Protein AF-A0A2A2GAX0-F1 (afdb_monomer)

Solvent-accessible surface area (backbone atoms only — not comparable to full-atom values): 21316 Å² total; per-residue (Å²): 132,45,62,38,50,60,52,54,37,19,30,56,39,39,39,75,77,40,44,88,44,84,48,34,56,51,39,44,40,57,75,79,45,86,45,50,27,38,32,38,46,33,58,65,63,41,54,70,42,29,73,91,78,44,35,41,59,47,33,69,36,72,77,59,66,80,90,43,100,79,43,46,45,14,55,59,46,53,42,50,49,23,46,78,67,71,14,28,32,32,39,46,43,64,48,61,82,35,48,40,82,91,77,73,43,74,40,58,72,64,47,52,53,49,51,56,49,50,49,52,50,46,69,76,41,52,80,42,44,52,58,25,37,36,51,42,61,70,56,77,78,82,44,55,43,45,59,45,13,43,51,46,31,53,49,50,48,55,52,50,52,48,39,51,53,44,35,72,75,50,40,94,57,41,70,77,48,37,34,25,42,64,36,23,54,46,87,46,96,54,9,52,60,31,20,45,36,20,58,70,40,28,42,76,82,34,31,57,62,39,35,32,34,31,41,74,46,61,53,40,72,86,73,50,61,69,68,50,53,52,33,45,47,54,11,49,50,46,51,70,74,39,92,48,46,51,81,63,44,33,29,29,69,31,30,41,61,27,77,89,35,66,65,50,63,54,31,26,38,45,42,56,46,47,50,44,53,39,35,61,71,58,44,60,30,29,17,38,43,46,52,53,46,89,90,46,87,64,21,25,27,47,63,43,76,44,88,49,100,83,48,88,46,41,38,60,43,72,30,54,34,26,51,46,49,52,54,42,63,78,67,37,56,68,19,25,71,47,57,42,79,66,46,44,66,91,68,81,65,64,98,85,62,74,27,56,15,36,38,41,100,88,52,56,46,37,48,73,53,72,91,63,87,75,82,67,87,85,78,83,95,71,94,70,81,58,70,56,72,75,84,77,133

pLDDT: mean 85.73, std 18.91, range [22.56, 98.94]

Radius of gyration: 21.93 Å; Cα contacts (8 Å, |Δi|>4): 754; chains: 1; bounding box: 66×55×57 Å

Organism: NCBI:txid2032623

Secondary structure (DSSP, 8-state):
-PBP-GGG-EEE--TTT---STTSHHHHHTTT---SEEEES-STHHHH--TTTTHHHHHTSSPPPTT-TT----HHHHHHHHHHHT-EEEEEEP-GGGEETTTTEE-HHHHHHHHHHHHHHHHH-TT-EEEEEEE-S-GGGTS-HHHHHHHHHHHHHHHHHHHHHHHHHHGGG-PPPEEEEEPP-TTSTTHHHHHHHHHHHS-TTTGGG--EEEEEE---GGG-HHHHHHHHHHHHHHHHTSTT--S-EEEEEEE---TTS--THHHHHHHHHHHHHHHHTT--EEEES-SS-TT-SS-SEEEEE--STT--SEEEEE-HHHHHHHHHHHHHTT-EEE-HHHHTTTT---TT----EEE-SS-EEE----------SSS--------------

Sequence (393 aa):
MTAITQSHFGGNIVLTRDSATPGEAYQEMLKEMDFSSFRYPGGSVTESQTWENGGLSKVFGSPMDPGSDSYVMTMREALQLSIDHGSSLTIVVPTFQFWDEASKTFNTAGFDQYLDELEKALVEYPEAKIEGFEIGNEYWSTIDAADYGTIASHEIMGLHDLNTSLADQLGSHWEPAGIGIQAGASWRPGGVDESKQIAEAISDEARPLVTAIYQHAYPNALDGVDGKVNRNLKTMEVFKGMEGFGDLKLSLSEFNMSKDGPMGTDQAGHWIETFGQFVESGIDEIYTWGTQYGWQSNKLYDSRPSKHEKAEGTQVIATPMGQIYDLAESHLIGKHVIDDSDAVVGLGVPDQVNIPGLTGTASASSFCTTATTLALPSTFPIWTVAATSRFIT

Structure (mmCIF, N/CA/C/O backbone):
data_AF-A0A2A2GAX0-F1
#
_entry.id   AF-A0A2A2GAX0-F1
#
loop_
_atom_site.group_PDB
_atom_site.id
_atom_site.type_symbol
_atom_site.label_atom_id
_atom_site.label_alt_id
_atom_site.label_comp_id
_atom_site.label_asym_id
_atom_site.label_entity_id
_atom_site.label_seq_id
_atom_site.pdbx_PDB_ins_code
_atom_site.Cartn_x
_atom_site.Cartn_y
_atom_site.Cartn_z
_atom_site.occupancy
_atom_site.B_iso_or_equiv
_atom_site.auth_seq_id
_atom_site.auth_comp_id
_atom_site.auth_asym_id
_atom_site.auth_atom_id
_atom_site.pdbx_PDB_model_num
ATOM 1 N N . MET A 1 1 ? 7.835 -24.620 3.297 1.00 62.66 1 MET A N 1
ATOM 2 C CA . MET A 1 1 ? 8.431 -23.816 2.217 1.00 62.66 1 MET A CA 1
ATOM 3 C C . MET A 1 1 ? 7.317 -23.022 1.570 1.00 62.66 1 MET A C 1
ATOM 5 O O . MET A 1 1 ? 6.424 -23.628 0.984 1.00 62.66 1 MET A O 1
ATOM 9 N N . THR A 1 2 ? 7.331 -21.703 1.742 1.00 83.19 2 THR A N 1
ATOM 10 C CA . THR A 1 2 ? 6.389 -20.781 1.091 1.00 83.19 2 THR A CA 1
ATOM 11 C C . THR A 1 2 ? 6.665 -20.774 -0.410 1.00 83.19 2 THR A C 1
ATOM 13 O O . THR A 1 2 ? 7.824 -20.838 -0.825 1.00 83.19 2 THR A O 1
ATOM 16 N N . ALA A 1 3 ? 5.620 -20.824 -1.234 1.00 91.94 3 ALA A N 1
ATOM 17 C CA . ALA A 1 3 ? 5.765 -20.655 -2.678 1.00 91.94 3 ALA A CA 1
ATOM 18 C C . ALA A 1 3 ? 5.779 -19.163 -2.999 1.00 91.94 3 ALA A C 1
ATOM 20 O O . ALA A 1 3 ? 4.995 -18.407 -2.433 1.00 91.94 3 ALA A O 1
ATOM 21 N N . ILE A 1 4 ? 6.607 -18.753 -3.948 1.00 95.25 4 ILE A N 1
ATOM 22 C CA . ILE A 1 4 ? 6.520 -17.422 -4.532 1.00 95.25 4 ILE A CA 1
ATOM 23 C C . ILE A 1 4 ? 5.211 -17.353 -5.330 1.00 95.25 4 ILE A C 1
ATOM 25 O O . ILE A 1 4 ? 4.994 -18.141 -6.249 1.00 95.25 4 ILE A O 1
ATOM 29 N N . THR A 1 5 ? 4.323 -16.431 -4.978 1.00 95.44 5 THR A N 1
ATOM 30 C CA . THR A 1 5 ? 3.066 -16.151 -5.681 1.00 95.44 5 THR A CA 1
ATOM 31 C C . THR A 1 5 ? 3.153 -14.840 -6.464 1.00 95.44 5 THR A C 1
ATOM 33 O O . THR A 1 5 ? 4.139 -14.108 -6.364 1.00 95.44 5 THR A O 1
ATOM 36 N N . GLN A 1 6 ? 2.101 -14.536 -7.230 1.00 94.94 6 GLN A N 1
ATOM 37 C CA . GLN A 1 6 ? 1.940 -13.235 -7.882 1.00 94.94 6 GLN A CA 1
ATOM 38 C C . GLN A 1 6 ? 1.970 -12.079 -6.875 1.00 94.94 6 GLN A C 1
ATOM 40 O O . GLN A 1 6 ? 2.551 -11.046 -7.179 1.00 94.94 6 GLN A O 1
ATOM 45 N N . SER A 1 7 ? 1.430 -12.256 -5.665 1.00 95.50 7 SER A N 1
ATOM 46 C CA . SER A 1 7 ? 1.327 -11.204 -4.644 1.00 95.50 7 SER A CA 1
ATOM 47 C C . SER A 1 7 ? 2.675 -10.675 -4.130 1.00 95.50 7 SER A C 1
ATOM 49 O O . SER A 1 7 ? 2.733 -9.601 -3.537 1.00 95.50 7 SER A O 1
ATOM 51 N N . HIS A 1 8 ? 3.785 -11.372 -4.398 1.00 97.06 8 HIS A N 1
ATOM 52 C CA . HIS A 1 8 ? 5.130 -10.860 -4.110 1.00 97.06 8 HIS A CA 1
ATOM 53 C C . HIS A 1 8 ? 5.662 -9.877 -5.170 1.00 97.06 8 HIS A C 1
ATOM 55 O O . HIS A 1 8 ? 6.762 -9.351 -5.018 1.00 97.06 8 HIS A O 1
ATOM 61 N N . PHE A 1 9 ? 4.918 -9.638 -6.248 1.00 97.12 9 PHE A N 1
ATOM 62 C CA . PHE A 1 9 ? 5.317 -8.760 -7.347 1.00 97.12 9 PHE A CA 1
ATOM 63 C C . PHE A 1 9 ? 4.349 -7.582 -7.499 1.00 97.12 9 PHE A C 1
ATOM 65 O O . PHE A 1 9 ? 3.708 -7.398 -8.532 1.00 97.12 9 PHE A O 1
ATOM 72 N N . GLY A 1 10 ? 4.224 -6.786 -6.436 1.00 97.19 10 GLY A N 1
ATOM 73 C CA . GLY A 1 10 ? 3.469 -5.537 -6.437 1.00 97.19 10 GLY A CA 1
ATOM 74 C C . GLY A 1 10 ? 4.334 -4.308 -6.730 1.00 97.19 10 GLY A C 1
ATOM 75 O O . GLY A 1 10 ? 5.560 -4.324 -6.549 1.00 97.19 10 GLY A O 1
ATOM 76 N N . GLY A 1 11 ? 3.685 -3.215 -7.129 1.00 96.12 11 GLY A N 1
ATOM 77 C CA . GLY A 1 11 ? 4.300 -1.913 -7.401 1.00 96.12 11 GLY A CA 1
ATOM 78 C C . GLY A 1 11 ? 3.615 -0.777 -6.641 1.00 96.12 11 GLY A C 1
ATOM 79 O O . GLY A 1 11 ? 2.420 -0.828 -6.364 1.00 96.12 11 GLY A O 1
ATOM 80 N N . ASN A 1 12 ? 4.362 0.267 -6.284 1.00 96.44 12 ASN A N 1
ATOM 81 C CA . ASN A 1 12 ? 3.780 1.483 -5.708 1.00 96.44 12 ASN A CA 1
ATOM 82 C C . ASN A 1 12 ? 3.369 2.480 -6.804 1.00 96.44 12 ASN A C 1
ATOM 84 O O . ASN A 1 12 ? 4.035 2.577 -7.834 1.00 96.44 12 ASN A O 1
ATOM 88 N N . ILE A 1 13 ? 2.314 3.250 -6.528 1.00 95.50 13 ILE A N 1
ATOM 89 C CA . ILE A 1 13 ? 1.906 4.436 -7.288 1.00 95.50 13 ILE A CA 1
ATOM 90 C C . ILE A 1 13 ? 2.002 5.657 -6.366 1.00 95.50 13 ILE A C 1
ATOM 92 O O . ILE A 1 13 ? 1.237 5.788 -5.409 1.00 95.50 13 ILE A O 1
ATOM 96 N N . VAL A 1 14 ? 2.898 6.597 -6.651 1.00 91.44 14 VAL A N 1
ATOM 97 C CA . VAL A 1 14 ? 3.040 7.858 -5.912 1.00 91.44 14 VAL A CA 1
ATOM 98 C C . VAL A 1 14 ? 2.158 8.942 -6.522 1.00 91.44 14 VAL A C 1
ATOM 100 O O . VAL A 1 14 ? 2.417 9.450 -7.614 1.00 91.44 14 VAL A O 1
ATOM 103 N N . LEU A 1 15 ? 1.180 9.383 -5.728 1.00 89.94 15 LEU A N 1
ATOM 104 C CA . LEU A 1 15 ? 0.115 10.330 -6.075 1.00 89.94 15 LEU A CA 1
ATOM 105 C C . LEU A 1 15 ? 0.519 11.505 -6.981 1.00 89.94 15 LEU A C 1
ATOM 107 O O . LEU A 1 15 ? -0.182 11.846 -7.925 1.00 89.94 15 LEU A O 1
ATOM 111 N N . THR A 1 16 ? 1.621 12.176 -6.647 1.00 86.38 16 THR A N 1
ATOM 112 C CA . THR A 1 16 ? 2.045 13.448 -7.268 1.00 86.38 16 THR A CA 1
ATOM 113 C C . THR A 1 16 ? 3.135 13.271 -8.321 1.00 86.38 16 THR A C 1
ATOM 115 O O . THR A 1 16 ? 3.709 14.253 -8.795 1.00 86.38 16 THR A O 1
ATOM 118 N N . ARG A 1 17 ? 3.515 12.027 -8.619 1.00 84.81 17 ARG A N 1
ATOM 119 C CA . ARG A 1 17 ? 4.704 11.706 -9.420 1.00 84.81 17 ARG A CA 1
ATOM 120 C C . ARG A 1 17 ? 4.391 10.761 -10.561 1.00 84.81 17 ARG A C 1
ATOM 122 O O . ARG A 1 17 ? 4.962 10.930 -11.635 1.00 84.81 17 ARG A O 1
ATOM 129 N N . ASP A 1 18 ? 3.496 9.815 -10.322 1.00 88.88 18 ASP A N 1
ATOM 130 C CA . ASP A 1 18 ? 3.084 8.845 -11.319 1.00 88.88 18 ASP A CA 1
ATOM 131 C C . ASP A 1 18 ? 1.851 9.333 -12.053 1.00 88.88 18 ASP A C 1
ATOM 133 O O . ASP A 1 18 ? 0.956 9.936 -11.466 1.00 88.88 18 ASP A O 1
ATOM 137 N N . SER A 1 19 ? 1.815 9.064 -13.353 1.00 88.12 19 SER A N 1
ATOM 138 C CA . SER A 1 19 ? 0.722 9.461 -14.226 1.00 88.12 19 SER A CA 1
ATOM 139 C C . SER A 1 19 ? 0.181 8.251 -14.967 1.00 88.12 19 SER A C 1
ATOM 141 O O . SER A 1 19 ? 0.956 7.461 -15.504 1.00 88.12 19 SER A O 1
ATOM 143 N N . ALA A 1 20 ? -1.146 8.134 -15.028 1.00 86.69 20 ALA A N 1
ATOM 144 C CA . ALA A 1 20 ? -1.834 7.128 -15.834 1.00 86.69 20 ALA A CA 1
ATOM 145 C C . ALA A 1 20 ? -1.876 7.526 -17.324 1.00 86.69 20 ALA A C 1
ATOM 147 O O . ALA A 1 20 ? -2.448 6.827 -18.153 1.00 86.69 20 ALA A O 1
ATOM 148 N N . THR A 1 21 ? -1.259 8.655 -17.687 1.00 85.25 21 THR A N 1
ATOM 149 C CA . THR A 1 21 ? -1.295 9.190 -19.050 1.00 85.25 21 THR A CA 1
ATOM 150 C C . THR A 1 21 ? -0.348 8.438 -19.983 1.00 85.25 21 THR A C 1
ATOM 152 O O . THR A 1 21 ? 0.851 8.362 -19.698 1.00 85.25 21 THR A O 1
ATOM 155 N N . PRO A 1 22 ? -0.824 7.952 -21.144 1.00 85.50 22 PRO A N 1
ATOM 156 C CA . PRO A 1 22 ? 0.041 7.350 -22.154 1.00 85.50 22 PRO A CA 1
ATOM 157 C C . PRO A 1 22 ? 1.179 8.291 -22.580 1.00 85.50 22 PRO A C 1
ATOM 159 O O . PRO A 1 22 ? 0.946 9.470 -22.841 1.00 85.50 22 PRO A O 1
ATOM 162 N N . GLY A 1 23 ? 2.405 7.780 -22.700 1.00 83.88 23 GLY A N 1
ATOM 163 C CA . GLY A 1 23 ? 3.586 8.581 -23.052 1.00 83.88 23 GLY A CA 1
ATOM 164 C C . GLY A 1 23 ? 4.375 9.120 -21.855 1.00 83.88 23 GLY A C 1
ATOM 165 O O . GLY A 1 23 ? 5.535 9.517 -22.028 1.00 83.88 23 GLY A O 1
ATOM 166 N N . GLU A 1 24 ? 3.789 9.111 -20.654 1.00 87.44 24 GLU A N 1
ATOM 167 C CA . GLU A 1 24 ? 4.469 9.466 -19.406 1.00 87.44 24 GLU A CA 1
ATOM 168 C C . GLU A 1 24 ? 5.291 8.301 -18.846 1.00 87.44 24 GLU A C 1
ATOM 170 O O . GLU A 1 24 ? 5.013 7.131 -19.104 1.00 87.44 24 GLU A O 1
ATOM 175 N N . ALA A 1 25 ? 6.307 8.623 -18.040 1.00 88.88 25 ALA A N 1
ATOM 176 C CA . ALA A 1 25 ? 7.295 7.656 -17.555 1.00 88.88 25 ALA A CA 1
ATOM 177 C C . ALA A 1 25 ? 6.685 6.400 -16.904 1.00 88.88 25 ALA A C 1
ATOM 179 O O . ALA A 1 25 ? 7.188 5.303 -17.130 1.00 88.88 25 ALA A O 1
ATOM 180 N N . TYR A 1 26 ? 5.627 6.553 -16.100 1.00 91.44 26 TYR A N 1
ATOM 181 C CA . TYR A 1 26 ? 4.994 5.424 -15.410 1.00 91.44 26 TYR A CA 1
ATOM 182 C C . TYR A 1 26 ? 4.294 4.481 -16.395 1.00 91.44 26 TYR A C 1
ATOM 184 O O . TYR A 1 26 ? 4.564 3.287 -16.399 1.00 91.44 26 TYR A O 1
ATOM 192 N N . GLN A 1 27 ? 3.477 5.025 -17.300 1.00 90.62 27 GLN A N 1
ATOM 193 C CA . GLN A 1 27 ? 2.804 4.249 -18.343 1.00 90.62 27 GLN A CA 1
ATOM 194 C C . GLN A 1 27 ? 3.772 3.582 -19.318 1.00 90.62 27 GLN A C 1
ATOM 196 O O . GLN A 1 27 ? 3.546 2.449 -19.724 1.00 90.62 27 GLN A O 1
ATOM 201 N N . GLU A 1 28 ? 4.855 4.258 -19.705 1.00 90.94 28 GLU A N 1
ATOM 202 C CA . GLU A 1 28 ? 5.858 3.639 -20.577 1.00 90.94 28 GLU A CA 1
ATOM 203 C C . GLU A 1 28 ? 6.593 2.493 -19.872 1.00 90.94 28 GLU A C 1
ATOM 205 O O . GLU A 1 28 ? 6.883 1.486 -20.509 1.00 90.94 28 GLU A O 1
ATOM 210 N N . MET A 1 29 ? 6.840 2.603 -18.562 1.00 92.62 29 MET A N 1
ATOM 211 C CA . MET A 1 29 ? 7.393 1.506 -17.765 1.00 92.62 29 MET A CA 1
ATOM 212 C C . MET A 1 29 ? 6.432 0.315 -17.697 1.00 92.62 29 MET A C 1
ATOM 214 O O . MET A 1 29 ? 6.867 -0.813 -17.903 1.00 92.62 29 MET A O 1
ATOM 218 N N . LEU A 1 30 ? 5.137 0.552 -17.476 1.00 93.31 30 LEU A N 1
ATOM 219 C CA . LEU A 1 30 ? 4.123 -0.508 -17.396 1.00 93.31 30 LEU A CA 1
ATOM 220 C C . LEU A 1 30 ? 3.864 -1.239 -18.730 1.00 93.31 30 LEU A C 1
ATOM 222 O O . LEU A 1 30 ? 3.087 -2.184 -18.776 1.00 93.31 30 LEU A O 1
ATOM 226 N N . LYS A 1 31 ? 4.497 -0.821 -19.835 1.00 91.25 31 LYS A N 1
ATOM 227 C CA . LYS A 1 31 ? 4.531 -1.599 -21.089 1.00 91.25 31 LYS A CA 1
ATOM 228 C C . LYS A 1 31 ? 5.656 -2.632 -21.121 1.00 91.25 31 LYS A C 1
ATOM 230 O O . LYS A 1 31 ? 5.655 -3.494 -21.997 1.00 91.25 31 LYS A O 1
ATOM 235 N N . GLU A 1 32 ? 6.649 -2.476 -20.251 1.00 89.62 32 GLU A N 1
ATOM 236 C CA . GLU A 1 32 ? 7.839 -3.325 -20.176 1.00 89.62 32 GLU A CA 1
ATOM 237 C C . GLU A 1 32 ? 7.868 -4.194 -18.913 1.00 89.62 32 GLU A C 1
ATOM 239 O O . GLU A 1 32 ? 8.646 -5.140 -18.874 1.00 89.62 32 GLU A O 1
ATOM 244 N N . MET A 1 33 ? 7.059 -3.873 -17.900 1.00 89.50 33 MET A N 1
ATOM 245 C CA . MET A 1 33 ? 7.015 -4.556 -16.609 1.00 89.50 33 MET A CA 1
ATOM 246 C C . MET A 1 33 ? 5.578 -4.640 -16.112 1.00 89.50 33 MET A C 1
ATOM 248 O O . MET A 1 33 ? 4.866 -3.633 -16.133 1.00 89.50 33 MET A O 1
ATOM 252 N N . ASP A 1 34 ? 5.199 -5.810 -15.612 1.00 89.62 34 ASP A N 1
ATOM 253 C CA . ASP A 1 34 ? 3.886 -6.049 -15.037 1.00 89.62 34 ASP A CA 1
ATOM 254 C C . ASP A 1 34 ? 3.962 -6.033 -13.500 1.00 89.62 34 ASP A C 1
ATOM 256 O O . ASP A 1 34 ? 4.984 -6.322 -12.874 1.00 89.62 34 ASP A O 1
ATOM 260 N N . PHE A 1 35 ? 2.857 -5.632 -12.873 1.00 94.88 35 PHE A N 1
ATOM 261 C CA . PHE A 1 35 ? 2.660 -5.751 -11.431 1.00 94.88 35 PHE A CA 1
ATOM 262 C C . PHE A 1 35 ? 1.338 -6.459 -11.185 1.00 94.88 35 PHE A C 1
ATOM 264 O O . PHE A 1 35 ? 0.308 -6.095 -11.754 1.00 94.88 35 PHE A O 1
ATOM 271 N N . SER A 1 36 ? 1.336 -7.448 -10.299 1.00 95.38 36 SER A N 1
ATOM 272 C CA . SER A 1 36 ? 0.111 -8.175 -9.944 1.00 95.38 36 SER A CA 1
ATOM 273 C C . SER A 1 36 ? -0.846 -7.334 -9.099 1.00 95.38 36 SER A C 1
ATOM 275 O O . SER A 1 36 ? -2.060 -7.530 -9.147 1.00 95.38 36 SER A O 1
ATOM 277 N N . SER A 1 37 ? -0.294 -6.390 -8.337 1.00 96.50 37 SER A N 1
ATOM 278 C CA . SER A 1 37 ? -1.022 -5.498 -7.447 1.00 96.50 37 SER A CA 1
ATOM 279 C C . SER A 1 37 ? -0.345 -4.134 -7.392 1.00 96.50 37 SER A C 1
ATOM 281 O O . SER A 1 37 ? 0.886 -4.029 -7.403 1.00 96.50 37 SER A O 1
ATOM 283 N N . PHE A 1 38 ? -1.145 -3.084 -7.277 1.00 98.00 38 PHE A N 1
ATOM 284 C CA . PHE A 1 38 ? -0.681 -1.731 -7.020 1.00 98.00 38 PHE A CA 1
ATOM 285 C C . PHE A 1 38 ? -0.977 -1.320 -5.581 1.00 98.00 38 PHE A C 1
ATOM 287 O O . PHE A 1 38 ? -2.036 -1.632 -5.047 1.00 98.00 38 PHE A O 1
ATOM 294 N N . ARG A 1 39 ? -0.076 -0.559 -4.963 1.00 98.31 39 ARG A N 1
ATOM 295 C CA . ARG A 1 39 ? -0.341 0.172 -3.717 1.00 98.31 39 ARG A CA 1
ATOM 296 C C . ARG A 1 39 ? -0.500 1.654 -4.013 1.00 98.31 39 ARG A C 1
ATOM 298 O O . ARG A 1 39 ? 0.403 2.260 -4.598 1.00 98.31 39 ARG A O 1
ATOM 305 N N . TYR A 1 40 ? -1.614 2.242 -3.584 1.00 98.19 40 TYR A N 1
ATOM 306 C CA . TYR A 1 40 ? -1.941 3.627 -3.897 1.00 98.19 40 TYR A CA 1
ATOM 307 C C . TYR A 1 40 ? -2.799 4.322 -2.819 1.00 98.19 40 TYR A C 1
ATOM 309 O O . TYR A 1 40 ? -3.776 3.746 -2.362 1.00 98.19 40 TYR A O 1
ATOM 317 N N . PRO A 1 41 ? -2.534 5.594 -2.484 1.00 96.44 41 PRO A N 1
ATOM 318 C CA . PRO A 1 41 ? -1.344 6.335 -2.863 1.00 96.44 41 PRO A CA 1
ATOM 319 C C . PRO A 1 41 ? -0.150 5.908 -2.002 1.00 96.44 41 PRO A C 1
ATOM 321 O O . PRO A 1 41 ? -0.258 5.749 -0.788 1.00 96.44 41 PRO A O 1
ATOM 324 N N . GLY A 1 42 ? 0.999 5.706 -2.638 1.00 90.62 42 GLY A N 1
ATOM 325 C CA . GLY A 1 42 ? 2.236 5.335 -1.964 1.00 90.62 42 GLY A CA 1
ATOM 326 C C . GLY A 1 42 ? 2.999 6.538 -1.403 1.00 90.62 42 GLY A C 1
ATOM 327 O O . GLY A 1 42 ? 3.048 7.613 -2.014 1.00 90.62 42 GLY A O 1
ATOM 328 N N . GLY A 1 43 ? 3.671 6.318 -0.273 1.00 90.31 43 GLY A N 1
ATOM 329 C CA . GLY A 1 43 ? 4.582 7.257 0.372 1.00 90.31 43 GLY A CA 1
ATOM 330 C C . GLY A 1 43 ? 3.916 8.347 1.213 1.00 90.31 43 GLY A C 1
ATOM 331 O O . GLY A 1 43 ? 2.700 8.519 1.254 1.00 90.31 43 GLY A O 1
ATOM 332 N N . SER A 1 44 ? 4.753 9.167 1.854 1.00 91.88 44 SER A N 1
ATOM 333 C CA . SER A 1 44 ? 4.321 10.201 2.812 1.00 91.88 44 SER A CA 1
ATOM 334 C C . SER A 1 44 ? 3.424 11.295 2.225 1.00 91.88 44 SER A C 1
ATOM 336 O O . SER A 1 44 ? 2.814 12.065 2.967 1.00 91.88 44 SER A O 1
ATOM 338 N N . VAL A 1 45 ? 3.313 11.374 0.895 1.00 91.62 45 VAL A N 1
ATOM 339 C CA . VAL A 1 45 ? 2.393 12.303 0.236 1.00 91.62 45 VAL A CA 1
ATOM 340 C C . VAL A 1 45 ? 0.937 12.010 0.598 1.00 91.62 45 VAL A C 1
ATOM 342 O O . VAL A 1 45 ? 0.160 12.962 0.679 1.00 91.62 45 VAL A O 1
ATOM 345 N N . THR A 1 46 ? 0.593 10.752 0.885 1.00 94.19 46 THR A N 1
ATOM 346 C CA . THR A 1 46 ? -0.748 10.326 1.312 1.00 94.19 46 THR A CA 1
ATOM 347 C C . THR A 1 46 ? -1.202 11.086 2.551 1.00 94.19 46 THR A C 1
ATOM 349 O O . THR A 1 46 ? -2.254 11.716 2.534 1.00 94.19 46 THR A O 1
ATOM 352 N N . GLU A 1 47 ? -0.348 11.160 3.572 1.00 96.25 47 GLU A N 1
ATOM 353 C CA . GLU A 1 47 ? -0.651 11.866 4.824 1.00 96.25 47 GLU A CA 1
ATOM 354 C C . GLU A 1 47 ? -0.710 13.393 4.667 1.00 96.25 47 GLU A C 1
ATOM 356 O O . GLU A 1 47 ? -1.311 14.099 5.473 1.00 96.25 47 GLU A O 1
ATOM 361 N N . SER A 1 48 ? -0.091 13.928 3.611 1.00 94.25 48 SER A N 1
ATOM 362 C CA . SER A 1 48 ? -0.098 15.367 3.331 1.00 94.25 48 SER A CA 1
ATOM 363 C C . SER A 1 48 ? -1.333 15.847 2.564 1.00 94.25 48 SER A C 1
ATOM 365 O O . SER A 1 48 ? -1.520 17.057 2.431 1.00 94.25 48 SER A O 1
ATOM 367 N N . GLN A 1 49 ? -2.169 14.946 2.038 1.00 94.38 49 GLN A N 1
ATOM 368 C CA . GLN A 1 49 ? -3.404 15.329 1.353 1.00 94.38 49 GLN A CA 1
ATOM 369 C C . GLN A 1 49 ? -4.543 15.439 2.357 1.00 94.38 49 GLN A C 1
ATOM 371 O O . GLN A 1 49 ? -4.980 14.432 2.907 1.00 94.38 49 GLN A O 1
ATOM 376 N N . THR A 1 50 ? -5.060 16.650 2.568 1.00 96.81 50 THR A N 1
ATOM 377 C CA . THR A 1 50 ? -6.137 16.887 3.533 1.00 96.81 50 THR A CA 1
ATOM 378 C C . THR A 1 50 ? -7.362 17.517 2.884 1.00 96.81 50 THR A C 1
ATOM 380 O O . THR A 1 50 ? -7.300 18.041 1.768 1.00 96.81 50 THR A O 1
ATOM 383 N N . TRP A 1 51 ? -8.497 17.496 3.581 1.00 97.44 51 TRP A N 1
ATOM 384 C CA . TRP A 1 51 ? -9.650 18.310 3.187 1.00 97.44 51 TRP A CA 1
ATOM 385 C C . TRP A 1 51 ? -9.337 19.811 3.230 1.00 97.44 51 TRP A C 1
ATOM 387 O O . TRP A 1 51 ? -9.702 20.547 2.316 1.00 97.44 51 TRP A O 1
ATOM 397 N N . GLU A 1 52 ? -8.613 20.265 4.257 1.00 96.56 52 GLU A N 1
ATOM 398 C CA . GLU A 1 52 ? -8.291 21.682 4.469 1.00 96.56 52 GLU A CA 1
ATOM 399 C C . GLU A 1 52 ? -7.422 22.264 3.346 1.00 96.56 52 GLU A C 1
ATOM 401 O O . GLU A 1 52 ? -7.664 23.381 2.886 1.00 96.56 52 GLU A O 1
ATOM 406 N N . ASN A 1 53 ? -6.433 21.505 2.864 1.00 95.25 53 ASN A N 1
ATOM 407 C CA . ASN A 1 53 ? -5.569 21.946 1.768 1.00 95.25 53 ASN A CA 1
ATOM 408 C C . ASN A 1 53 ? -6.126 21.610 0.371 1.00 95.25 53 ASN A C 1
ATOM 410 O O . ASN A 1 53 ? -5.474 21.894 -0.638 1.00 95.25 53 ASN A O 1
ATOM 414 N N . GLY A 1 54 ? -7.325 21.020 0.304 1.00 95.81 54 GLY A N 1
ATOM 415 C CA . GLY A 1 54 ? -7.975 20.582 -0.930 1.00 95.81 54 GLY A CA 1
ATOM 416 C C . GLY A 1 54 ? -7.306 19.381 -1.604 1.00 95.81 54 GLY A C 1
ATOM 417 O O . GLY A 1 54 ? -7.646 19.072 -2.744 1.00 95.81 54 GLY A O 1
ATOM 418 N N . GLY A 1 55 ? -6.355 18.718 -0.943 1.00 95.38 55 GLY A N 1
ATOM 419 C CA . GLY A 1 55 ? -5.658 17.538 -1.444 1.00 95.38 55 GLY A CA 1
ATOM 420 C C . GLY A 1 55 ? -6.613 16.370 -1.647 1.00 95.38 55 GLY A C 1
ATOM 421 O O . GLY A 1 55 ? -6.704 15.852 -2.757 1.00 95.38 55 GLY A O 1
ATOM 422 N N . LEU A 1 56 ? -7.409 16.020 -0.631 1.00 96.88 56 LEU A N 1
ATOM 423 C CA . LEU A 1 56 ? -8.404 14.947 -0.765 1.00 96.88 56 LEU A CA 1
ATOM 424 C C . LEU A 1 56 ? -9.478 15.265 -1.811 1.00 96.88 56 LEU A C 1
ATOM 426 O O . LEU A 1 56 ? -9.865 14.387 -2.578 1.00 96.88 56 LEU A O 1
ATOM 430 N N . SER A 1 57 ? -9.889 16.531 -1.927 1.00 96.56 57 SER A N 1
ATOM 431 C CA . SER A 1 57 ? -10.816 16.958 -2.982 1.00 96.56 57 SER A CA 1
ATOM 432 C C . SER A 1 57 ? -10.257 16.727 -4.388 1.00 96.56 57 SER A C 1
ATOM 434 O O . SER A 1 57 ? -11.029 16.512 -5.318 1.00 96.56 57 SER A O 1
ATOM 436 N N . LYS A 1 58 ? -8.930 16.772 -4.562 1.00 95.25 58 LYS A N 1
ATOM 437 C CA . LYS A 1 58 ? -8.280 16.407 -5.827 1.00 95.25 58 LYS A CA 1
ATOM 438 C C . LYS A 1 58 ? -8.187 14.896 -5.994 1.00 95.25 58 LYS A C 1
ATOM 440 O O . LYS A 1 58 ? -8.516 14.415 -7.068 1.00 95.25 58 LYS A O 1
ATOM 445 N N . VAL A 1 59 ? -7.804 14.154 -4.949 1.00 96.44 59 VAL A N 1
ATOM 446 C CA . VAL A 1 59 ? -7.727 12.679 -4.989 1.00 96.44 59 VAL A CA 1
ATOM 447 C C . VAL A 1 59 ? -9.062 12.072 -5.429 1.00 96.44 59 VAL A C 1
ATOM 449 O O . VAL A 1 59 ? -9.077 11.205 -6.298 1.00 96.44 59 VAL A O 1
ATOM 452 N N . PHE A 1 60 ? -10.180 12.563 -4.894 1.00 97.56 60 PHE A N 1
ATOM 453 C CA . PHE A 1 60 ? -11.530 12.120 -5.264 1.00 97.56 60 PHE A CA 1
ATOM 454 C C . PHE A 1 60 ? -12.175 12.959 -6.374 1.00 97.56 60 PHE A C 1
ATOM 456 O O . PHE A 1 60 ? -13.373 12.839 -6.630 1.00 97.56 60 PHE A O 1
ATOM 463 N N . GLY A 1 61 ? -11.406 13.812 -7.047 1.00 94.19 61 GLY A N 1
ATOM 464 C CA . GLY A 1 61 ? -11.888 14.624 -8.155 1.00 94.19 61 GLY A CA 1
ATOM 465 C C . GLY A 1 61 ? -12.129 13.820 -9.436 1.00 94.19 61 GLY A C 1
ATOM 466 O O . GLY A 1 61 ? -12.038 12.589 -9.480 1.00 94.19 61 GLY A O 1
ATOM 467 N N . SER A 1 62 ? -12.440 14.547 -10.508 1.00 90.00 62 SER A N 1
ATOM 468 C CA . SER A 1 62 ? -12.373 14.005 -11.868 1.00 90.00 62 SER A CA 1
ATOM 469 C C . SER A 1 62 ? -10.912 13.835 -12.303 1.00 90.00 62 SER A C 1
ATOM 471 O O . SER A 1 62 ? -10.078 14.624 -11.847 1.00 90.00 62 SER A O 1
ATOM 473 N N . PRO A 1 63 ? -10.616 12.883 -13.213 1.00 85.88 63 PRO A N 1
ATOM 474 C CA . PRO A 1 63 ? -9.293 12.747 -13.818 1.00 85.88 63 PRO A CA 1
ATOM 475 C C . PRO A 1 63 ? -8.746 14.094 -14.289 1.00 85.88 63 PRO A C 1
ATOM 477 O O . PRO A 1 63 ? -9.482 14.910 -14.859 1.00 85.88 63 PRO A O 1
ATOM 480 N N . MET A 1 64 ? -7.473 14.343 -14.002 1.00 83.94 64 MET A N 1
ATOM 481 C CA . MET A 1 64 ? -6.845 15.635 -14.261 1.00 83.94 64 MET A CA 1
ATOM 482 C C . MET A 1 64 ? -6.161 15.662 -15.625 1.00 83.94 64 MET A C 1
ATOM 484 O O . MET A 1 64 ? -5.663 14.649 -16.108 1.00 83.94 64 MET A O 1
ATOM 488 N N . ASP A 1 65 ? -6.074 16.854 -16.223 1.00 77.19 65 ASP A N 1
ATOM 489 C CA . ASP A 1 65 ? -5.304 17.020 -17.452 1.00 77.19 65 ASP A CA 1
ATOM 490 C C . ASP A 1 65 ? -3.820 16.667 -17.200 1.00 77.19 65 ASP A C 1
ATOM 492 O O . ASP A 1 65 ? -3.207 17.194 -16.251 1.00 77.19 65 ASP A O 1
ATOM 496 N N . PRO A 1 66 ? -3.225 15.810 -18.048 1.00 65.88 66 PRO A N 1
ATOM 497 C CA . PRO A 1 66 ? -1.849 15.365 -17.887 1.00 65.88 66 PRO A CA 1
ATOM 498 C C . PRO A 1 66 ? -0.841 16.514 -17.884 1.00 65.88 66 PRO A C 1
ATOM 500 O O . PRO A 1 66 ? -0.969 17.478 -18.641 1.00 65.88 66 PRO A O 1
ATOM 503 N N . GLY A 1 67 ? 0.196 16.400 -17.049 1.00 64.31 67 GLY A N 1
ATOM 504 C CA . GLY A 1 67 ? 1.307 17.357 -17.016 1.00 64.31 67 GLY A CA 1
ATOM 505 C C . GLY A 1 67 ? 0.968 18.728 -16.420 1.00 64.31 67 GLY A C 1
ATOM 506 O O . GLY A 1 67 ? 1.804 19.630 -16.472 1.00 64.31 67 GLY A O 1
ATOM 507 N N . SER A 1 68 ? -0.228 18.912 -15.847 1.00 75.94 68 SER A N 1
ATOM 508 C CA . SER A 1 68 ? -0.536 20.128 -15.090 1.00 75.94 68 SER A CA 1
ATOM 509 C C . SER A 1 68 ? 0.340 20.231 -13.834 1.00 75.94 68 SER A C 1
ATOM 511 O O . SER A 1 68 ? 0.590 19.237 -13.155 1.00 75.94 68 SER A O 1
ATOM 513 N N . ASP A 1 69 ? 0.762 21.448 -13.470 1.00 74.81 69 ASP A N 1
ATOM 514 C CA . ASP A 1 69 ? 1.594 21.694 -12.273 1.00 74.81 69 ASP A CA 1
ATOM 515 C C . ASP A 1 69 ? 0.926 21.236 -10.959 1.00 74.81 69 ASP A C 1
ATOM 517 O O . ASP A 1 69 ? 1.576 21.119 -9.921 1.00 74.81 69 ASP A O 1
ATOM 521 N N . SER A 1 70 ? -0.387 20.999 -10.993 1.00 83.00 70 SER A N 1
ATOM 522 C CA . SER A 1 70 ? -1.192 20.526 -9.869 1.00 83.00 70 SER A CA 1
ATOM 523 C C . SER A 1 70 ? -1.677 19.085 -10.014 1.00 83.00 70 SER A C 1
ATOM 525 O O . SER A 1 70 ? -2.542 18.693 -9.231 1.00 83.00 70 SER A O 1
ATOM 527 N N . TYR A 1 71 ? -1.191 18.348 -11.016 1.00 87.62 71 TYR A N 1
ATOM 528 C CA . TYR A 1 71 ? -1.618 16.982 -11.290 1.00 87.62 71 TYR A CA 1
ATOM 529 C C . TYR A 1 71 ? -1.403 16.096 -10.060 1.00 87.62 71 TYR A C 1
ATOM 531 O O . TYR A 1 71 ? -0.323 16.058 -9.462 1.00 87.62 71 TYR A O 1
ATOM 539 N N . VAL A 1 72 ? -2.457 15.373 -9.711 1.00 91.44 72 VAL A N 1
ATOM 540 C CA . VAL A 1 72 ? -2.396 14.173 -8.890 1.00 91.44 72 VAL A CA 1
ATOM 541 C C . VAL A 1 72 ? -3.045 13.071 -9.704 1.00 91.44 72 VAL A C 1
ATOM 543 O O . VAL A 1 72 ? -4.036 13.335 -10.385 1.00 91.44 72 VAL A O 1
ATOM 546 N N . MET A 1 73 ? -2.521 11.851 -9.626 1.00 93.12 73 MET A N 1
ATOM 547 C CA . MET A 1 73 ? -3.334 10.710 -10.025 1.00 93.12 73 MET A CA 1
ATOM 548 C C . MET A 1 73 ? -4.563 10.715 -9.118 1.00 93.12 73 MET A C 1
ATOM 550 O O . MET A 1 73 ? -4.431 10.879 -7.912 1.00 93.12 73 MET A O 1
ATOM 554 N N . THR A 1 74 ? -5.760 10.649 -9.674 1.00 95.81 74 THR A N 1
ATOM 555 C CA . THR A 1 74 ? -6.982 10.543 -8.871 1.00 95.81 74 THR A CA 1
ATOM 556 C C . THR A 1 74 ? -7.236 9.090 -8.477 1.00 95.81 74 THR A C 1
ATOM 558 O O . THR A 1 74 ? -6.708 8.162 -9.088 1.00 95.81 74 THR A O 1
ATOM 561 N N . MET A 1 75 ? -8.084 8.864 -7.470 1.00 97.50 75 MET A N 1
ATOM 562 C CA . MET A 1 75 ? -8.547 7.518 -7.109 1.00 97.50 75 MET A CA 1
ATOM 563 C C . MET A 1 75 ? -9.166 6.801 -8.316 1.00 97.50 75 MET A C 1
ATOM 565 O O . MET A 1 75 ? -8.885 5.635 -8.554 1.00 97.50 75 MET A O 1
ATOM 569 N N . ARG A 1 76 ? -9.943 7.523 -9.132 1.00 96.50 76 ARG A N 1
ATOM 570 C CA . ARG A 1 76 ? -10.571 6.986 -10.349 1.00 96.50 76 ARG A CA 1
ATOM 571 C C . ARG A 1 76 ? -9.550 6.584 -11.411 1.00 96.50 76 ARG A C 1
ATOM 573 O O . ARG A 1 76 ? -9.710 5.546 -12.038 1.00 96.50 76 ARG A O 1
ATOM 580 N N . GLU A 1 77 ? -8.490 7.370 -11.592 1.00 96.19 77 GLU A N 1
ATOM 581 C CA . GLU A 1 77 ? -7.395 7.000 -12.496 1.00 96.19 77 GLU A CA 1
ATOM 582 C C . GLU A 1 77 ? -6.637 5.768 -12.001 1.00 96.19 77 GLU A C 1
ATOM 584 O O . GLU A 1 77 ? -6.340 4.894 -12.806 1.00 96.19 77 GLU A O 1
ATOM 589 N N . ALA A 1 78 ? -6.369 5.659 -10.696 1.00 97.06 78 ALA A N 1
ATOM 590 C CA . ALA A 1 78 ? -5.714 4.482 -10.125 1.00 97.06 78 ALA A CA 1
ATOM 591 C C . ALA A 1 78 ? -6.576 3.210 -10.254 1.00 97.06 78 ALA A C 1
ATOM 593 O O . ALA A 1 78 ? -6.051 2.149 -10.586 1.00 97.06 78 ALA A O 1
ATOM 594 N N . LEU A 1 79 ? -7.895 3.320 -10.048 1.00 97.88 79 LEU A N 1
ATOM 595 C CA . LEU A 1 79 ? -8.852 2.224 -10.253 1.00 97.88 79 LEU A CA 1
ATOM 596 C C . LEU A 1 79 ? -8.939 1.808 -11.727 1.00 97.88 79 LEU A C 1
ATOM 598 O O . LEU A 1 79 ? -8.882 0.622 -12.034 1.00 97.88 79 LEU A O 1
ATOM 602 N N . GLN A 1 80 ? -9.030 2.765 -12.656 1.00 96.88 80 GLN A N 1
ATOM 603 C CA . GLN A 1 80 ? -9.018 2.447 -14.087 1.00 96.88 80 GLN A CA 1
ATOM 604 C C . GLN A 1 80 ? -7.698 1.787 -14.494 1.00 96.88 80 GLN A C 1
ATOM 606 O O . GLN A 1 80 ? -7.697 0.818 -15.249 1.00 96.88 80 GLN A O 1
ATOM 611 N N . LEU A 1 81 ? -6.579 2.282 -13.963 1.00 95.81 81 LEU A N 1
ATOM 612 C CA . LEU A 1 81 ? -5.266 1.729 -14.246 1.00 95.81 81 LEU A CA 1
ATOM 613 C C . LEU A 1 81 ? -5.141 0.277 -13.769 1.00 95.81 81 LEU A C 1
ATOM 615 O O . LEU A 1 81 ? -4.611 -0.557 -14.501 1.00 95.81 81 LEU A O 1
ATOM 619 N N . SER A 1 82 ? -5.639 -0.049 -12.572 1.00 97.25 82 SER A N 1
ATOM 620 C CA . SER A 1 82 ? -5.609 -1.430 -12.078 1.00 97.25 82 SER A CA 1
ATOM 621 C C . SER A 1 82 ? -6.455 -2.359 -12.954 1.00 97.25 82 SER A C 1
ATOM 623 O O . SER A 1 82 ? -5.998 -3.447 -13.304 1.00 97.25 82 SER A O 1
ATOM 625 N N . ILE A 1 83 ? -7.628 -1.905 -13.409 1.00 97.44 83 ILE A N 1
ATOM 626 C CA . ILE A 1 83 ? -8.479 -2.644 -14.355 1.00 97.44 83 ILE A CA 1
ATOM 627 C C . ILE A 1 83 ? -7.749 -2.890 -15.680 1.00 97.44 83 ILE A C 1
ATOM 629 O O . ILE A 1 83 ? -7.721 -4.027 -16.156 1.00 97.44 83 ILE A O 1
ATOM 633 N N . ASP A 1 84 ? -7.148 -1.853 -16.265 1.00 96.12 84 ASP A N 1
ATOM 634 C CA . ASP A 1 84 ? -6.496 -1.924 -17.579 1.00 96.12 84 ASP A CA 1
ATOM 635 C C . ASP A 1 84 ? -5.313 -2.904 -17.594 1.00 96.12 84 ASP A C 1
ATOM 637 O O . ASP A 1 84 ? -5.076 -3.574 -18.602 1.00 96.12 84 ASP A O 1
ATOM 641 N N . HIS A 1 85 ? -4.609 -3.031 -16.466 1.00 95.19 85 HIS A N 1
ATOM 642 C CA . HIS A 1 85 ? -3.494 -3.965 -16.289 1.00 95.19 85 HIS A CA 1
ATOM 643 C C . HIS A 1 85 ? -3.908 -5.315 -15.679 1.00 95.19 85 HIS A C 1
ATOM 645 O O . HIS A 1 85 ? -3.085 -6.219 -15.553 1.00 95.19 85 HIS A O 1
ATOM 651 N N . GLY A 1 86 ? -5.186 -5.494 -15.325 1.00 96.25 86 GLY A N 1
ATOM 652 C CA . GLY A 1 86 ? -5.671 -6.704 -14.659 1.00 96.25 86 GLY A CA 1
ATOM 653 C C . GLY A 1 86 ? -5.080 -6.924 -13.260 1.00 96.25 86 GLY A C 1
ATOM 654 O O . GLY A 1 86 ? -5.110 -8.054 -12.763 1.00 96.25 86 GLY A O 1
ATOM 655 N N . SER A 1 87 ? -4.558 -5.866 -12.642 1.00 96.88 87 SER A N 1
ATOM 656 C CA . SER A 1 87 ? -3.925 -5.859 -11.323 1.00 96.88 87 SER A CA 1
ATOM 657 C C . SER A 1 87 ? -4.952 -5.583 -10.224 1.00 96.88 87 SER A C 1
ATOM 659 O O . SER A 1 87 ? -5.977 -4.936 -10.452 1.00 96.88 87 SER A O 1
ATOM 661 N N . SER A 1 88 ? -4.682 -6.038 -9.003 1.00 97.56 88 SER A N 1
ATOM 662 C CA . SER A 1 88 ? -5.420 -5.581 -7.818 1.00 97.56 88 SER A CA 1
ATOM 663 C C . SER A 1 88 ? -4.906 -4.228 -7.313 1.00 97.56 88 SER A C 1
ATOM 665 O O . SER A 1 88 ? -3.855 -3.747 -7.740 1.00 97.56 88 SER A O 1
ATOM 667 N N . LEU A 1 89 ? -5.644 -3.604 -6.396 1.00 98.38 89 LEU A N 1
ATOM 668 C CA . LEU A 1 89 ? -5.277 -2.345 -5.753 1.00 98.38 89 LEU A CA 1
ATOM 669 C C . LEU A 1 89 ? -5.374 -2.464 -4.227 1.00 98.38 89 LEU A C 1
ATOM 671 O O . LEU A 1 89 ? -6.415 -2.842 -3.695 1.00 98.38 89 LEU A O 1
ATOM 675 N N . THR A 1 90 ? -4.311 -2.084 -3.529 1.00 98.62 90 THR A N 1
ATOM 676 C CA . THR A 1 90 ? -4.317 -1.802 -2.091 1.00 98.62 90 THR A CA 1
ATOM 677 C C . THR A 1 90 ? -4.400 -0.298 -1.894 1.00 98.62 90 THR A C 1
ATOM 679 O O . THR A 1 90 ? -3.536 0.448 -2.369 1.00 98.62 90 THR A O 1
ATOM 682 N N . ILE A 1 91 ? -5.451 0.150 -1.211 1.00 98.75 91 ILE A N 1
ATOM 683 C CA . ILE A 1 91 ? -5.752 1.565 -1.009 1.00 98.75 91 ILE A CA 1
ATOM 684 C C . ILE A 1 91 ? -5.197 2.024 0.339 1.00 98.75 91 ILE A C 1
ATOM 686 O O . ILE A 1 91 ? -5.594 1.514 1.383 1.00 98.75 91 ILE A O 1
ATOM 690 N N . VAL A 1 92 ? -4.304 3.012 0.328 1.00 98.75 92 VAL A N 1
ATOM 691 C CA . VAL A 1 92 ? -3.753 3.605 1.552 1.00 98.75 92 VAL A CA 1
ATOM 692 C C . VAL A 1 92 ? -4.687 4.706 2.055 1.00 98.75 92 VAL A C 1
ATOM 694 O O . VAL A 1 92 ? -4.955 5.692 1.360 1.00 98.75 92 VAL A O 1
ATOM 697 N N . VAL A 1 93 ? -5.171 4.535 3.279 1.00 98.62 93 VAL A N 1
ATOM 698 C CA . VAL A 1 93 ? -6.092 5.430 3.979 1.00 98.62 93 VAL A CA 1
ATOM 699 C C . VAL A 1 93 ? -5.268 6.377 4.859 1.00 98.62 93 VAL A C 1
ATOM 701 O O . VAL A 1 93 ? -4.495 5.900 5.684 1.00 98.62 93 VAL A O 1
ATOM 704 N N . PRO A 1 94 ? -5.345 7.707 4.677 1.00 97.69 94 PRO A N 1
ATOM 705 C CA . PRO A 1 94 ? -4.550 8.648 5.461 1.00 97.69 94 PRO A CA 1
ATOM 706 C C . PRO A 1 94 ? -5.052 8.719 6.903 1.00 97.69 94 PRO A C 1
ATOM 708 O O . PRO A 1 94 ? -6.253 8.673 7.130 1.00 97.69 94 PRO A O 1
ATOM 711 N N . THR A 1 95 ? -4.148 8.957 7.849 1.00 97.44 95 THR A N 1
ATOM 712 C CA . THR A 1 95 ? -4.459 8.978 9.288 1.00 97.44 95 THR A CA 1
ATOM 713 C C . THR A 1 95 ? -4.312 10.368 9.906 1.00 97.44 95 THR A C 1
ATOM 715 O O . THR A 1 95 ? -5.102 10.770 10.763 1.00 97.44 95 THR A O 1
ATOM 718 N N . PHE A 1 96 ? -3.330 11.162 9.463 1.00 96.12 96 PHE A N 1
ATOM 719 C CA . PHE A 1 96 ? -2.887 12.354 10.205 1.00 96.12 96 PHE A CA 1
ATOM 720 C C . PHE A 1 96 ? -3.952 13.441 10.308 1.00 96.12 96 PHE A C 1
ATOM 722 O O . PHE A 1 96 ? -4.072 14.104 11.334 1.00 96.12 96 PHE A O 1
ATOM 729 N N . GLN A 1 97 ? -4.746 13.627 9.257 1.00 95.88 97 GLN A N 1
ATOM 730 C CA . GLN A 1 97 ? -5.765 14.678 9.226 1.00 95.88 97 GLN A CA 1
ATOM 731 C C . GLN A 1 97 ? -6.991 14.372 10.093 1.00 95.88 97 GLN A C 1
ATOM 733 O O . GLN A 1 97 ? -7.789 15.271 10.367 1.00 95.88 97 GLN A O 1
ATOM 738 N N . PHE A 1 98 ? -7.172 13.106 10.474 1.00 97.25 98 PHE A N 1
ATOM 739 C CA . PHE A 1 98 ? -8.302 12.674 11.283 1.00 97.25 98 PHE A CA 1
ATOM 740 C C . PHE A 1 98 ? -7.969 12.654 12.773 1.00 97.25 98 PHE A C 1
ATOM 742 O O . PHE A 1 98 ? -8.838 12.335 13.576 1.00 97.25 98 PHE A O 1
ATOM 749 N N . TRP A 1 99 ? -6.754 13.040 13.163 1.00 96.81 99 TRP A N 1
ATOM 750 C CA . TRP A 1 99 ? -6.327 13.060 14.555 1.00 96.81 99 TRP A CA 1
ATOM 751 C C . TRP A 1 99 ? -6.041 14.473 15.052 1.00 96.81 99 TRP A C 1
ATOM 753 O O . TRP A 1 99 ? -5.220 15.198 14.488 1.00 96.81 99 TRP A O 1
ATOM 763 N N . ASP A 1 100 ? -6.682 14.855 16.154 1.00 95.06 100 ASP A N 1
ATOM 764 C CA . ASP A 1 100 ? -6.331 16.066 16.887 1.00 95.06 100 ASP A CA 1
ATOM 765 C C . ASP A 1 100 ? -5.409 15.722 18.060 1.00 95.06 100 ASP A C 1
ATOM 767 O O . ASP A 1 100 ? -5.831 15.200 19.093 1.00 95.06 100 ASP A O 1
ATOM 771 N N . GLU A 1 101 ? -4.133 16.064 17.907 1.00 91.81 101 GLU A N 1
ATOM 772 C CA . GLU A 1 101 ? -3.084 15.741 18.876 1.00 91.81 101 GLU A CA 1
ATOM 773 C C . GLU A 1 101 ? -3.267 16.439 20.236 1.00 91.81 101 GLU A C 1
ATOM 775 O O . GLU A 1 101 ? -2.866 15.915 21.276 1.00 91.81 101 GLU A O 1
ATOM 780 N N . ALA A 1 102 ? -3.884 17.624 20.261 1.00 93.31 102 ALA A N 1
ATOM 781 C CA . ALA A 1 102 ? -4.046 18.405 21.487 1.00 93.31 102 ALA A CA 1
ATOM 782 C C . ALA A 1 102 ? -5.151 17.847 22.394 1.00 93.31 102 ALA A C 1
ATOM 784 O O . ALA A 1 102 ? -5.033 17.875 23.621 1.00 93.31 102 ALA A O 1
ATOM 785 N N . SER A 1 103 ? -6.234 17.371 21.789 1.00 95.06 103 SER A N 1
ATOM 786 C CA . SER A 1 103 ? -7.398 16.810 22.470 1.00 95.06 103 SER A CA 1
ATOM 787 C C . SER A 1 103 ? -7.390 15.285 22.520 1.00 95.06 103 SER A C 1
ATOM 789 O O . SER A 1 103 ? -8.164 14.728 23.297 1.00 95.06 103 SER A O 1
ATOM 791 N N . LYS A 1 104 ? -6.514 14.629 21.745 1.00 94.62 104 LYS A N 1
ATOM 792 C CA . LYS A 1 104 ? -6.457 13.171 21.563 1.00 94.62 104 LYS A CA 1
ATOM 793 C C . LYS A 1 104 ? -7.804 12.622 21.097 1.00 94.62 104 LYS A C 1
ATOM 795 O O . LYS A 1 104 ? -8.357 11.698 21.691 1.00 94.62 104 LYS A O 1
ATOM 800 N N . THR A 1 105 ? -8.374 13.264 20.076 1.00 96.44 105 THR A N 1
ATOM 801 C CA . THR A 1 105 ? -9.681 12.889 19.522 1.00 96.44 105 THR A CA 1
ATOM 802 C C . THR A 1 105 ? -9.612 12.610 18.029 1.00 96.44 105 THR A C 1
ATOM 804 O O . THR A 1 105 ? -8.860 13.247 17.291 1.00 96.44 105 THR A O 1
ATOM 807 N N . PHE A 1 106 ? -10.432 11.651 17.597 1.00 98.06 106 PHE A N 1
ATOM 808 C CA . PHE A 1 106 ? -10.600 11.296 16.196 1.00 98.06 106 PHE A CA 1
ATOM 809 C C . PHE A 1 106 ? -11.719 12.131 15.554 1.00 98.06 106 PHE A C 1
ATOM 811 O O . PHE A 1 106 ? -12.817 12.265 16.101 1.00 98.06 106 PHE A O 1
ATOM 818 N N . ASN A 1 107 ? -11.454 12.688 14.377 1.00 98.06 107 ASN A N 1
ATOM 819 C CA . ASN A 1 107 ? -12.399 13.459 13.581 1.00 98.06 107 ASN A CA 1
ATOM 820 C C . ASN A 1 107 ? -13.278 12.525 12.736 1.00 98.06 107 ASN A C 1
ATOM 822 O O . ASN A 1 107 ? -13.083 12.392 11.527 1.00 98.06 107 ASN A O 1
ATOM 826 N N . THR A 1 108 ? -14.281 11.922 13.374 1.00 98.00 108 THR A N 1
ATOM 827 C CA . THR A 1 108 ? -15.232 11.012 12.718 1.00 98.00 108 THR A CA 1
ATOM 828 C C . THR A 1 108 ? -15.892 11.643 11.494 1.00 98.00 108 THR A C 1
ATOM 830 O O . THR A 1 108 ? -15.889 11.040 10.435 1.00 98.00 108 THR A O 1
ATOM 833 N N . ALA A 1 109 ? -16.359 12.893 11.580 1.00 98.19 109 ALA A N 1
ATOM 834 C CA . ALA A 1 109 ? -17.050 13.536 10.458 1.00 98.19 109 ALA A CA 1
ATOM 835 C C . ALA A 1 109 ? -16.154 13.715 9.217 1.00 98.19 109 ALA A C 1
ATOM 837 O O . ALA A 1 109 ? -16.624 13.590 8.088 1.00 98.19 109 ALA A O 1
ATOM 838 N N . GLY A 1 110 ? -14.867 14.021 9.415 1.00 98.31 110 GLY A N 1
ATOM 839 C CA . GLY A 1 110 ? -13.908 14.118 8.314 1.00 98.31 110 GLY A CA 1
ATOM 840 C C . GLY A 1 110 ? -13.599 12.762 7.679 1.00 98.31 110 GLY A C 1
ATOM 841 O O . GLY A 1 110 ? -13.407 12.698 6.462 1.00 98.31 110 GLY A O 1
ATOM 842 N N . PHE A 1 111 ? -13.562 11.703 8.491 1.00 98.75 111 PHE A N 1
ATOM 843 C CA . PHE A 1 111 ? -13.338 10.338 8.027 1.00 98.75 111 PHE A CA 1
ATOM 844 C C . PHE A 1 111 ? -14.568 9.755 7.321 1.00 98.75 111 PHE A C 1
ATOM 846 O O . PHE A 1 111 ? -14.427 9.195 6.241 1.00 98.75 111 PHE A O 1
ATOM 853 N N . ASP A 1 112 ? -15.776 9.989 7.838 1.00 98.75 112 ASP A N 1
ATOM 854 C CA . ASP A 1 112 ? -17.031 9.607 7.179 1.00 98.75 112 ASP A CA 1
ATOM 855 C C . ASP A 1 112 ? -17.118 10.229 5.776 1.00 98.75 112 ASP A C 1
ATOM 857 O O . ASP A 1 112 ? -17.427 9.549 4.804 1.00 98.75 112 ASP A O 1
ATOM 861 N N . GLN A 1 113 ? -16.730 11.505 5.630 1.00 98.56 113 GLN A N 1
ATOM 862 C CA . GLN A 1 113 ? -16.644 12.149 4.316 1.00 98.56 113 GLN A CA 1
ATOM 863 C C . GLN A 1 113 ? -15.628 11.458 3.383 1.00 98.56 113 GLN A C 1
ATOM 865 O O . GLN A 1 113 ? -15.848 11.396 2.174 1.00 98.56 113 GLN A O 1
ATOM 870 N N . TYR A 1 114 ? -14.502 10.969 3.913 1.00 98.81 114 TYR A N 1
ATOM 871 C CA . TYR A 1 114 ? -13.526 10.202 3.131 1.00 98.81 114 TYR A CA 1
ATOM 872 C C . TYR A 1 114 ? -14.114 8.868 2.664 1.00 98.81 114 TYR A C 1
ATOM 874 O O . TYR A 1 114 ? -13.985 8.540 1.485 1.00 98.81 114 TYR A O 1
ATOM 882 N N . LEU A 1 115 ? -14.796 8.139 3.552 1.00 98.88 115 LEU A N 1
ATOM 883 C CA . LEU A 1 115 ? -15.451 6.875 3.217 1.00 98.88 115 LEU A CA 1
ATOM 884 C C . LEU A 1 115 ? -16.559 7.067 2.177 1.00 98.88 115 LEU A C 1
ATOM 886 O O . LEU A 1 115 ? -16.600 6.304 1.219 1.00 98.88 115 LEU A O 1
ATOM 890 N N . ASP A 1 116 ? -17.376 8.118 2.291 1.00 98.81 116 ASP A N 1
ATOM 891 C CA . ASP A 1 116 ? -18.421 8.445 1.311 1.00 98.81 116 ASP A CA 1
ATOM 892 C C . ASP A 1 116 ? -17.847 8.676 -0.100 1.00 98.81 116 ASP A C 1
ATOM 894 O O . ASP A 1 116 ? -18.431 8.263 -1.103 1.00 98.81 116 ASP A O 1
ATOM 898 N N . GLU A 1 117 ? -16.719 9.384 -0.216 1.00 98.75 117 GLU A N 1
ATOM 899 C CA . GLU A 1 117 ? -16.078 9.635 -1.514 1.00 98.75 117 GLU A CA 1
ATOM 900 C C . GLU A 1 117 ? -15.365 8.394 -2.063 1.00 98.75 117 GLU A C 1
ATOM 902 O O . GLU A 1 117 ? -15.399 8.143 -3.273 1.00 98.75 117 GLU A O 1
ATOM 907 N N . LEU A 1 118 ? -14.763 7.593 -1.183 1.00 98.75 118 LEU A N 1
ATOM 908 C CA . LEU A 1 118 ? -14.162 6.315 -1.544 1.00 98.75 118 LEU A CA 1
ATOM 909 C C . LEU A 1 118 ? -15.218 5.322 -2.038 1.00 98.75 118 LEU A C 1
ATOM 911 O O . LEU A 1 118 ? -15.034 4.716 -3.091 1.00 98.75 118 LEU A O 1
ATOM 915 N N . GLU A 1 119 ? -16.343 5.203 -1.337 1.00 98.75 119 GLU A N 1
ATOM 916 C CA . GLU A 1 119 ? -17.463 4.349 -1.725 1.00 98.75 119 GLU A CA 1
ATOM 917 C C . GLU A 1 119 ? -17.994 4.721 -3.110 1.00 98.75 119 GLU A C 1
ATOM 919 O O . GLU A 1 119 ? -18.129 3.851 -3.968 1.00 98.75 119 GLU A O 1
ATOM 924 N N . LYS A 1 120 ? -18.219 6.017 -3.374 1.00 98.56 120 LYS A N 1
ATOM 925 C CA . LYS A 1 120 ? -18.636 6.496 -4.704 1.00 98.56 120 LYS A CA 1
ATOM 926 C C . LYS A 1 120 ? -17.653 6.067 -5.787 1.00 98.56 120 LYS A C 1
ATOM 928 O O . LYS A 1 120 ? -18.079 5.567 -6.823 1.00 98.56 120 LYS A O 1
ATOM 933 N N . ALA A 1 121 ? -16.351 6.245 -5.554 1.00 98.25 121 ALA A N 1
ATOM 934 C CA . ALA A 1 121 ? -15.331 5.845 -6.517 1.00 98.25 121 ALA A CA 1
ATOM 935 C C . ALA A 1 121 ? -15.336 4.325 -6.758 1.00 98.25 121 ALA A C 1
ATOM 937 O O . ALA A 1 121 ? -15.260 3.899 -7.904 1.00 98.25 121 ALA A O 1
ATOM 938 N N . LEU A 1 122 ? -15.483 3.504 -5.717 1.00 98.44 122 LEU A N 1
ATOM 939 C CA . LEU A 1 122 ? -15.523 2.044 -5.852 1.00 98.44 122 LEU A CA 1
ATOM 940 C C . LEU A 1 122 ? -16.797 1.552 -6.555 1.00 98.44 122 LEU A C 1
ATOM 942 O O . LEU A 1 122 ? -16.730 0.661 -7.397 1.00 98.44 122 LEU A O 1
ATOM 946 N N . VAL A 1 123 ? -17.948 2.171 -6.285 1.00 98.38 123 VAL A N 1
ATOM 947 C CA . VAL A 1 123 ? -19.216 1.859 -6.969 1.00 98.38 123 VAL A CA 1
ATOM 948 C C . VAL A 1 123 ? -19.184 2.252 -8.449 1.00 98.38 123 VAL A C 1
ATOM 950 O O . VAL A 1 123 ? -19.815 1.592 -9.274 1.00 98.38 123 VAL A O 1
ATOM 953 N N . GLU A 1 124 ? -18.455 3.310 -8.807 1.00 97.62 124 GLU A N 1
ATOM 954 C CA . GLU A 1 124 ? -18.250 3.715 -10.204 1.00 97.62 124 GLU A CA 1
ATOM 955 C C . GLU A 1 124 ? -17.342 2.750 -10.989 1.00 97.62 124 GLU A C 1
ATOM 957 O O . GLU A 1 124 ? -17.463 2.688 -12.212 1.00 97.62 124 GLU A O 1
ATOM 962 N N . TYR A 1 125 ? -16.472 1.997 -10.304 1.00 97.62 125 TYR A N 1
ATOM 963 C CA . TYR A 1 125 ? -15.500 1.065 -10.894 1.00 97.62 125 TYR A CA 1
ATOM 964 C C . TYR A 1 125 ? -15.643 -0.349 -10.295 1.00 97.62 125 TYR A C 1
ATOM 966 O O . TYR A 1 125 ? -14.697 -0.863 -9.693 1.00 97.62 125 TYR A O 1
ATOM 974 N N . PRO A 1 126 ? -16.805 -1.012 -10.454 1.00 97.12 126 PRO A N 1
ATOM 975 C CA . PRO A 1 126 ? -17.081 -2.304 -9.823 1.00 97.12 126 PRO A CA 1
ATOM 976 C C . PRO A 1 126 ? -16.220 -3.455 -10.370 1.00 97.12 126 PRO A C 1
ATOM 978 O O . PRO A 1 126 ? -16.210 -4.541 -9.798 1.00 97.12 126 PRO A O 1
ATOM 981 N N . GLU A 1 127 ? -15.525 -3.264 -11.494 1.00 97.44 127 GLU A N 1
ATOM 982 C CA . GLU A 1 127 ? -14.564 -4.228 -12.037 1.00 97.44 127 GLU A CA 1
ATOM 983 C C . GLU A 1 127 ? -13.189 -4.167 -11.356 1.00 97.44 127 GLU A C 1
ATOM 985 O O . GLU A 1 127 ? -12.397 -5.104 -11.510 1.00 97.44 127 GLU A O 1
ATOM 990 N N . ALA A 1 128 ? -12.884 -3.087 -10.629 1.00 97.88 128 ALA A N 1
ATOM 991 C CA . ALA A 1 128 ? -11.617 -2.949 -9.926 1.00 97.88 128 ALA A CA 1
ATOM 992 C C . ALA A 1 128 ? -11.539 -3.956 -8.774 1.00 97.88 128 ALA A C 1
ATOM 994 O O . ALA A 1 128 ? -12.438 -4.056 -7.941 1.00 97.88 128 ALA A O 1
ATOM 995 N N . LYS A 1 129 ? -10.426 -4.688 -8.700 1.00 97.94 129 LYS A N 1
ATOM 996 C CA . LYS A 1 129 ? -10.167 -5.624 -7.602 1.00 97.94 129 LYS A CA 1
ATOM 997 C C . LYS A 1 129 ? -9.425 -4.910 -6.489 1.00 97.94 129 LYS A C 1
ATOM 999 O O . LYS A 1 129 ? -8.294 -4.476 -6.699 1.00 97.94 129 LYS A O 1
ATOM 1004 N N . ILE A 1 130 ? -10.037 -4.816 -5.316 1.00 98.38 130 ILE A N 1
ATOM 1005 C CA . ILE A 1 130 ? -9.403 -4.220 -4.141 1.00 98.38 130 ILE A CA 1
ATOM 1006 C C . ILE A 1 130 ? -8.868 -5.342 -3.257 1.00 98.38 130 ILE A C 1
ATOM 1008 O O . ILE A 1 130 ? -9.640 -6.135 -2.731 1.00 98.38 130 ILE A O 1
ATOM 1012 N N . GLU A 1 131 ? -7.546 -5.417 -3.111 1.00 97.38 131 GLU A N 1
ATOM 1013 C CA . GLU A 1 131 ? -6.899 -6.419 -2.251 1.00 97.38 131 GLU A CA 1
ATOM 1014 C C . GLU A 1 131 ? -7.066 -6.038 -0.775 1.00 97.38 131 GLU A C 1
ATOM 1016 O O . GLU A 1 131 ? -7.376 -6.876 0.075 1.00 97.38 131 GLU A O 1
ATOM 1021 N N . GLY A 1 132 ? -6.912 -4.749 -0.463 1.00 98.19 132 GLY A N 1
ATOM 1022 C CA . GLY A 1 132 ? -7.038 -4.275 0.903 1.00 98.19 132 GLY A CA 1
ATOM 1023 C C . GLY A 1 132 ? -7.014 -2.764 1.076 1.00 98.19 132 GLY A C 1
ATOM 1024 O O . GLY A 1 132 ? -6.733 -1.997 0.156 1.00 98.19 132 GLY A O 1
ATOM 1025 N N . PHE A 1 133 ? -7.280 -2.359 2.310 1.00 98.81 133 PHE A N 1
ATOM 1026 C CA . PHE A 1 133 ? -7.095 -1.024 2.844 1.00 98.81 133 PHE A CA 1
ATOM 1027 C C . PHE A 1 133 ? -5.904 -1.040 3.810 1.00 98.81 133 PHE A C 1
ATOM 1029 O O . PHE A 1 133 ? -5.886 -1.811 4.774 1.00 98.81 133 PHE A O 1
ATOM 1036 N N . GLU A 1 134 ? -4.899 -0.209 3.550 1.00 98.75 134 GLU A N 1
ATOM 1037 C CA . GLU A 1 134 ? -3.758 0.017 4.441 1.00 98.75 134 GLU A CA 1
ATOM 1038 C C . GLU A 1 134 ? -3.987 1.297 5.239 1.00 98.75 134 GLU A C 1
ATOM 1040 O O . GLU A 1 134 ? -4.091 2.380 4.668 1.00 98.75 134 GLU A O 1
ATOM 1045 N N . ILE A 1 135 ? -4.061 1.179 6.561 1.00 98.75 135 ILE A N 1
ATOM 1046 C CA . ILE A 1 135 ? -4.278 2.317 7.453 1.00 98.75 135 ILE A CA 1
ATOM 1047 C C . ILE A 1 135 ? -2.959 3.048 7.701 1.00 98.75 135 ILE A C 1
ATOM 1049 O O . ILE A 1 135 ? -2.107 2.600 8.472 1.00 98.75 135 ILE A O 1
ATOM 1053 N N . GLY A 1 136 ? -2.831 4.213 7.084 1.00 97.69 136 GLY A N 1
ATOM 1054 C CA . GLY A 1 136 ? -1.743 5.159 7.259 1.00 97.69 136 GLY A CA 1
ATOM 1055 C C . GLY A 1 136 ? -0.468 4.818 6.495 1.00 97.69 136 GLY A C 1
ATOM 1056 O O . GLY A 1 136 ? -0.245 3.702 6.031 1.00 97.69 136 GLY A O 1
ATOM 1057 N N . ASN A 1 137 ? 0.406 5.816 6.394 1.00 97.31 137 ASN A N 1
ATOM 1058 C CA . ASN A 1 137 ? 1.749 5.668 5.854 1.00 97.31 137 ASN A CA 1
ATOM 1059 C C . ASN A 1 137 ? 2.802 6.264 6.796 1.00 97.31 137 ASN A C 1
ATOM 1061 O O . ASN A 1 137 ? 2.970 7.482 6.874 1.00 97.31 137 ASN A O 1
ATOM 1065 N N . GLU A 1 138 ? 3.614 5.393 7.390 1.00 95.50 138 GLU A N 1
ATOM 1066 C CA . GLU A 1 138 ? 4.737 5.741 8.264 1.00 95.50 138 GLU A CA 1
ATOM 1067 C C . GLU A 1 138 ? 4.291 6.612 9.442 1.00 95.50 138 GLU A C 1
ATOM 1069 O O . GLU A 1 138 ? 4.838 7.704 9.660 1.00 95.50 138 GLU A O 1
ATOM 1074 N N . TYR A 1 139 ? 3.307 6.119 10.210 1.00 95.06 139 TYR A N 1
ATOM 1075 C CA . TYR A 1 139 ? 2.671 6.858 11.314 1.00 95.06 139 TYR A CA 1
ATOM 1076 C C . TYR A 1 139 ? 3.688 7.546 12.234 1.00 95.06 139 TYR A C 1
ATOM 1078 O O . TYR A 1 139 ? 3.520 8.687 12.670 1.00 95.06 139 TYR A O 1
ATOM 1086 N N . TRP A 1 140 ? 4.813 6.861 12.440 1.00 93.31 140 TRP A N 1
ATOM 1087 C CA . TRP A 1 140 ? 5.936 7.232 13.283 1.00 93.31 140 TRP A CA 1
ATOM 1088 C C . TRP A 1 140 ? 6.622 8.550 12.904 1.00 93.31 140 TRP A C 1
ATOM 1090 O O . TRP A 1 140 ? 7.521 9.004 13.621 1.00 93.31 140 TRP A O 1
ATOM 1100 N N . SER A 1 141 ? 6.259 9.145 11.770 1.00 88.56 141 SER A N 1
ATOM 1101 C CA . SER A 1 141 ? 6.707 10.467 11.332 1.00 88.56 141 SER A CA 1
ATOM 1102 C C . SER A 1 141 ? 6.053 11.605 12.114 1.00 88.56 141 SER A C 1
ATOM 1104 O O . SER A 1 141 ? 6.593 12.712 12.142 1.00 88.56 141 SER A O 1
ATOM 1106 N N . THR A 1 142 ? 4.887 11.381 12.721 1.00 88.88 142 THR A N 1
ATOM 1107 C CA . THR A 1 142 ? 4.113 12.447 13.384 1.00 88.88 142 THR A CA 1
ATOM 1108 C C . THR A 1 142 ? 3.363 11.962 14.617 1.00 88.88 142 THR A C 1
ATOM 1110 O O . THR A 1 142 ? 3.265 12.713 15.583 1.00 88.88 142 THR A O 1
ATOM 1113 N N . ILE A 1 143 ? 2.886 10.721 14.604 1.00 93.62 143 ILE A N 1
ATOM 1114 C CA . ILE A 1 143 ? 2.027 10.150 15.638 1.00 93.62 143 ILE A CA 1
ATOM 1115 C C . ILE A 1 143 ? 2.821 9.105 16.428 1.00 93.62 143 ILE A C 1
ATOM 1117 O O . ILE A 1 143 ? 3.699 8.425 15.881 1.00 93.62 143 ILE A O 1
ATOM 1121 N N . ASP A 1 144 ? 2.555 8.996 17.729 1.00 95.69 144 ASP A N 1
ATOM 1122 C CA . ASP A 1 144 ? 3.095 7.904 18.532 1.00 95.69 144 ASP A CA 1
ATOM 1123 C C . ASP A 1 144 ? 2.333 6.584 18.301 1.00 95.69 144 ASP A C 1
ATOM 1125 O O . ASP A 1 144 ? 1.311 6.525 17.622 1.00 95.69 144 ASP A O 1
ATOM 1129 N N . ALA A 1 145 ? 2.874 5.480 18.812 1.00 97.94 145 ALA A N 1
ATOM 1130 C CA . ALA A 1 145 ? 2.330 4.154 18.538 1.00 97.94 145 ALA A CA 1
ATOM 1131 C C . ALA A 1 145 ? 0.951 3.911 19.186 1.00 97.94 145 ALA A C 1
ATOM 1133 O O . ALA A 1 145 ? 0.109 3.235 18.597 1.00 97.94 145 ALA A O 1
ATOM 1134 N N . ALA A 1 146 ? 0.701 4.453 20.380 1.00 97.94 146 ALA A N 1
ATOM 1135 C CA . ALA A 1 146 ? -0.564 4.245 21.084 1.00 97.94 146 ALA A CA 1
ATOM 1136 C C . ALA A 1 146 ? -1.693 5.074 20.455 1.00 97.94 146 ALA A C 1
ATOM 1138 O O . ALA A 1 146 ? -2.808 4.579 20.267 1.00 97.94 146 ALA A O 1
ATOM 1139 N N . ASP A 1 147 ? -1.396 6.313 20.069 1.00 98.31 147 ASP A N 1
ATOM 1140 C CA . ASP A 1 147 ? -2.332 7.159 19.338 1.00 98.31 147 ASP A CA 1
ATOM 1141 C C . ASP A 1 147 ? -2.630 6.579 17.956 1.00 98.31 147 ASP A C 1
ATOM 1143 O O . ASP A 1 147 ? -3.796 6.501 17.576 1.00 98.31 147 ASP A O 1
ATOM 1147 N N . TYR A 1 148 ? -1.619 6.075 17.235 1.00 98.56 148 TYR A N 1
ATOM 1148 C CA . TYR A 1 148 ? -1.848 5.378 15.966 1.00 98.56 148 TYR A CA 1
ATOM 1149 C C . TYR A 1 148 ? -2.772 4.168 16.135 1.00 98.56 148 TYR A C 1
ATOM 1151 O O . TYR A 1 148 ? -3.718 4.024 15.368 1.00 98.56 148 TYR A O 1
ATOM 1159 N N . GLY A 1 149 ? -2.573 3.333 17.162 1.00 98.56 149 GLY A N 1
ATOM 1160 C CA . GLY A 1 149 ? -3.488 2.219 17.437 1.00 98.56 149 GLY A CA 1
ATOM 1161 C C . GLY A 1 149 ? -4.918 2.675 17.758 1.00 98.56 149 GLY A C 1
ATOM 1162 O O . GLY A 1 149 ? -5.879 2.035 17.331 1.00 98.56 149 GLY A O 1
ATOM 1163 N N . THR A 1 150 ? -5.076 3.819 18.432 1.00 98.56 150 THR A N 1
ATOM 1164 C CA . THR A 1 150 ? -6.391 4.426 18.704 1.00 98.56 150 THR A CA 1
ATOM 1165 C C . THR A 1 150 ? -7.065 4.905 17.415 1.00 98.56 150 THR A C 1
ATOM 1167 O O . THR A 1 150 ? -8.235 4.605 17.184 1.00 98.56 150 THR A O 1
ATOM 1170 N N . ILE A 1 151 ? -6.326 5.602 16.548 1.00 98.69 151 ILE A N 1
ATOM 1171 C CA . ILE A 1 151 ? -6.794 6.057 15.228 1.00 98.69 151 ILE A CA 1
ATOM 1172 C C . ILE A 1 151 ? -7.187 4.858 14.367 1.00 98.69 151 ILE A C 1
ATOM 1174 O O . ILE A 1 151 ? -8.315 4.790 13.881 1.00 98.69 151 ILE A O 1
ATOM 1178 N N . ALA A 1 152 ? -6.297 3.870 14.254 1.00 98.69 152 ALA A N 1
ATOM 1179 C CA . ALA A 1 152 ? -6.544 2.654 13.497 1.00 98.69 152 ALA A CA 1
ATOM 1180 C C . ALA A 1 152 ? -7.790 1.925 14.006 1.00 98.69 152 ALA A C 1
ATOM 1182 O O . ALA A 1 152 ? -8.568 1.432 13.200 1.00 98.69 152 ALA A O 1
ATOM 1183 N N . SER A 1 153 ? -8.053 1.913 15.318 1.00 98.75 153 SER A N 1
ATOM 1184 C CA . SER A 1 153 ? -9.288 1.325 15.849 1.00 98.75 153 SER A CA 1
ATOM 1185 C C . SER A 1 153 ? -10.556 1.986 15.305 1.00 98.75 153 SER A C 1
ATOM 1187 O O . SER A 1 153 ? -11.552 1.288 15.134 1.00 98.75 153 SER A O 1
ATOM 1189 N N . HIS A 1 154 ? -10.554 3.300 15.071 1.00 98.69 154 HIS A N 1
ATOM 1190 C CA . HIS A 1 154 ? -11.690 3.990 14.456 1.00 98.69 154 HIS A CA 1
ATOM 1191 C C . HIS A 1 154 ? -11.789 3.674 12.964 1.00 98.69 154 HIS A C 1
ATOM 1193 O O . HIS A 1 154 ? -12.874 3.365 12.468 1.00 98.69 154 HIS A O 1
ATOM 1199 N N . GLU A 1 155 ? -10.659 3.704 12.261 1.00 98.88 155 GLU A N 1
ATOM 1200 C CA . GLU A 1 155 ? -10.626 3.474 10.818 1.00 98.88 155 GLU A CA 1
ATOM 1201 C C . GLU A 1 155 ? -10.974 2.031 10.444 1.00 98.88 155 GLU A C 1
ATOM 1203 O O . GLU A 1 155 ? -11.724 1.821 9.495 1.00 98.88 155 GLU A O 1
ATOM 1208 N N . ILE A 1 156 ? -10.534 1.038 11.227 1.00 98.94 156 ILE A N 1
ATOM 1209 C CA . ILE A 1 156 ? -10.896 -0.376 11.041 1.00 98.94 156 ILE A CA 1
ATOM 1210 C C . ILE A 1 156 ? -12.419 -0.551 11.037 1.00 98.94 156 ILE A C 1
ATOM 1212 O O . ILE A 1 156 ? -12.954 -1.235 10.167 1.00 98.94 156 ILE A O 1
ATOM 1216 N N . MET A 1 157 ? -13.120 0.075 11.987 1.00 98.75 157 MET A N 1
ATOM 1217 C CA . MET A 1 157 ? -14.577 -0.040 12.081 1.00 98.75 157 MET A CA 1
ATOM 1218 C C . MET A 1 157 ? -15.265 0.607 10.876 1.00 98.75 157 MET A C 1
ATOM 1220 O O . MET A 1 157 ? -16.112 -0.022 10.249 1.00 98.75 157 MET A O 1
ATOM 1224 N N . GLY A 1 158 ? -14.853 1.817 10.488 1.00 98.88 158 GLY A N 1
ATOM 1225 C CA . GLY A 1 158 ? -15.437 2.483 9.320 1.00 98.88 158 GLY A CA 1
ATOM 1226 C C . GLY A 1 158 ? -15.151 1.755 8.000 1.00 98.88 158 GLY A C 1
ATOM 1227 O O . GLY A 1 158 ? -16.026 1.657 7.145 1.00 98.88 158 GLY A O 1
ATOM 1228 N N . LEU A 1 159 ? -13.961 1.171 7.840 1.00 98.88 159 LEU A N 1
ATOM 1229 C CA . LEU A 1 159 ? -13.622 0.355 6.668 1.00 98.88 159 LEU A CA 1
ATOM 1230 C C . LEU A 1 159 ? -14.386 -0.976 6.644 1.00 98.88 159 LEU A C 1
ATOM 1232 O O . LEU A 1 159 ? -14.713 -1.481 5.570 1.00 98.88 159 LEU A O 1
ATOM 1236 N N . HIS A 1 160 ? -14.702 -1.548 7.807 1.00 98.81 160 HIS A N 1
ATOM 1237 C CA . HIS A 1 160 ? -15.578 -2.714 7.898 1.00 98.81 160 HIS A CA 1
ATOM 1238 C C . HIS A 1 160 ? -17.019 -2.383 7.488 1.00 98.81 160 HIS A C 1
ATOM 1240 O O . HIS A 1 160 ? -17.631 -3.136 6.721 1.00 98.81 160 HIS A O 1
ATOM 1246 N N . ASP A 1 161 ? -17.536 -1.239 7.934 1.00 98.75 161 ASP A N 1
ATOM 1247 C CA . ASP A 1 161 ? -18.855 -0.748 7.533 1.00 98.75 161 ASP A CA 1
ATOM 1248 C C . ASP A 1 161 ? -18.898 -0.451 6.024 1.00 98.75 161 ASP A C 1
ATOM 1250 O O . ASP A 1 161 ? -19.840 -0.866 5.346 1.00 98.75 161 ASP A O 1
ATOM 1254 N N . LEU A 1 162 ? -17.841 0.156 5.466 1.00 98.88 162 LEU A N 1
ATOM 1255 C CA . LEU A 1 162 ? -17.677 0.352 4.020 1.00 98.88 162 LEU A CA 1
ATOM 1256 C C . LEU A 1 162 ? -17.708 -0.982 3.262 1.00 98.88 162 LEU A C 1
ATOM 1258 O O . LEU A 1 162 ? -18.451 -1.124 2.293 1.00 98.88 162 LEU A O 1
ATOM 1262 N N . ASN A 1 163 ? -16.942 -1.980 3.714 1.00 98.56 163 ASN A N 1
ATOM 1263 C CA . ASN A 1 163 ? -16.940 -3.325 3.131 1.00 98.56 163 ASN A CA 1
ATOM 1264 C C . ASN A 1 163 ? -18.345 -3.944 3.108 1.00 98.56 163 ASN A C 1
ATOM 1266 O O . ASN A 1 163 ? -18.734 -4.565 2.118 1.00 98.56 163 ASN A O 1
ATOM 1270 N N . THR A 1 164 ? -19.104 -3.769 4.191 1.00 98.56 164 THR A N 1
ATOM 1271 C CA . THR A 1 164 ? -20.482 -4.263 4.309 1.00 98.56 164 THR A CA 1
ATOM 1272 C C . THR A 1 164 ? -21.413 -3.531 3.343 1.00 98.56 164 THR A C 1
ATOM 1274 O O . THR A 1 164 ? -22.172 -4.173 2.617 1.00 98.56 164 THR A O 1
ATOM 1277 N N . SER A 1 165 ? -21.312 -2.202 3.265 1.00 98.50 165 SER A N 1
ATOM 1278 C CA . SER A 1 165 ? -22.110 -1.383 2.348 1.00 98.50 165 SER A CA 1
ATOM 1279 C C . SER A 1 165 ? -21.841 -1.720 0.877 1.00 98.50 165 SER A C 1
ATOM 1281 O O . SER A 1 165 ? -22.776 -1.892 0.089 1.00 98.50 165 SER A O 1
ATOM 1283 N N . LEU A 1 166 ? -20.571 -1.899 0.502 1.00 98.56 166 LEU A N 1
ATOM 1284 C CA . LEU A 1 166 ? -20.178 -2.301 -0.850 1.00 98.56 166 LEU A CA 1
ATOM 1285 C C . LEU A 1 166 ? -20.677 -3.708 -1.191 1.00 98.56 166 LEU A C 1
ATOM 1287 O O . LEU A 1 166 ? -21.179 -3.916 -2.295 1.00 98.56 166 LEU A O 1
ATOM 1291 N N . ALA A 1 167 ? -20.615 -4.657 -0.252 1.00 98.00 167 ALA A N 1
ATOM 1292 C CA . ALA A 1 167 ? -21.176 -5.994 -0.449 1.00 98.00 167 ALA A CA 1
ATOM 1293 C C . ALA A 1 167 ? -22.692 -5.945 -0.714 1.00 98.00 167 ALA A C 1
ATOM 1295 O O . ALA A 1 167 ? -23.185 -6.637 -1.609 1.00 98.00 167 ALA A O 1
ATOM 1296 N N . ASP A 1 168 ? -23.423 -5.097 0.011 1.00 97.75 168 ASP A N 1
ATOM 1297 C CA . ASP A 1 168 ? -24.865 -4.913 -0.172 1.00 97.75 168 ASP A CA 1
ATOM 1298 C C . ASP A 1 168 ? -25.209 -4.252 -1.521 1.00 97.75 168 ASP A C 1
ATOM 1300 O O . ASP A 1 168 ? -26.203 -4.619 -2.157 1.00 97.75 168 ASP A O 1
ATOM 1304 N N . GLN A 1 169 ? -24.399 -3.294 -1.981 1.00 97.88 169 GLN A N 1
ATOM 1305 C CA . GLN A 1 169 ? -24.642 -2.546 -3.222 1.00 97.88 169 GLN A CA 1
ATOM 1306 C C . GLN A 1 169 ? -24.184 -3.282 -4.485 1.00 97.88 169 GLN A C 1
ATOM 1308 O O . GLN A 1 169 ? -24.889 -3.272 -5.497 1.00 97.88 169 GLN A O 1
ATOM 1313 N N . LEU A 1 170 ? -23.010 -3.909 -4.439 1.00 97.38 170 LEU A N 1
ATOM 1314 C CA . LEU A 1 170 ? -22.347 -4.519 -5.594 1.00 97.38 170 LEU A CA 1
ATOM 1315 C C . LEU A 1 170 ? -22.575 -6.037 -5.674 1.00 97.38 170 LEU A C 1
ATOM 1317 O O . LEU A 1 170 ? -22.390 -6.642 -6.735 1.00 97.38 170 LEU A O 1
ATOM 1321 N N . GLY A 1 171 ? -23.018 -6.672 -4.585 1.00 95.81 171 GLY A N 1
ATOM 1322 C CA . GLY A 1 171 ? -23.292 -8.105 -4.537 1.00 95.81 171 GLY A CA 1
ATOM 1323 C C . GLY A 1 171 ? -22.063 -8.929 -4.919 1.00 95.81 171 GLY A C 1
ATOM 1324 O O . GLY A 1 171 ? -20.992 -8.771 -4.350 1.00 95.81 171 GLY A O 1
ATOM 1325 N N . SER A 1 172 ? -22.195 -9.799 -5.924 1.00 93.94 172 SER A N 1
ATOM 1326 C CA . SER A 1 172 ? -21.092 -10.658 -6.383 1.00 93.94 172 SER A CA 1
ATOM 1327 C C . SER A 1 172 ? -19.942 -9.916 -7.072 1.00 93.94 172 SER A C 1
ATOM 1329 O O . SER A 1 172 ? -18.961 -10.558 -7.433 1.00 93.94 172 SER A O 1
ATOM 1331 N N . HIS A 1 173 ? -20.077 -8.611 -7.324 1.00 92.56 173 HIS A N 1
ATOM 1332 C CA . HIS A 1 173 ? -18.991 -7.784 -7.852 1.00 92.56 173 HIS A CA 1
ATOM 1333 C C . HIS A 1 173 ? -18.050 -7.268 -6.758 1.00 92.56 173 HIS A C 1
ATOM 1335 O O . HIS A 1 173 ? -17.015 -6.705 -7.087 1.00 92.56 173 HIS A O 1
ATOM 1341 N N . TRP A 1 174 ? -18.378 -7.474 -5.478 1.00 97.44 174 TRP A N 1
ATOM 1342 C CA . TRP A 1 174 ? -17.512 -7.102 -4.367 1.00 97.44 174 TRP A CA 1
ATOM 1343 C C . TRP A 1 174 ? -17.076 -8.329 -3.577 1.00 97.44 174 TRP A C 1
ATOM 1345 O O . TRP A 1 174 ? -17.894 -9.081 -3.043 1.00 97.44 174 TRP A O 1
ATOM 1355 N N . GLU A 1 175 ? -15.765 -8.502 -3.478 1.00 96.44 175 GLU A N 1
ATOM 1356 C CA . GLU A 1 175 ? -15.146 -9.359 -2.479 1.00 96.44 175 GLU A CA 1
ATOM 1357 C C . GLU A 1 175 ? -14.630 -8.440 -1.366 1.00 96.44 175 GLU A C 1
ATOM 1359 O O . GLU A 1 175 ? -13.918 -7.486 -1.678 1.00 96.44 175 GLU A O 1
ATOM 1364 N N . PRO A 1 176 ? -15.001 -8.665 -0.089 1.00 96.50 176 PRO A N 1
ATOM 1365 C CA . PRO A 1 176 ? -14.549 -7.811 1.001 1.00 96.50 176 PRO A CA 1
ATOM 1366 C C . PRO A 1 176 ? -13.027 -7.675 1.029 1.00 96.50 176 PRO A C 1
ATOM 1368 O O . PRO A 1 176 ? -12.310 -8.665 1.190 1.00 96.50 176 PRO A O 1
ATOM 1371 N N . ALA A 1 177 ? -12.558 -6.438 0.895 1.00 98.12 177 ALA A N 1
ATOM 1372 C CA . ALA A 1 177 ? -11.143 -6.110 0.905 1.00 98.12 177 ALA A CA 1
ATOM 1373 C C . ALA A 1 177 ? -10.562 -6.307 2.311 1.00 98.12 177 ALA A C 1
ATOM 1375 O O . ALA A 1 177 ? -11.228 -6.027 3.317 1.00 98.12 177 ALA A O 1
ATOM 1376 N N . GLY A 1 178 ? -9.308 -6.754 2.394 1.00 98.38 178 GLY A N 1
ATOM 1377 C CA . GLY A 1 178 ? -8.611 -6.866 3.672 1.00 98.38 178 GLY A CA 1
ATOM 1378 C C . GLY A 1 178 ? -8.462 -5.505 4.355 1.00 98.38 178 GLY A C 1
ATOM 1379 O O . GLY A 1 178 ? -8.308 -4.484 3.698 1.00 98.38 178 GLY A O 1
ATOM 1380 N N . ILE A 1 179 ? -8.478 -5.467 5.682 1.00 98.81 179 ILE A N 1
ATOM 1381 C CA . ILE A 1 179 ? -8.121 -4.273 6.458 1.00 98.81 179 ILE A CA 1
ATOM 1382 C C . ILE A 1 179 ? -6.786 -4.553 7.131 1.00 98.81 179 ILE A C 1
ATOM 1384 O O . ILE A 1 179 ? -6.631 -5.592 7.784 1.00 98.81 179 ILE A O 1
ATOM 1388 N N . GLY A 1 180 ? -5.813 -3.661 6.970 1.00 98.62 180 GLY A N 1
ATOM 1389 C CA . GLY A 1 180 ? -4.507 -3.836 7.582 1.00 98.62 180 GLY A CA 1
ATOM 1390 C C . GLY A 1 180 ? -3.911 -2.570 8.167 1.00 98.62 180 GLY A C 1
ATOM 1391 O O . GLY A 1 180 ? -4.250 -1.449 7.797 1.00 98.62 180 GLY A O 1
ATOM 1392 N N . ILE A 1 181 ? -3.009 -2.792 9.114 1.00 98.69 181 ILE A N 1
ATOM 1393 C CA . ILE A 1 181 ? -2.371 -1.769 9.945 1.00 98.69 181 ILE A CA 1
ATOM 1394 C C . ILE A 1 181 ? -0.855 -1.870 9.829 1.00 98.69 181 ILE A C 1
ATOM 1396 O O . ILE A 1 181 ? -0.312 -2.929 9.514 1.00 98.69 181 ILE A O 1
ATOM 1400 N N . GLN A 1 182 ? -0.157 -0.785 10.126 1.00 98.19 182 GLN A N 1
ATOM 1401 C CA . GLN A 1 182 ? 1.295 -0.752 10.141 1.00 98.19 182 GLN A CA 1
ATOM 1402 C C . GLN A 1 182 ? 1.847 -1.340 11.443 1.00 98.19 182 GLN A C 1
ATOM 1404 O O . GLN A 1 182 ? 1.355 -1.068 12.540 1.00 98.19 182 GLN A O 1
ATOM 1409 N N . ALA A 1 183 ? 2.913 -2.127 11.326 1.00 98.25 183 ALA A N 1
ATOM 1410 C CA . ALA A 1 183 ? 3.734 -2.499 12.468 1.00 98.25 183 ALA A CA 1
ATOM 1411 C C . ALA A 1 183 ? 4.592 -1.315 12.938 1.00 98.25 183 ALA A C 1
ATOM 1413 O O . ALA A 1 183 ? 4.826 -0.350 12.208 1.00 98.25 183 ALA A O 1
ATOM 1414 N N . GLY A 1 184 ? 5.130 -1.419 14.154 1.00 97.38 184 GLY A N 1
ATOM 1415 C CA . GLY A 1 184 ? 6.130 -0.473 14.638 1.00 97.38 184 GLY A CA 1
ATOM 1416 C C . GLY A 1 184 ? 7.377 -0.461 13.753 1.00 97.38 184 GLY A C 1
ATOM 1417 O O . GLY A 1 184 ? 7.728 -1.464 13.124 1.00 97.38 184 GLY A O 1
ATOM 1418 N N . ALA A 1 185 ? 8.072 0.673 13.697 1.00 94.81 185 ALA A N 1
ATOM 1419 C CA . ALA A 1 185 ? 9.153 0.871 12.735 1.00 94.81 185 ALA A CA 1
ATOM 1420 C C . ALA A 1 185 ? 10.334 -0.078 13.019 1.00 94.81 185 ALA A C 1
ATOM 1422 O O . ALA A 1 185 ? 11.047 0.074 14.015 1.00 94.81 185 ALA A O 1
ATOM 1423 N N . SER A 1 186 ? 10.607 -1.032 12.123 1.00 92.38 186 SER A N 1
ATOM 1424 C CA . SER A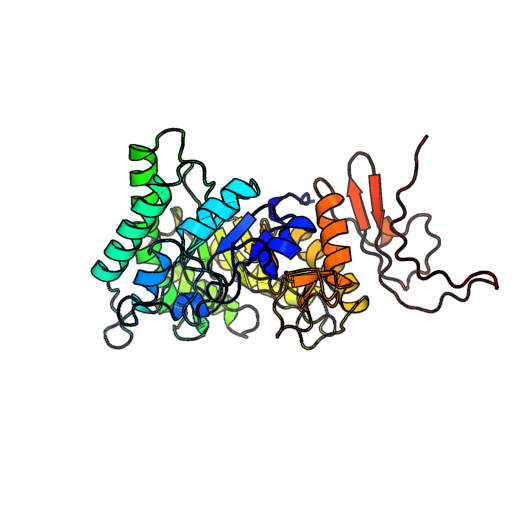 1 186 ? 11.588 -2.115 12.352 1.00 92.38 186 SER A CA 1
ATOM 1425 C C . SER A 1 186 ? 13.038 -1.650 12.541 1.00 92.38 186 SER A C 1
ATOM 1427 O O . SER A 1 186 ? 13.882 -2.369 13.090 1.00 92.38 186 SER A O 1
ATOM 1429 N N . TRP A 1 187 ? 13.355 -0.440 12.078 1.00 89.12 187 TRP A N 1
ATOM 1430 C CA . TRP A 1 187 ? 14.664 0.189 12.227 1.00 89.12 187 TRP A CA 1
ATOM 1431 C C . TRP A 1 187 ? 14.830 0.927 13.562 1.00 89.12 187 TRP A C 1
ATOM 1433 O O . TRP A 1 187 ? 15.962 1.248 13.935 1.00 89.12 187 TRP A O 1
ATOM 1443 N N . ARG A 1 188 ? 13.744 1.184 14.304 1.00 90.75 188 ARG A N 1
ATOM 1444 C CA . ARG A 1 188 ? 13.806 1.803 15.631 1.00 90.75 188 ARG A CA 1
ATOM 1445 C C . ARG A 1 188 ? 14.097 0.748 16.697 1.00 90.75 188 ARG A C 1
ATOM 1447 O O . ARG A 1 188 ? 13.499 -0.326 16.667 1.00 90.75 188 ARG A O 1
ATOM 1454 N N . PRO A 1 189 ? 14.934 1.054 17.709 1.00 89.94 189 PRO A N 1
ATOM 1455 C CA . PRO A 1 189 ? 15.163 0.143 18.833 1.00 89.94 189 PRO A CA 1
ATOM 1456 C C . PRO A 1 189 ? 13.875 -0.304 19.542 1.00 89.94 189 PRO A C 1
ATOM 1458 O O . PRO A 1 189 ? 13.825 -1.415 20.059 1.00 89.94 189 PRO A O 1
ATOM 1461 N N . GLY A 1 190 ? 12.847 0.552 19.549 1.00 94.06 190 GLY A N 1
ATOM 1462 C CA . GLY A 1 190 ? 11.549 0.294 20.169 1.00 94.06 190 GLY A CA 1
ATOM 1463 C C . GLY A 1 190 ? 10.485 -0.309 19.250 1.00 94.06 190 GLY A C 1
ATOM 1464 O O . GLY A 1 190 ? 9.375 -0.488 19.724 1.00 94.06 190 GLY A O 1
ATOM 1465 N N . GLY A 1 191 ? 10.767 -0.645 17.983 1.00 96.06 191 GLY A N 1
ATOM 1466 C CA . GLY A 1 191 ? 9.722 -1.031 17.014 1.00 96.06 191 GLY A CA 1
ATOM 1467 C C . GLY A 1 191 ? 8.846 -2.222 17.442 1.00 96.06 191 GLY A C 1
ATOM 1468 O O . GLY A 1 191 ? 7.651 -2.267 17.156 1.00 96.06 191 GLY A O 1
ATOM 1469 N N . VAL A 1 192 ? 9.409 -3.179 18.188 1.00 97.06 192 VAL A N 1
ATOM 1470 C CA . VAL A 1 192 ? 8.639 -4.305 18.755 1.00 97.06 192 VAL A CA 1
ATOM 1471 C C . VAL A 1 192 ? 7.698 -3.832 19.866 1.00 97.06 192 VAL A C 1
ATOM 1473 O O . VAL A 1 192 ? 6.568 -4.299 19.948 1.00 97.06 192 VAL A O 1
ATOM 1476 N N . ASP A 1 193 ? 8.142 -2.908 20.717 1.00 98.06 193 ASP A N 1
ATOM 1477 C CA . ASP A 1 193 ? 7.305 -2.358 21.786 1.00 98.06 193 ASP A CA 1
ATOM 1478 C C . ASP A 1 193 ? 6.271 -1.367 21.237 1.00 98.06 193 ASP A C 1
ATOM 1480 O O . ASP A 1 193 ? 5.142 -1.357 21.713 1.00 98.06 193 ASP A O 1
ATOM 1484 N N . GLU A 1 194 ? 6.612 -0.610 20.190 1.00 98.25 194 GLU A N 1
ATOM 1485 C CA . GLU A 1 194 ? 5.658 0.185 19.412 1.00 98.25 194 GLU A CA 1
ATOM 1486 C C . GLU A 1 194 ? 4.547 -0.723 18.856 1.00 98.25 194 GLU A C 1
ATOM 1488 O O . GLU A 1 194 ? 3.377 -0.454 19.085 1.00 98.25 194 GLU A O 1
ATOM 1493 N N . SER A 1 195 ? 4.888 -1.863 18.243 1.00 98.56 195 SER A N 1
ATOM 1494 C CA . SER A 1 195 ? 3.890 -2.821 17.728 1.00 98.56 195 SER A CA 1
ATOM 1495 C C . SER A 1 195 ? 2.944 -3.342 18.821 1.00 98.56 195 SER A C 1
ATOM 1497 O O . SER A 1 195 ? 1.752 -3.514 18.576 1.00 98.56 195 SER A O 1
ATOM 1499 N N . LYS A 1 196 ? 3.444 -3.548 20.049 1.00 98.44 196 LYS A N 1
ATOM 1500 C CA . LYS A 1 196 ? 2.597 -3.928 21.194 1.00 98.44 196 LYS A CA 1
ATOM 1501 C C . LYS A 1 196 ? 1.655 -2.798 21.592 1.00 98.44 196 LYS A C 1
ATOM 1503 O O . LYS A 1 196 ? 0.476 -3.054 21.783 1.00 98.44 196 LYS A O 1
ATOM 1508 N N . GLN A 1 197 ? 2.159 -1.566 21.673 1.00 98.62 197 GLN A N 1
ATOM 1509 C CA . GLN A 1 197 ? 1.346 -0.391 22.009 1.00 98.62 197 GLN A CA 1
ATOM 1510 C C . GLN A 1 197 ? 0.217 -0.181 20.997 1.00 98.62 197 GLN A C 1
ATOM 1512 O O . GLN A 1 197 ? -0.910 0.087 21.400 1.00 98.62 197 GLN A O 1
ATOM 1517 N N . ILE A 1 198 ? 0.499 -0.372 19.703 1.00 98.75 198 ILE A N 1
ATOM 1518 C CA . ILE A 1 198 ? -0.515 -0.329 18.641 1.00 98.75 198 ILE A CA 1
ATOM 1519 C C . ILE A 1 198 ? -1.581 -1.394 18.903 1.00 98.75 198 ILE A C 1
ATOM 1521 O O . ILE A 1 198 ? -2.764 -1.077 18.994 1.00 98.75 198 ILE A O 1
ATOM 1525 N N . ALA A 1 199 ? -1.169 -2.655 19.062 1.00 98.50 199 ALA A N 1
ATOM 1526 C CA . ALA A 1 199 ? -2.088 -3.771 19.274 1.00 98.50 199 ALA A CA 1
ATOM 1527 C C . ALA A 1 199 ? -2.959 -3.600 20.533 1.00 98.50 199 ALA A C 1
ATOM 1529 O O . ALA A 1 199 ? -4.151 -3.909 20.504 1.00 98.50 199 ALA A O 1
ATOM 1530 N N . GLU A 1 200 ? -2.377 -3.100 21.626 1.00 98.50 200 GLU A N 1
ATOM 1531 C CA . GLU A 1 200 ? -3.067 -2.833 22.894 1.00 98.50 200 GLU A CA 1
ATOM 1532 C C . GLU A 1 200 ? -4.069 -1.675 22.785 1.00 98.50 200 GLU A C 1
ATOM 1534 O O . GLU A 1 200 ? -5.126 -1.736 23.413 1.00 98.50 200 GLU A O 1
ATOM 1539 N N . ALA A 1 201 ? -3.763 -0.648 21.988 1.00 98.50 201 ALA A N 1
ATOM 1540 C CA . ALA A 1 201 ? -4.636 0.507 21.781 1.00 98.50 201 ALA A CA 1
ATOM 1541 C C . ALA A 1 201 ? -5.802 0.229 20.816 1.00 98.50 201 ALA A C 1
ATOM 1543 O O . ALA A 1 201 ? -6.840 0.885 20.912 1.00 98.50 201 ALA A O 1
ATOM 1544 N N . ILE A 1 202 ? -5.672 -0.759 19.923 1.00 98.75 202 ILE A N 1
ATOM 1545 C CA . ILE A 1 202 ? -6.789 -1.213 19.086 1.00 98.75 202 ILE A CA 1
ATOM 1546 C C . ILE A 1 202 ? -7.833 -1.903 19.969 1.00 98.75 202 ILE A C 1
ATOM 1548 O O . ILE A 1 202 ? -7.505 -2.804 20.747 1.00 98.75 202 ILE A O 1
ATOM 1552 N N . SER A 1 203 ? -9.096 -1.487 19.835 1.00 98.31 203 SER A N 1
ATOM 1553 C CA . SER A 1 203 ? -10.205 -2.046 20.614 1.00 98.31 203 SER A CA 1
ATOM 1554 C C . SER A 1 203 ? -10.435 -3.531 20.321 1.00 98.31 203 SER A C 1
ATOM 1556 O O . SER A 1 203 ? -10.230 -3.996 19.201 1.00 98.31 203 SER A O 1
ATOM 1558 N N . ASP A 1 204 ? -10.930 -4.271 21.316 1.00 98.19 204 ASP A N 1
ATOM 1559 C CA . ASP A 1 204 ? -11.211 -5.707 21.183 1.00 98.19 204 ASP A CA 1
ATOM 1560 C C . ASP A 1 204 ? -12.204 -6.025 20.047 1.00 98.19 204 ASP A C 1
ATOM 1562 O O . ASP A 1 204 ? -12.142 -7.104 19.465 1.00 98.19 204 ASP A O 1
ATOM 1566 N N . GLU A 1 205 ? -13.099 -5.087 19.717 1.00 98.19 205 GLU A N 1
ATOM 1567 C CA . GLU A 1 205 ? -14.053 -5.206 18.606 1.00 98.19 205 GLU A CA 1
ATOM 1568 C C . GLU A 1 205 ? -13.377 -5.061 17.234 1.00 98.19 205 GLU A C 1
ATOM 1570 O O . GLU A 1 205 ? -13.724 -5.782 16.302 1.00 98.19 205 GLU A O 1
ATOM 1575 N N . ALA A 1 206 ? -12.372 -4.189 17.122 1.00 98.56 206 ALA A N 1
ATOM 1576 C CA . ALA A 1 206 ? -11.663 -3.933 15.871 1.00 98.56 206 ALA A CA 1
ATOM 1577 C C . ALA A 1 206 ? -10.593 -4.993 15.551 1.00 98.56 206 ALA A C 1
ATOM 1579 O O . ALA A 1 206 ? -10.387 -5.327 14.386 1.00 98.56 206 ALA A O 1
ATOM 1580 N N . ARG A 1 207 ? -9.915 -5.564 16.558 1.00 98.50 207 ARG A N 1
ATOM 1581 C CA . ARG A 1 207 ? -8.850 -6.573 16.353 1.00 98.50 207 ARG A CA 1
ATOM 1582 C C . ARG A 1 207 ? -9.221 -7.743 15.424 1.00 98.50 207 ARG A C 1
ATOM 1584 O O . ARG A 1 207 ? -8.412 -8.033 14.542 1.00 98.50 207 ARG A O 1
ATOM 1591 N N . PRO A 1 208 ? -10.393 -8.402 15.547 1.00 98.31 208 PRO A N 1
ATOM 1592 C CA . PRO A 1 208 ? -10.734 -9.532 14.679 1.00 98.31 208 PRO A CA 1
ATOM 1593 C C . PRO A 1 208 ? -10.989 -9.138 13.218 1.00 98.31 208 PRO A C 1
ATOM 1595 O O . PRO A 1 208 ? -11.056 -10.018 12.364 1.00 98.31 208 PRO A O 1
ATOM 1598 N N . LEU A 1 209 ? -11.141 -7.843 12.928 1.00 98.56 209 LEU A N 1
ATOM 1599 C CA . LEU A 1 209 ? -11.346 -7.316 11.578 1.00 98.56 209 LEU A CA 1
ATOM 1600 C C . LEU A 1 209 ? -10.020 -7.036 10.856 1.00 98.56 209 LEU A C 1
ATOM 1602 O O . LEU A 1 209 ? -10.011 -6.825 9.645 1.00 98.56 209 LEU A O 1
ATOM 1606 N N . VAL A 1 210 ? -8.895 -7.045 11.578 1.00 98.75 210 VAL A N 1
ATOM 1607 C CA . VAL A 1 210 ? -7.565 -6.888 10.988 1.00 98.75 210 VAL A CA 1
ATOM 1608 C C . VAL A 1 210 ? -7.144 -8.194 10.324 1.00 98.75 210 VAL A C 1
ATOM 1610 O O . VAL A 1 210 ? -7.146 -9.260 10.936 1.00 98.75 210 VAL A O 1
ATOM 1613 N N . THR A 1 211 ? -6.736 -8.086 9.065 1.00 98.50 211 THR A N 1
ATOM 1614 C CA . THR A 1 211 ? -6.378 -9.219 8.195 1.00 98.50 211 THR A CA 1
ATOM 1615 C C . THR A 1 211 ? -4.941 -9.154 7.685 1.00 98.50 211 THR A C 1
ATOM 1617 O O . THR A 1 211 ? -4.394 -10.174 7.267 1.00 98.50 211 THR A O 1
ATOM 1620 N N . ALA A 1 212 ? -4.307 -7.979 7.739 1.00 98.38 212 ALA A N 1
ATOM 1621 C CA . ALA A 1 212 ? -2.946 -7.776 7.262 1.00 98.38 212 ALA A CA 1
ATOM 1622 C C . ALA A 1 212 ? -2.143 -6.857 8.190 1.00 98.38 212 ALA A C 1
ATOM 1624 O O . ALA A 1 212 ? -2.672 -5.902 8.762 1.00 98.38 212 ALA A O 1
ATOM 1625 N N . ILE A 1 213 ? -0.848 -7.138 8.309 1.00 98.69 213 ILE A N 1
ATOM 1626 C CA . ILE A 1 213 ? 0.130 -6.260 8.949 1.00 98.69 213 ILE A CA 1
ATOM 1627 C C . ILE A 1 213 ? 1.111 -5.783 7.886 1.00 98.69 213 ILE A C 1
ATOM 1629 O O . ILE A 1 213 ? 1.734 -6.599 7.205 1.00 98.69 213 ILE A O 1
ATOM 1633 N N . TYR A 1 214 ? 1.267 -4.470 7.781 1.00 98.31 214 TYR A N 1
ATOM 1634 C CA . TYR A 1 214 ? 2.129 -3.807 6.815 1.00 98.31 214 TYR A CA 1
ATOM 1635 C C . TYR A 1 214 ? 3.438 -3.345 7.458 1.00 98.31 214 TYR A C 1
ATOM 1637 O O . TYR A 1 214 ? 3.475 -2.911 8.613 1.00 98.31 214 TYR A O 1
ATOM 1645 N N . GLN A 1 215 ? 4.532 -3.435 6.708 1.00 97.31 215 GLN A N 1
ATOM 1646 C CA . GLN A 1 215 ? 5.844 -2.949 7.123 1.00 97.31 215 GLN A CA 1
ATOM 1647 C C . GLN A 1 215 ? 6.626 -2.402 5.927 1.00 97.31 215 GLN A C 1
ATOM 1649 O O . GLN A 1 215 ? 6.510 -2.891 4.805 1.00 97.31 215 GLN A O 1
ATOM 1654 N N . HIS A 1 216 ? 7.472 -1.408 6.182 1.00 96.12 216 HIS A N 1
ATOM 1655 C CA . HIS A 1 216 ? 8.410 -0.887 5.195 1.00 96.12 216 HIS A CA 1
ATOM 1656 C C . HIS A 1 216 ? 9.798 -1.491 5.420 1.00 96.12 216 HIS A C 1
ATOM 1658 O O . HIS A 1 216 ? 10.324 -1.504 6.537 1.00 96.12 216 HIS A O 1
ATOM 1664 N N . ALA A 1 217 ? 10.434 -1.956 4.348 1.00 93.94 217 ALA A N 1
ATOM 1665 C CA . ALA A 1 217 ? 11.731 -2.610 4.403 1.00 93.94 217 ALA A CA 1
ATOM 1666 C C . ALA A 1 217 ? 12.703 -2.031 3.370 1.00 93.94 217 ALA A C 1
ATOM 1668 O O . ALA A 1 217 ? 12.591 -2.258 2.168 1.00 93.94 217 ALA A O 1
ATOM 1669 N N . TYR A 1 218 ? 13.740 -1.360 3.881 1.00 92.00 218 TYR A N 1
ATOM 1670 C CA . TYR A 1 218 ? 14.839 -0.815 3.081 1.00 92.00 218 TYR A CA 1
ATOM 1671 C C . TYR A 1 218 ? 16.200 -1.396 3.498 1.00 92.00 218 TYR A C 1
ATOM 1673 O O . TYR A 1 218 ? 17.031 -0.697 4.097 1.00 92.00 218 TYR A O 1
ATOM 1681 N N . PRO A 1 219 ? 16.443 -2.702 3.276 1.00 88.50 219 PRO A N 1
ATOM 1682 C CA . PRO A 1 219 ? 17.687 -3.351 3.667 1.00 88.50 219 PRO A CA 1
ATOM 1683 C C . PRO A 1 219 ? 18.895 -2.722 2.970 1.00 88.50 219 PRO A C 1
ATOM 1685 O O . PRO A 1 219 ? 18.854 -2.375 1.798 1.00 88.50 219 PRO A O 1
ATOM 1688 N N . ASN A 1 220 ? 20.001 -2.585 3.703 1.00 81.38 220 ASN A N 1
ATOM 1689 C CA . ASN A 1 220 ? 21.281 -2.198 3.110 1.00 81.38 220 ASN A CA 1
ATOM 1690 C C . ASN A 1 220 ? 22.069 -3.489 2.943 1.00 81.38 220 ASN A C 1
ATOM 1692 O O . ASN A 1 220 ? 22.271 -4.194 3.932 1.00 81.38 220 ASN A O 1
ATOM 1696 N N . ALA A 1 221 ? 22.491 -3.780 1.718 1.00 72.56 221 ALA A N 1
ATOM 1697 C CA . ALA A 1 221 ? 23.257 -4.974 1.388 1.00 72.56 221 ALA A CA 1
ATOM 1698 C C . ALA A 1 221 ? 24.549 -5.134 2.212 1.00 72.56 221 ALA A C 1
ATOM 1700 O O . ALA A 1 221 ? 25.030 -6.248 2.385 1.00 72.56 221 ALA A O 1
ATOM 1701 N N . LEU A 1 222 ? 25.100 -4.042 2.755 1.00 72.31 222 LEU A N 1
ATOM 1702 C CA . LEU A 1 222 ? 26.323 -4.076 3.561 1.00 72.31 222 LEU A CA 1
ATOM 1703 C C . LEU A 1 222 ? 26.102 -4.534 5.013 1.00 72.31 222 LEU A C 1
ATOM 1705 O O . LEU A 1 222 ? 27.065 -4.903 5.681 1.00 72.31 222 LEU A O 1
ATOM 1709 N N . ASP A 1 223 ? 24.863 -4.516 5.512 1.00 68.50 223 ASP A N 1
ATOM 1710 C CA . ASP A 1 223 ? 24.565 -4.701 6.943 1.00 68.50 223 ASP A CA 1
ATOM 1711 C C . ASP A 1 223 ? 24.200 -6.150 7.325 1.00 68.50 223 ASP A C 1
ATOM 1713 O O . ASP A 1 223 ? 23.823 -6.405 8.472 1.00 68.50 223 ASP A O 1
ATOM 1717 N N . GLY A 1 224 ? 24.294 -7.094 6.382 1.00 65.38 224 GLY A N 1
ATOM 1718 C CA . GLY A 1 224 ? 23.782 -8.458 6.533 1.00 65.38 224 GLY A CA 1
ATOM 1719 C C . GLY A 1 224 ? 22.249 -8.512 6.460 1.00 65.38 224 GLY A C 1
ATOM 1720 O O . GLY A 1 224 ? 21.541 -7.770 7.148 1.00 65.38 224 GLY A O 1
ATOM 1721 N N . VAL A 1 225 ? 21.724 -9.392 5.608 1.00 65.25 225 VAL A N 1
ATOM 1722 C CA . VAL A 1 225 ? 20.295 -9.436 5.258 1.00 65.25 225 VAL A CA 1
ATOM 1723 C C . VAL A 1 225 ? 19.454 -10.045 6.390 1.00 65.25 225 VAL A C 1
ATOM 1725 O O . VAL A 1 225 ? 18.489 -9.418 6.844 1.00 65.25 225 VAL A O 1
ATOM 1728 N N . ASP A 1 226 ? 19.903 -11.167 6.959 1.00 66.50 226 ASP A N 1
ATOM 1729 C CA . ASP A 1 226 ? 19.191 -11.939 7.990 1.00 66.50 226 ASP A CA 1
ATOM 1730 C C . ASP A 1 226 ? 18.781 -11.085 9.198 1.00 66.50 226 ASP A C 1
ATOM 1732 O O . ASP A 1 226 ? 17.678 -11.191 9.741 1.00 66.50 226 ASP A O 1
ATOM 1736 N N . GLY A 1 227 ? 19.671 -10.184 9.627 1.00 72.06 227 GLY A N 1
ATOM 1737 C CA . GLY A 1 227 ? 19.436 -9.319 10.777 1.00 72.06 227 GLY A CA 1
ATOM 1738 C C . GLY A 1 227 ? 18.306 -8.313 10.550 1.00 72.06 227 GLY A C 1
ATOM 1739 O O . GLY A 1 227 ? 17.648 -7.924 11.518 1.00 72.06 227 GLY A O 1
ATOM 1740 N N . LYS A 1 228 ? 18.077 -7.871 9.308 1.00 74.19 228 LYS A N 1
ATOM 1741 C CA . LYS A 1 228 ? 17.013 -6.919 8.945 1.00 74.19 228 LYS A CA 1
ATOM 1742 C C . LYS A 1 228 ? 15.701 -7.627 8.644 1.00 74.19 228 LYS A C 1
ATOM 1744 O O . LYS A 1 228 ? 14.671 -7.157 9.123 1.00 74.19 228 LYS A O 1
ATOM 1749 N N . VAL A 1 229 ? 15.738 -8.755 7.939 1.00 82.56 229 VAL A N 1
ATOM 1750 C CA . VAL A 1 229 ? 14.555 -9.601 7.709 1.00 82.56 229 VAL A CA 1
ATOM 1751 C C . VAL A 1 229 ? 13.933 -9.982 9.053 1.00 82.56 229 VAL A C 1
ATOM 1753 O O . VAL A 1 229 ? 12.784 -9.643 9.325 1.00 82.56 229 VAL A O 1
ATOM 1756 N N . ASN A 1 230 ? 14.745 -10.506 9.975 1.00 85.44 230 ASN A N 1
ATOM 1757 C CA . ASN A 1 230 ? 14.303 -10.879 11.320 1.00 85.44 230 ASN A CA 1
ATOM 1758 C C . ASN A 1 230 ? 13.728 -9.694 12.121 1.00 85.44 230 ASN A C 1
ATOM 1760 O O . ASN A 1 230 ? 12.770 -9.856 12.869 1.00 85.44 230 ASN A O 1
ATOM 1764 N N . ARG A 1 231 ? 14.282 -8.480 11.981 1.00 87.56 231 ARG A N 1
ATOM 1765 C CA . ARG A 1 231 ? 13.728 -7.299 12.670 1.00 87.56 231 ARG A CA 1
ATOM 1766 C C . ARG A 1 231 ? 12.353 -6.902 12.143 1.00 87.56 231 ARG A C 1
ATOM 1768 O O . ARG A 1 231 ? 11.482 -6.623 12.959 1.00 87.56 231 ARG A O 1
ATOM 1775 N N . ASN A 1 232 ? 12.158 -6.893 10.823 1.00 92.75 232 ASN A N 1
ATOM 1776 C CA . ASN A 1 232 ? 10.849 -6.611 10.227 1.00 92.75 232 ASN A CA 1
ATOM 1777 C C . ASN A 1 232 ? 9.813 -7.637 10.697 1.00 92.75 232 ASN A C 1
ATOM 1779 O O . ASN A 1 232 ? 8.791 -7.262 11.266 1.00 92.75 232 ASN A O 1
ATOM 1783 N N . LEU A 1 233 ? 10.135 -8.925 10.589 1.00 93.94 233 LEU A N 1
ATOM 1784 C CA . LEU A 1 233 ? 9.237 -9.997 11.016 1.00 93.94 233 LEU A CA 1
ATOM 1785 C C . LEU A 1 233 ? 8.882 -9.890 12.495 1.00 93.94 233 LEU A C 1
ATOM 1787 O O . LEU A 1 233 ? 7.708 -9.887 12.833 1.00 93.94 233 LEU A O 1
ATOM 1791 N N . LYS A 1 234 ? 9.867 -9.681 13.377 1.00 95.06 234 LYS A N 1
ATOM 1792 C CA . LYS A 1 234 ? 9.616 -9.538 14.819 1.00 95.06 234 LYS A CA 1
ATOM 1793 C C . LYS A 1 234 ? 8.644 -8.422 15.164 1.00 95.06 234 LYS A C 1
ATOM 1795 O O . LYS A 1 234 ? 7.913 -8.571 16.133 1.00 95.06 234 LYS A O 1
ATOM 1800 N N . THR A 1 235 ? 8.657 -7.307 14.431 1.00 96.81 235 THR A N 1
ATOM 1801 C CA . THR A 1 235 ? 7.674 -6.234 14.651 1.00 96.81 235 THR A CA 1
ATOM 1802 C C . THR A 1 235 ? 6.271 -6.656 14.222 1.00 96.81 235 THR A C 1
ATOM 1804 O O . THR A 1 235 ? 5.313 -6.429 14.952 1.00 96.81 235 THR A O 1
ATOM 1807 N N . MET A 1 236 ? 6.149 -7.355 13.095 1.00 97.69 236 MET A N 1
ATOM 1808 C CA . MET A 1 236 ? 4.858 -7.783 12.554 1.00 97.69 236 MET A CA 1
ATOM 1809 C C . MET A 1 236 ? 4.262 -8.979 13.317 1.00 97.69 236 MET A C 1
ATOM 1811 O O . MET A 1 236 ? 3.055 -9.069 13.515 1.00 97.69 236 MET A O 1
ATOM 1815 N N . GLU A 1 237 ? 5.098 -9.897 13.797 1.00 96.56 237 GLU A N 1
ATOM 1816 C CA . GLU A 1 237 ? 4.673 -11.100 14.521 1.00 96.56 237 GLU A CA 1
ATOM 1817 C C . GLU A 1 237 ? 4.136 -10.810 15.924 1.00 96.56 237 GLU A C 1
ATOM 1819 O O . GLU A 1 237 ? 3.471 -11.671 16.501 1.00 96.56 237 GLU A O 1
ATOM 1824 N N . VAL A 1 238 ? 4.360 -9.604 16.466 1.00 97.62 238 VAL A N 1
ATOM 1825 C CA . VAL A 1 238 ? 3.741 -9.178 17.731 1.00 97.62 238 VAL A CA 1
ATOM 1826 C C . VAL A 1 238 ? 2.231 -9.380 17.680 1.00 97.62 238 VAL A C 1
ATOM 1828 O O . VAL A 1 238 ? 1.667 -9.966 18.599 1.00 97.62 238 VAL A O 1
ATOM 1831 N N . PHE A 1 239 ? 1.591 -8.963 16.587 1.00 98.12 239 PHE A N 1
ATOM 1832 C CA . PHE A 1 239 ? 0.138 -9.007 16.436 1.00 98.12 239 PHE A CA 1
ATOM 1833 C C . PHE A 1 239 ? -0.409 -10.440 16.417 1.00 98.12 239 PHE A C 1
ATOM 1835 O O . PHE A 1 239 ? -1.449 -10.697 17.012 1.00 98.12 239 PHE A O 1
ATOM 1842 N N . LYS A 1 240 ? 0.333 -11.402 15.845 1.00 94.75 240 LYS A N 1
ATOM 1843 C CA . LYS A 1 240 ? -0.052 -12.829 15.829 1.00 94.75 240 LYS A CA 1
ATOM 1844 C C . LYS A 1 240 ? -0.129 -13.442 17.234 1.00 94.75 240 LYS A C 1
ATOM 1846 O O . LYS A 1 240 ? -0.799 -14.450 17.431 1.00 94.75 240 LYS A O 1
ATOM 1851 N N . GLY A 1 241 ? 0.585 -12.868 18.204 1.00 90.38 241 GLY A N 1
ATOM 1852 C CA . GLY A 1 241 ? 0.582 -13.313 19.600 1.00 90.38 241 GLY A CA 1
ATOM 1853 C C . GLY A 1 241 ? -0.422 -12.590 20.500 1.00 90.38 241 GLY A C 1
ATOM 1854 O O . GLY A 1 241 ? -0.510 -12.933 21.680 1.00 90.38 241 GLY A O 1
ATOM 1855 N N . MET A 1 242 ? -1.139 -11.588 19.985 1.00 95.38 242 MET A N 1
ATOM 1856 C CA . MET A 1 242 ? -2.050 -10.746 20.762 1.00 95.38 242 MET A CA 1
ATOM 1857 C C . MET A 1 242 ? -3.487 -11.272 20.700 1.00 95.38 242 MET A C 1
ATOM 1859 O O . MET A 1 242 ? -3.973 -11.690 19.652 1.00 95.38 242 MET A O 1
ATOM 1863 N N . GLU A 1 243 ? -4.187 -11.233 21.835 1.00 96.44 243 GLU A N 1
ATOM 1864 C CA . GLU A 1 243 ? -5.581 -11.678 21.921 1.00 96.44 243 GLU A CA 1
ATOM 1865 C C . GLU A 1 243 ? -6.501 -10.813 21.043 1.00 96.44 243 GLU A C 1
ATOM 1867 O O . GLU A 1 243 ? -6.454 -9.581 21.089 1.00 96.44 243 GLU A O 1
ATOM 1872 N N . GLY A 1 244 ? -7.362 -11.475 20.266 1.00 96.62 244 GLY A N 1
ATOM 1873 C CA . GLY A 1 244 ? -8.361 -10.842 19.402 1.00 96.62 244 GLY A CA 1
ATOM 1874 C C . GLY A 1 244 ? -7.953 -10.723 17.933 1.00 96.62 244 GLY A C 1
ATOM 1875 O O . GLY A 1 244 ? -8.832 -10.547 17.098 1.00 96.62 244 GLY A O 1
ATOM 1876 N N . PHE A 1 245 ? -6.668 -10.866 17.595 1.00 97.88 245 PHE A N 1
ATOM 1877 C CA . PHE A 1 245 ? -6.225 -10.926 16.199 1.00 97.88 245 PHE A CA 1
ATOM 1878 C C . PHE A 1 245 ? -6.403 -12.338 15.619 1.00 97.88 245 PHE A C 1
ATOM 1880 O O . PHE A 1 245 ? -6.223 -13.337 16.320 1.00 97.88 245 PHE A O 1
ATOM 1887 N N . GLY A 1 246 ? -6.789 -12.409 14.343 1.00 93.12 246 GLY A N 1
ATOM 1888 C CA . GLY A 1 246 ? -6.971 -13.662 13.606 1.00 93.12 246 GLY A CA 1
ATOM 1889 C C . GLY A 1 246 ? -5.705 -14.142 12.893 1.00 93.12 246 GLY A C 1
ATOM 1890 O O . GLY A 1 246 ? -4.581 -13.837 13.292 1.00 93.12 246 GLY A O 1
ATOM 1891 N N . ASP A 1 247 ? -5.899 -14.885 11.802 1.00 94.56 247 ASP A N 1
ATOM 1892 C CA . ASP A 1 247 ? -4.816 -15.212 10.877 1.00 94.56 247 ASP A CA 1
ATOM 1893 C C . ASP A 1 247 ? -4.442 -13.958 10.076 1.00 94.56 247 ASP A C 1
ATOM 1895 O O . ASP A 1 247 ? -5.256 -13.409 9.335 1.00 94.56 247 ASP A O 1
ATOM 1899 N N . LEU A 1 248 ? -3.203 -13.499 10.253 1.00 97.69 248 LEU A N 1
ATOM 1900 C CA . LEU A 1 248 ? -2.708 -12.254 9.673 1.00 97.69 248 LEU A CA 1
ATOM 1901 C C . LEU A 1 248 ? -1.762 -12.528 8.509 1.00 97.69 248 LEU A C 1
ATOM 1903 O O . LEU A 1 248 ? -0.734 -13.195 8.695 1.00 97.69 248 LEU A O 1
ATOM 1907 N N . LYS A 1 249 ? -2.064 -11.921 7.358 1.00 97.38 249 LYS A N 1
ATOM 1908 C CA . LYS A 1 249 ? -1.101 -11.749 6.271 1.00 97.38 249 LYS A CA 1
ATOM 1909 C C . LYS A 1 249 ? 0.007 -10.787 6.696 1.00 97.38 249 LYS A C 1
ATOM 1911 O O . LYS A 1 249 ? -0.251 -9.788 7.373 1.00 97.38 249 LYS A O 1
ATOM 1916 N N . LEU A 1 250 ? 1.236 -11.059 6.281 1.00 98.00 250 LEU A N 1
ATOM 1917 C CA . LEU A 1 250 ? 2.376 -10.167 6.466 1.00 98.00 250 LEU A CA 1
ATOM 1918 C C . LEU A 1 250 ? 2.760 -9.546 5.124 1.00 98.00 250 LEU A C 1
ATOM 1920 O O . LEU A 1 250 ? 3.158 -10.254 4.204 1.00 98.00 250 LEU A O 1
ATOM 1924 N N . SER A 1 251 ? 2.673 -8.225 5.017 1.00 98.06 251 SER A N 1
ATOM 1925 C CA . SER A 1 251 ? 2.910 -7.502 3.769 1.00 98.06 251 SER A CA 1
ATOM 1926 C C . SER A 1 251 ? 4.036 -6.482 3.911 1.00 98.06 251 SER A C 1
ATOM 1928 O O . SER A 1 251 ? 4.103 -5.721 4.881 1.00 98.06 251 SER A O 1
ATOM 1930 N N . LEU A 1 252 ? 4.936 -6.457 2.929 1.00 98.00 252 LEU A N 1
ATOM 1931 C CA . LEU A 1 252 ? 5.888 -5.369 2.750 1.00 98.00 252 LEU A CA 1
ATOM 1932 C C . LEU A 1 252 ? 5.291 -4.344 1.787 1.00 98.00 252 LEU A C 1
ATOM 1934 O O . LEU A 1 252 ? 5.482 -4.447 0.576 1.00 98.00 252 LEU A O 1
ATOM 1938 N N . SER A 1 253 ? 4.574 -3.354 2.320 1.00 97.19 253 SER A N 1
ATOM 1939 C CA . SER A 1 253 ? 3.903 -2.317 1.522 1.00 97.19 253 SER A CA 1
ATOM 1940 C C . SER A 1 253 ? 4.874 -1.329 0.865 1.00 97.19 253 SER A C 1
ATOM 1942 O O . SER A 1 253 ? 4.550 -0.693 -0.141 1.00 97.19 253 SER A O 1
ATOM 1944 N N . GLU A 1 254 ? 6.113 -1.268 1.353 1.00 96.19 254 GLU A N 1
ATOM 1945 C CA . GLU A 1 254 ? 7.224 -0.637 0.647 1.00 96.19 254 GLU A CA 1
ATOM 1946 C C . GLU A 1 254 ? 8.510 -1.449 0.815 1.00 96.19 254 GLU A C 1
ATOM 1948 O O . GLU A 1 254 ? 9.048 -1.582 1.917 1.00 96.19 254 GLU A O 1
ATOM 1953 N N . PHE A 1 255 ? 9.037 -1.967 -0.294 1.00 95.44 255 PHE A N 1
ATOM 1954 C CA . PHE A 1 255 ? 10.282 -2.728 -0.323 1.00 95.44 255 PHE A CA 1
ATOM 1955 C C . PHE A 1 255 ? 11.213 -2.265 -1.443 1.00 95.44 255 PHE A C 1
ATOM 1957 O O . PHE A 1 255 ? 10.831 -2.221 -2.611 1.00 95.44 255 PHE A O 1
ATOM 1964 N N . ASN A 1 256 ? 12.465 -1.957 -1.102 1.00 93.38 256 ASN A N 1
ATOM 1965 C CA . ASN A 1 256 ? 13.578 -1.866 -2.054 1.00 93.38 256 ASN A CA 1
ATOM 1966 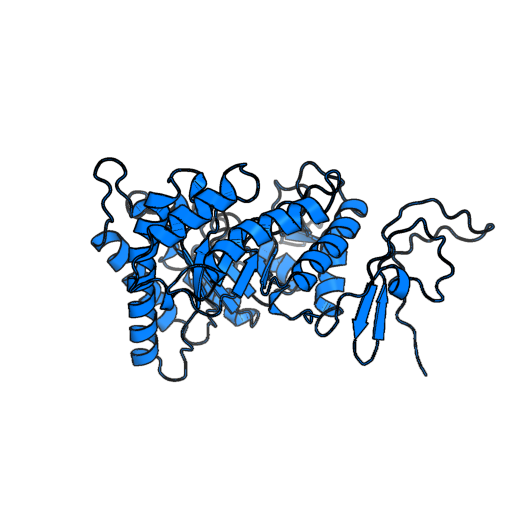C C . ASN A 1 256 ? 14.916 -1.929 -1.297 1.00 93.38 256 ASN A C 1
ATOM 1968 O O . ASN A 1 256 ? 14.973 -1.704 -0.093 1.00 93.38 256 ASN A O 1
ATOM 1972 N N . MET A 1 257 ? 16.029 -2.156 -1.986 1.00 91.00 257 MET A N 1
ATOM 1973 C CA . MET A 1 257 ? 17.357 -1.971 -1.408 1.00 91.00 257 MET A CA 1
ATOM 1974 C C . MET A 1 257 ? 17.579 -0.506 -1.024 1.00 91.00 257 MET A C 1
ATOM 1976 O O . MET A 1 257 ? 17.187 0.410 -1.746 1.00 91.00 257 MET A O 1
ATOM 1980 N N . SER A 1 258 ? 18.229 -0.275 0.113 1.00 87.19 258 SER A N 1
ATOM 1981 C CA . SER A 1 258 ? 18.580 1.056 0.601 1.00 87.19 258 SER A CA 1
ATOM 1982 C C . SER A 1 258 ? 19.412 1.823 -0.427 1.00 87.19 258 SER A C 1
ATOM 1984 O O . SER A 1 258 ? 20.361 1.294 -1.007 1.00 87.19 258 SER A O 1
ATOM 1986 N N . LYS A 1 259 ? 19.110 3.116 -0.575 1.00 83.00 259 LYS A N 1
ATOM 1987 C CA . LYS A 1 259 ? 19.877 4.041 -1.420 1.00 83.00 259 LYS A CA 1
ATOM 1988 C C . LYS A 1 259 ? 21.339 4.221 -0.983 1.00 83.00 259 LYS A C 1
ATOM 1990 O O . LYS A 1 259 ? 22.143 4.714 -1.767 1.00 83.00 259 LYS A O 1
ATOM 1995 N N . ASP A 1 260 ? 21.662 3.852 0.257 1.00 82.56 260 ASP A N 1
ATOM 1996 C CA . ASP A 1 260 ? 22.997 3.985 0.850 1.00 82.56 260 ASP A CA 1
ATOM 1997 C C . ASP A 1 260 ? 23.850 2.708 0.658 1.00 82.56 260 ASP A C 1
ATOM 1999 O O . ASP A 1 260 ? 24.903 2.557 1.279 1.00 82.56 260 ASP A O 1
ATOM 2003 N N . GLY A 1 261 ? 23.379 1.760 -0.162 1.00 79.50 261 GLY A N 1
ATOM 2004 C CA . GLY A 1 261 ? 24.063 0.509 -0.489 1.00 79.50 261 GLY A CA 1
ATOM 2005 C C . GLY A 1 261 ? 24.726 0.480 -1.880 1.00 79.50 261 GLY A C 1
ATOM 2006 O O . GLY A 1 261 ? 24.748 1.486 -2.595 1.00 79.50 261 GLY A O 1
ATOM 2007 N N . PRO A 1 262 ? 25.275 -0.687 -2.277 1.00 79.75 262 PRO A N 1
ATOM 2008 C CA . PRO A 1 262 ? 25.706 -0.989 -3.641 1.00 79.75 262 PRO A CA 1
ATOM 2009 C C . PRO A 1 262 ? 24.602 -0.716 -4.669 1.00 79.75 262 PRO A C 1
ATOM 2011 O O . PRO A 1 262 ? 23.418 -0.860 -4.374 1.00 79.75 262 PRO A O 1
ATOM 2014 N N . MET A 1 263 ? 25.008 -0.352 -5.886 1.00 85.38 263 MET A N 1
ATOM 2015 C CA . MET A 1 263 ? 24.129 0.032 -6.997 1.00 85.38 263 MET A CA 1
ATOM 2016 C C . MET A 1 263 ? 24.393 -0.846 -8.222 1.00 85.38 263 MET A C 1
ATOM 2018 O O . MET A 1 263 ? 25.474 -1.418 -8.367 1.00 85.38 263 MET A O 1
ATOM 2022 N N . GLY A 1 264 ? 23.434 -0.919 -9.146 1.00 86.06 264 GLY A N 1
ATOM 2023 C CA . GLY A 1 264 ? 23.599 -1.673 -10.391 1.00 86.06 264 GLY A CA 1
ATOM 2024 C C . GLY A 1 264 ? 23.474 -3.182 -10.173 1.00 86.06 264 GLY A C 1
ATOM 2025 O O . GLY A 1 264 ? 22.524 -3.632 -9.542 1.00 86.06 264 GLY A O 1
ATOM 2026 N N . THR A 1 265 ? 24.393 -3.982 -10.718 1.00 86.94 265 THR A N 1
ATOM 2027 C CA . THR A 1 265 ? 24.298 -5.454 -10.645 1.00 86.94 265 THR A CA 1
ATOM 2028 C C . THR A 1 265 ? 24.404 -5.988 -9.221 1.00 86.94 265 THR A C 1
ATOM 2030 O O . THR A 1 265 ? 23.715 -6.947 -8.887 1.00 86.94 265 THR A O 1
ATOM 2033 N N . ASP A 1 266 ? 25.203 -5.342 -8.370 1.00 85.12 266 ASP A N 1
ATOM 2034 C CA . ASP A 1 266 ? 25.353 -5.744 -6.968 1.00 85.12 266 ASP A 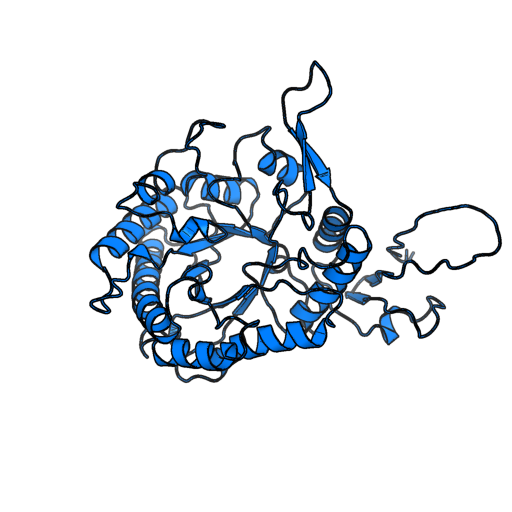CA 1
ATOM 2035 C C . ASP A 1 266 ? 24.045 -5.513 -6.198 1.00 85.12 266 ASP A C 1
ATOM 2037 O O . ASP A 1 266 ? 23.595 -6.381 -5.454 1.00 85.12 266 ASP A O 1
ATOM 2041 N N . GLN A 1 267 ? 23.380 -4.376 -6.441 1.00 88.50 267 GLN A N 1
ATOM 2042 C CA . GLN A 1 267 ? 22.047 -4.102 -5.895 1.00 88.50 267 GLN A CA 1
ATOM 2043 C C . GLN A 1 267 ? 21.056 -5.198 -6.292 1.00 88.50 267 GLN A C 1
ATOM 2045 O O . GLN A 1 267 ? 20.314 -5.688 -5.447 1.00 88.50 267 GLN A O 1
ATOM 2050 N N . ALA A 1 268 ? 21.061 -5.578 -7.570 1.00 87.62 268 ALA A N 1
ATOM 2051 C CA . ALA A 1 268 ? 20.137 -6.558 -8.117 1.00 87.62 268 ALA A CA 1
ATOM 2052 C C . ALA A 1 268 ? 20.353 -7.959 -7.514 1.00 87.62 268 ALA A C 1
ATOM 2054 O O . ALA A 1 268 ? 19.391 -8.644 -7.170 1.00 87.62 268 ALA A O 1
ATOM 2055 N N . GLY A 1 269 ? 21.615 -8.353 -7.307 1.00 86.19 269 GLY A N 1
ATOM 2056 C CA . GLY A 1 269 ? 21.963 -9.599 -6.621 1.00 86.19 269 GLY A CA 1
ATOM 2057 C C . GLY A 1 269 ? 21.496 -9.631 -5.164 1.00 86.19 269 GLY A C 1
ATOM 2058 O O . GLY A 1 269 ? 20.915 -10.618 -4.722 1.00 86.19 269 GLY A O 1
ATOM 2059 N N . HIS A 1 270 ? 21.676 -8.535 -4.427 1.00 87.25 270 HIS A N 1
ATOM 2060 C CA . HIS A 1 270 ? 21.195 -8.457 -3.046 1.00 87.25 270 HIS A CA 1
ATOM 2061 C C . HIS A 1 270 ? 19.675 -8.342 -2.937 1.00 87.25 270 HIS A C 1
ATOM 2063 O O . HIS A 1 270 ? 19.096 -8.815 -1.958 1.00 87.25 270 HIS A O 1
ATOM 2069 N N . TRP A 1 271 ? 19.016 -7.736 -3.926 1.00 91.06 271 TRP A N 1
ATOM 2070 C CA . TRP A 1 271 ? 17.561 -7.665 -3.966 1.00 91.06 271 TRP A CA 1
ATOM 2071 C C . TRP A 1 271 ? 16.947 -9.061 -4.063 1.00 91.06 271 TRP A C 1
ATOM 2073 O O . TRP A 1 271 ? 16.092 -9.379 -3.243 1.00 91.06 271 TRP A O 1
ATOM 2083 N N . ILE A 1 272 ? 17.416 -9.917 -4.984 1.00 89.62 272 ILE A N 1
ATOM 2084 C CA . ILE A 1 272 ? 16.847 -11.267 -5.162 1.00 89.62 272 ILE A CA 1
ATOM 2085 C C . ILE A 1 272 ? 17.108 -12.176 -3.954 1.00 89.62 272 ILE A C 1
ATOM 2087 O O . ILE A 1 272 ? 16.225 -12.931 -3.552 1.00 89.62 272 ILE A O 1
ATOM 2091 N N . GLU A 1 273 ? 18.285 -12.057 -3.333 1.00 87.00 273 GLU A N 1
ATOM 2092 C CA . GLU A 1 273 ? 18.614 -12.746 -2.080 1.00 87.00 273 GLU A CA 1
ATOM 2093 C C . GLU A 1 273 ? 17.658 -12.314 -0.960 1.00 87.00 273 GLU A C 1
ATOM 2095 O O . GLU A 1 273 ? 17.013 -13.146 -0.325 1.00 87.00 273 GLU A O 1
ATOM 2100 N N . THR A 1 274 ? 17.497 -11.004 -0.764 1.00 89.62 274 THR A N 1
ATOM 2101 C CA . THR A 1 274 ? 16.645 -10.465 0.304 1.00 89.62 274 THR A CA 1
ATOM 2102 C C . THR A 1 274 ? 15.164 -10.752 0.073 1.00 89.62 274 THR A C 1
ATOM 2104 O O . THR A 1 274 ? 14.445 -11.087 1.013 1.00 89.62 274 THR A O 1
ATOM 2107 N N . PHE A 1 275 ? 14.709 -10.657 -1.175 1.00 93.06 275 PHE A N 1
ATOM 2108 C CA . PHE A 1 275 ? 13.371 -11.055 -1.597 1.00 93.06 275 PHE A CA 1
ATOM 2109 C C . PHE A 1 275 ? 13.096 -12.518 -1.232 1.00 93.06 275 PHE A C 1
ATOM 2111 O O . PHE A 1 275 ? 12.097 -12.808 -0.575 1.00 93.06 275 PHE A O 1
ATOM 2118 N N . GLY A 1 276 ? 14.014 -13.428 -1.582 1.00 91.12 276 GLY A N 1
ATOM 2119 C CA . GLY A 1 276 ? 13.911 -14.845 -1.237 1.00 91.12 276 GLY A CA 1
ATOM 2120 C C . GLY A 1 276 ? 13.788 -15.063 0.271 1.00 91.12 276 GLY A C 1
ATOM 2121 O O . GLY A 1 276 ? 12.867 -15.744 0.715 1.00 91.12 276 GLY A O 1
ATOM 2122 N N . GLN A 1 277 ? 14.640 -14.414 1.069 1.00 90.31 277 GLN A N 1
ATOM 2123 C CA . GLN A 1 277 ? 14.582 -14.527 2.529 1.00 90.31 277 GLN A CA 1
ATOM 2124 C C . GLN A 1 277 ? 13.251 -14.041 3.120 1.00 90.31 277 GLN A C 1
ATOM 2126 O O . GLN A 1 277 ? 12.730 -14.660 4.050 1.00 90.31 277 GLN A O 1
ATOM 2131 N N . PHE A 1 278 ? 12.675 -12.953 2.597 1.00 93.56 278 PHE A N 1
ATOM 2132 C CA . PHE A 1 278 ? 11.364 -12.477 3.044 1.00 93.56 278 PHE A CA 1
ATOM 2133 C C . PHE A 1 278 ? 10.250 -13.478 2.728 1.00 93.56 278 PHE A C 1
ATOM 2135 O O . PHE A 1 278 ? 9.464 -13.803 3.619 1.00 93.56 278 PHE A O 1
ATOM 2142 N N . VAL A 1 279 ? 10.217 -14.020 1.507 1.00 94.06 279 VAL A N 1
ATOM 2143 C CA . VAL A 1 279 ? 9.224 -15.034 1.112 1.00 94.06 279 VAL A CA 1
ATOM 2144 C C . VAL A 1 279 ? 9.371 -16.305 1.951 1.00 94.06 279 VAL A C 1
ATOM 2146 O O . VAL A 1 279 ? 8.387 -16.838 2.466 1.00 94.06 279 VAL A O 1
ATOM 2149 N N . GLU A 1 280 ? 10.599 -16.794 2.137 1.00 91.31 280 GLU A N 1
ATOM 2150 C CA . GLU A 1 280 ? 10.870 -17.973 2.965 1.00 91.31 280 GLU A CA 1
ATOM 2151 C C . GLU A 1 280 ? 10.412 -17.773 4.413 1.00 91.31 280 GLU A C 1
ATOM 2153 O O . GLU A 1 280 ? 9.883 -18.697 5.035 1.00 91.31 280 GLU A O 1
ATOM 2158 N N . SER A 1 281 ? 10.548 -16.548 4.916 1.00 91.12 281 SER A N 1
ATOM 2159 C CA . SER A 1 281 ? 10.137 -16.184 6.266 1.00 91.12 281 SER A CA 1
ATOM 2160 C C . SER A 1 281 ? 8.634 -15.917 6.421 1.00 91.12 281 SER A C 1
ATOM 2162 O O . SER A 1 281 ? 8.192 -15.568 7.514 1.00 91.12 281 SER A O 1
ATOM 2164 N N . GLY A 1 282 ? 7.840 -16.093 5.361 1.00 93.12 282 GLY A N 1
ATOM 2165 C CA . GLY A 1 282 ? 6.381 -15.988 5.417 1.00 93.12 282 GLY A CA 1
ATOM 2166 C C . GLY A 1 282 ? 5.834 -14.573 5.249 1.00 93.12 282 GLY A C 1
ATOM 2167 O O . GLY A 1 282 ? 4.778 -14.277 5.800 1.00 93.12 282 GLY A O 1
ATOM 2168 N N . ILE A 1 283 ? 6.542 -13.701 4.524 1.00 96.44 283 ILE A N 1
ATOM 2169 C CA . ILE A 1 283 ? 5.907 -12.534 3.900 1.00 96.44 283 ILE A CA 1
ATOM 2170 C C . ILE A 1 283 ? 5.004 -13.034 2.769 1.00 96.44 283 ILE A C 1
ATOM 2172 O O . ILE A 1 283 ? 5.450 -13.837 1.954 1.00 96.44 283 ILE A O 1
ATOM 2176 N N . ASP A 1 284 ? 3.760 -12.562 2.743 1.00 96.62 284 ASP A N 1
ATOM 2177 C CA . ASP A 1 284 ? 2.715 -12.962 1.795 1.00 96.62 284 ASP A CA 1
ATOM 2178 C C . ASP A 1 284 ? 2.618 -12.010 0.591 1.00 96.62 284 ASP A C 1
ATOM 2180 O O . ASP A 1 284 ? 2.199 -12.409 -0.497 1.00 96.62 284 ASP A O 1
ATOM 2184 N N . GLU A 1 285 ? 2.989 -10.740 0.783 1.00 97.12 285 GLU A N 1
ATOM 2185 C CA . GLU A 1 285 ? 2.847 -9.684 -0.223 1.00 97.12 285 GLU A CA 1
ATOM 2186 C C . GLU A 1 285 ? 4.037 -8.721 -0.191 1.00 97.12 285 GLU A C 1
ATOM 2188 O O . GLU A 1 285 ? 4.551 -8.384 0.879 1.00 97.12 285 GLU A O 1
ATOM 2193 N N . ILE A 1 286 ? 4.493 -8.268 -1.361 1.00 97.88 286 ILE A N 1
ATOM 2194 C CA . ILE A 1 286 ? 5.625 -7.337 -1.481 1.00 97.88 286 ILE A CA 1
ATOM 2195 C C . ILE A 1 286 ? 5.320 -6.299 -2.559 1.00 97.88 286 ILE A C 1
ATOM 2197 O O . ILE A 1 286 ? 5.102 -6.641 -3.719 1.00 97.88 286 ILE A O 1
ATOM 2201 N N . TYR A 1 287 ? 5.389 -5.024 -2.184 1.00 97.75 287 TYR A N 1
ATOM 2202 C CA . TYR A 1 287 ? 5.190 -3.880 -3.065 1.00 97.75 287 TYR A CA 1
ATOM 2203 C C . TYR A 1 287 ? 6.503 -3.126 -3.239 1.00 97.75 287 TYR A C 1
ATOM 2205 O O . TYR A 1 287 ? 7.066 -2.556 -2.300 1.00 97.75 287 TYR A O 1
ATOM 2213 N N . THR A 1 288 ? 7.005 -3.102 -4.468 1.00 95.75 288 THR A N 1
ATOM 2214 C CA . THR A 1 288 ? 8.296 -2.488 -4.761 1.00 95.75 288 THR A CA 1
ATOM 2215 C C . THR A 1 288 ? 8.189 -0.971 -4.737 1.00 95.75 288 THR A C 1
ATOM 2217 O O . THR A 1 288 ? 7.316 -0.369 -5.367 1.00 95.75 288 THR A O 1
ATOM 2220 N N . TRP A 1 289 ? 9.088 -0.342 -3.987 1.00 94.00 289 TRP A N 1
ATOM 2221 C CA . TRP A 1 289 ? 9.250 1.105 -3.937 1.00 94.00 289 TRP A CA 1
ATOM 2222 C C . TRP A 1 289 ? 10.340 1.552 -4.908 1.00 94.00 289 TRP A C 1
ATOM 2224 O O . TRP A 1 289 ? 11.336 0.859 -5.076 1.00 94.00 289 TRP A O 1
ATOM 2234 N N . GLY A 1 290 ? 10.221 2.734 -5.512 1.00 86.75 290 GLY A N 1
ATOM 2235 C CA . GLY A 1 290 ? 11.250 3.223 -6.433 1.00 86.75 290 GLY A CA 1
ATOM 2236 C C . GLY A 1 290 ? 11.187 2.535 -7.794 1.00 86.75 290 GLY A C 1
ATOM 2237 O O . GLY A 1 290 ? 12.160 1.943 -8.240 1.00 86.75 290 GLY A O 1
ATOM 2238 N N . THR A 1 291 ? 10.052 2.620 -8.476 1.00 89.31 291 THR A N 1
ATOM 2239 C CA . THR A 1 291 ? 9.855 2.055 -9.817 1.00 89.31 291 THR A CA 1
ATOM 2240 C C . THR A 1 291 ? 10.660 2.838 -10.862 1.00 89.31 291 THR A C 1
ATOM 2242 O O . THR A 1 291 ? 11.723 2.393 -11.282 1.00 89.31 291 THR A O 1
ATOM 2245 N N . GLN A 1 292 ? 10.261 4.062 -11.200 1.00 89.38 292 GLN A N 1
ATOM 2246 C CA . GLN A 1 292 ? 10.915 4.934 -12.194 1.00 89.38 292 GLN A CA 1
ATOM 2247 C C . GLN A 1 292 ? 11.208 6.344 -11.655 1.00 89.38 292 GLN A C 1
ATOM 2249 O O . GLN A 1 292 ? 11.440 7.305 -12.390 1.00 89.38 292 GLN A O 1
ATOM 2254 N N . TYR A 1 293 ? 11.206 6.482 -10.332 1.00 83.88 293 TYR A N 1
ATOM 2255 C CA . TYR A 1 293 ? 11.333 7.753 -9.629 1.00 83.88 293 TYR A CA 1
ATOM 2256 C C . TYR A 1 293 ? 12.693 8.411 -9.880 1.00 83.88 293 TYR A C 1
ATOM 2258 O O . TYR A 1 293 ? 13.724 7.963 -9.380 1.00 83.88 293 TYR A O 1
ATOM 2266 N N . GLY A 1 294 ? 12.709 9.524 -10.621 1.00 80.12 294 GLY A N 1
ATOM 2267 C CA . GLY A 1 294 ? 13.943 10.188 -11.062 1.00 80.12 294 GLY A CA 1
ATOM 2268 C C . GLY A 1 294 ? 14.922 10.588 -9.946 1.00 80.12 294 GLY A C 1
ATOM 2269 O O . GLY A 1 294 ? 16.115 10.715 -10.210 1.00 80.12 294 GLY A O 1
ATOM 2270 N N . TRP A 1 295 ? 14.446 10.750 -8.706 1.00 78.88 295 TRP A N 1
ATOM 2271 C CA . TRP A 1 295 ? 15.260 11.110 -7.536 1.00 78.88 295 TRP A CA 1
ATOM 2272 C C . TRP A 1 295 ? 15.869 9.911 -6.792 1.00 78.88 295 TRP A C 1
ATOM 2274 O O . TRP A 1 295 ? 16.642 10.113 -5.855 1.00 78.88 295 TRP A O 1
ATOM 2284 N N . GLN A 1 296 ? 15.514 8.682 -7.167 1.00 83.94 296 GLN A N 1
ATOM 2285 C CA . GLN A 1 296 ? 15.997 7.461 -6.529 1.00 83.94 296 GLN A CA 1
ATOM 2286 C C . GLN A 1 296 ? 17.097 6.806 -7.364 1.00 83.94 296 GLN A C 1
ATOM 2288 O O . GLN A 1 296 ? 16.968 6.627 -8.570 1.00 83.94 296 GLN A O 1
ATOM 2293 N N . SER A 1 297 ? 18.211 6.456 -6.726 1.00 84.12 297 SER A N 1
ATOM 2294 C CA . SER A 1 297 ? 19.319 5.742 -7.374 1.00 84.12 297 SER A CA 1
ATOM 2295 C C . SER A 1 297 ? 19.070 4.237 -7.472 1.00 84.12 297 SER A C 1
ATOM 2297 O O . SER A 1 297 ? 19.558 3.597 -8.395 1.00 84.12 297 SER A O 1
ATOM 2299 N N . ASN A 1 298 ? 18.273 3.697 -6.553 1.00 87.38 298 ASN A N 1
ATOM 2300 C CA . ASN A 1 298 ? 17.895 2.292 -6.405 1.00 87.38 298 ASN A CA 1
ATOM 2301 C C . ASN A 1 298 ? 16.677 1.889 -7.265 1.00 87.38 298 ASN A C 1
ATOM 2303 O O . ASN A 1 298 ? 16.054 0.864 -6.999 1.00 87.38 298 ASN A O 1
ATOM 2307 N N . LYS A 1 299 ? 16.322 2.688 -8.276 1.00 91.75 299 LYS A N 1
ATOM 2308 C CA . LYS A 1 299 ? 15.098 2.515 -9.068 1.00 91.75 299 LYS A CA 1
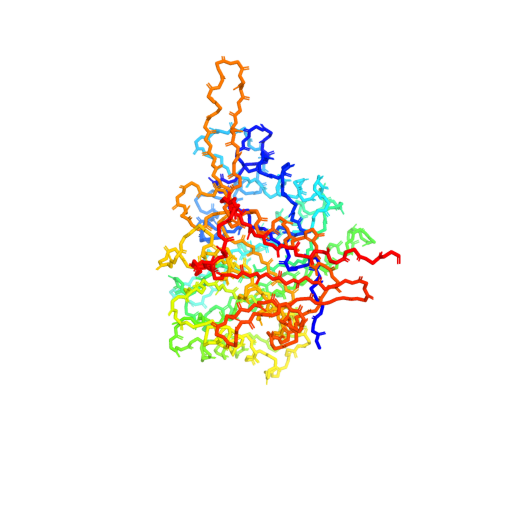ATOM 2309 C C . LYS A 1 299 ? 15.134 1.334 -10.051 1.00 91.75 299 LYS A C 1
ATOM 2311 O O . LYS A 1 299 ? 16.210 0.947 -10.515 1.00 91.75 299 LYS A O 1
ATOM 2316 N N . LEU A 1 300 ? 13.967 0.805 -10.420 1.00 93.31 300 LEU A N 1
ATOM 2317 C CA . LEU A 1 300 ? 13.829 -0.250 -11.438 1.00 93.31 300 LEU A CA 1
ATOM 2318 C C . LEU A 1 300 ? 14.070 0.274 -12.861 1.00 93.31 300 LEU A C 1
ATOM 2320 O O . LEU A 1 300 ? 14.715 -0.398 -13.661 1.00 93.31 300 LEU A O 1
ATOM 2324 N N . TYR A 1 301 ? 13.618 1.490 -13.164 1.00 93.62 301 TYR A N 1
ATOM 2325 C CA . TYR A 1 301 ? 13.721 2.113 -14.484 1.00 93.62 301 TYR A CA 1
ATOM 2326 C C . TYR A 1 301 ? 14.277 3.527 -14.414 1.00 93.62 301 TYR A C 1
ATOM 2328 O O . TYR A 1 301 ? 13.943 4.314 -13.533 1.00 93.62 301 TYR A O 1
ATOM 2336 N N . ASP A 1 302 ? 15.107 3.887 -15.386 1.00 90.81 302 ASP A N 1
ATOM 2337 C CA . ASP A 1 302 ? 15.439 5.279 -15.665 1.00 90.81 302 ASP A CA 1
ATOM 2338 C C . ASP A 1 302 ? 14.485 5.845 -16.718 1.00 90.81 302 ASP A C 1
ATOM 2340 O O . ASP A 1 302 ? 14.111 5.147 -17.656 1.00 90.81 302 ASP A O 1
ATOM 2344 N N . SER A 1 303 ? 14.115 7.116 -16.590 1.00 86.06 303 SER A N 1
ATOM 2345 C CA . SER A 1 303 ? 13.205 7.799 -17.512 1.00 86.06 303 SER A CA 1
ATOM 2346 C C . SER A 1 303 ? 13.883 9.040 -18.075 1.00 86.06 303 SER A C 1
ATOM 2348 O O . SER A 1 303 ? 14.373 9.883 -17.318 1.00 86.06 303 SER A O 1
ATOM 2350 N N . ARG A 1 304 ? 13.902 9.192 -19.399 1.00 81.81 304 ARG A N 1
ATOM 2351 C CA . ARG A 1 304 ? 14.472 10.371 -20.065 1.00 81.81 304 ARG A CA 1
ATOM 2352 C C . ARG A 1 304 ? 13.617 10.817 -21.249 1.00 81.81 304 ARG A C 1
ATOM 2354 O O . ARG A 1 304 ? 13.016 9.966 -21.901 1.00 81.81 304 ARG A O 1
ATOM 2361 N N . PRO A 1 305 ? 13.618 12.115 -21.600 1.00 74.38 305 PRO A N 1
ATOM 2362 C CA . PRO A 1 305 ? 12.981 12.572 -22.829 1.00 74.38 305 PRO A CA 1
ATOM 2363 C C . PRO A 1 305 ? 13.530 11.813 -24.041 1.00 74.38 305 PRO A C 1
ATOM 2365 O O . PRO A 1 305 ? 14.746 11.583 -24.136 1.00 74.38 305 PRO A O 1
ATOM 2368 N N . SER A 1 306 ? 12.654 11.426 -24.968 1.00 66.69 306 SER A N 1
ATOM 2369 C CA . SER A 1 306 ? 13.076 10.766 -26.202 1.00 66.69 306 SER A CA 1
ATOM 2370 C C . SER A 1 306 ? 14.051 11.653 -26.989 1.00 66.69 306 SER A C 1
ATOM 2372 O O . SER A 1 306 ? 13.808 12.832 -27.232 1.00 66.69 306 SER A O 1
ATOM 2374 N N . LYS A 1 307 ? 15.202 11.090 -27.383 1.00 52.62 307 LYS A N 1
ATOM 2375 C CA . LYS A 1 307 ? 16.271 11.822 -28.096 1.00 52.62 307 LYS A CA 1
ATOM 2376 C C . LYS A 1 307 ? 16.060 11.912 -29.610 1.00 52.62 307 LYS A C 1
ATOM 2378 O O . LYS A 1 307 ? 16.907 12.468 -30.304 1.00 52.62 307 LYS A O 1
ATOM 2383 N N . HIS A 1 308 ? 15.000 11.310 -30.145 1.00 54.66 308 HIS A N 1
ATOM 2384 C CA . HIS A 1 308 ? 14.714 11.359 -31.576 1.00 54.66 308 HIS A CA 1
ATOM 2385 C C . HIS A 1 308 ? 13.806 12.555 -31.859 1.00 54.66 308 HIS A C 1
ATOM 2387 O O . HIS A 1 308 ? 12.697 12.603 -31.345 1.00 54.66 308 HIS A O 1
ATOM 2393 N N . GLU A 1 309 ? 14.243 13.471 -32.732 1.00 48.47 309 GLU A N 1
ATOM 2394 C CA . GLU A 1 309 ? 13.538 14.713 -33.127 1.00 48.47 309 GLU A CA 1
ATOM 2395 C C . GLU A 1 309 ? 12.100 14.513 -33.664 1.00 48.47 309 GLU A C 1
ATOM 2397 O O . GLU A 1 309 ? 11.424 15.483 -33.993 1.00 48.47 309 GLU A O 1
ATOM 2402 N N . LYS A 1 310 ? 11.628 13.264 -33.789 1.00 45.00 310 LYS A N 1
ATOM 2403 C CA . LYS A 1 310 ? 10.294 12.888 -34.279 1.00 45.00 310 LYS A CA 1
ATOM 2404 C C . LYS A 1 310 ? 9.514 11.942 -33.359 1.00 45.00 310 LYS A C 1
ATOM 2406 O O . LYS A 1 310 ? 8.428 11.522 -33.742 1.00 45.00 310 LYS A O 1
ATOM 2411 N N . ALA A 1 311 ? 10.063 11.559 -32.208 1.00 50.72 311 ALA A N 1
ATOM 2412 C CA . ALA A 1 311 ? 9.369 10.708 -31.249 1.00 50.72 311 ALA A CA 1
ATOM 2413 C C . ALA A 1 311 ? 8.932 11.574 -30.066 1.00 50.72 311 ALA A C 1
ATOM 2415 O O . ALA A 1 311 ? 9.747 11.917 -29.214 1.00 50.72 311 ALA A O 1
ATOM 2416 N N . GLU A 1 312 ? 7.658 11.956 -30.053 1.00 57.25 312 GLU A N 1
ATOM 2417 C CA . GLU A 1 312 ? 7.005 12.477 -28.852 1.00 57.25 312 GLU A CA 1
ATOM 2418 C C . GLU A 1 312 ? 6.959 11.353 -27.800 1.00 57.25 312 GLU A C 1
ATOM 2420 O O . GLU A 1 312 ? 6.717 10.197 -28.153 1.00 57.25 312 GLU A O 1
ATOM 2425 N N . GLY A 1 313 ? 7.245 11.670 -26.532 1.00 69.06 313 GLY A N 1
ATOM 2426 C CA . GLY A 1 313 ? 7.136 10.727 -25.411 1.00 69.06 313 GLY A CA 1
ATOM 2427 C C . GLY A 1 313 ? 8.398 10.558 -24.558 1.00 69.06 313 GLY A C 1
ATOM 2428 O O . GLY A 1 313 ? 9.495 11.038 -24.883 1.00 69.06 313 GLY A O 1
ATOM 2429 N N . THR A 1 314 ? 8.226 9.861 -23.436 1.00 82.44 314 THR A N 1
ATOM 2430 C CA . THR A 1 314 ? 9.298 9.488 -22.509 1.00 82.44 314 THR A CA 1
ATOM 2431 C C . THR A 1 314 ? 9.891 8.134 -22.891 1.00 82.44 314 THR A C 1
ATOM 2433 O O . THR A 1 314 ? 9.176 7.186 -23.177 1.00 82.44 314 THR A O 1
ATOM 2436 N N . GLN A 1 315 ? 11.219 8.025 -22.901 1.00 85.31 315 GLN A N 1
ATOM 2437 C CA . GLN A 1 315 ? 11.904 6.739 -22.991 1.00 85.31 315 GLN A CA 1
ATOM 2438 C C . GLN A 1 315 ? 12.178 6.225 -21.579 1.00 85.31 315 GLN A C 1
ATOM 2440 O O . GLN A 1 315 ? 12.850 6.911 -20.802 1.00 85.31 315 GLN A O 1
ATOM 2445 N N . VAL A 1 316 ? 11.742 5.002 -21.296 1.00 89.94 316 VAL A N 1
ATOM 2446 C CA . VAL A 1 316 ? 12.129 4.253 -20.099 1.00 89.94 316 VAL A CA 1
ATOM 2447 C C . VAL A 1 316 ? 13.233 3.250 -20.428 1.00 89.94 316 VAL A C 1
ATOM 2449 O O . VAL A 1 316 ? 13.390 2.830 -21.575 1.00 89.94 316 VAL A O 1
ATOM 2452 N N . ILE A 1 317 ? 14.093 2.960 -19.455 1.00 91.12 317 ILE A N 1
ATOM 2453 C CA . ILE A 1 317 ? 15.210 2.021 -19.596 1.00 91.12 317 ILE A CA 1
ATOM 2454 C C . ILE A 1 317 ? 15.346 1.245 -18.298 1.00 91.12 317 ILE A C 1
ATOM 2456 O O . ILE A 1 317 ? 15.647 1.845 -17.264 1.00 91.12 317 ILE A O 1
ATOM 2460 N N . ALA A 1 318 ? 15.188 -0.075 -18.362 1.00 92.69 318 ALA A N 1
ATOM 2461 C CA . ALA A 1 318 ? 15.409 -0.937 -17.210 1.00 92.69 318 ALA A CA 1
ATOM 2462 C C . ALA A 1 318 ? 16.841 -0.772 -16.672 1.00 92.69 318 ALA A C 1
ATOM 2464 O O . ALA A 1 318 ? 17.828 -0.838 -17.417 1.00 92.69 318 ALA A O 1
ATOM 2465 N N . THR A 1 319 ? 16.966 -0.559 -15.366 1.00 93.31 319 THR A N 1
ATOM 2466 C CA . THR A 1 319 ? 18.242 -0.675 -14.655 1.00 93.31 319 THR A CA 1
ATOM 2467 C C . THR A 1 319 ? 18.600 -2.161 -14.501 1.00 93.31 319 THR A C 1
ATOM 2469 O O . THR A 1 319 ? 17.746 -3.023 -14.721 1.00 93.31 319 THR A O 1
ATOM 2472 N N . PRO A 1 320 ? 19.834 -2.520 -14.092 1.00 92.31 320 PRO A N 1
ATOM 2473 C CA . PRO A 1 320 ? 20.141 -3.913 -13.761 1.00 92.31 320 PRO A CA 1
ATOM 2474 C C . PRO A 1 320 ? 19.185 -4.506 -12.717 1.00 92.31 320 PRO A C 1
ATOM 2476 O O . PRO A 1 320 ? 18.874 -5.689 -12.782 1.00 92.31 320 PRO A O 1
ATOM 2479 N N . MET A 1 321 ? 18.690 -3.678 -11.789 1.00 91.12 321 MET A N 1
ATOM 2480 C CA . MET A 1 321 ? 17.680 -4.096 -10.825 1.00 91.12 321 MET A CA 1
ATOM 2481 C C . MET A 1 321 ? 16.329 -4.346 -11.512 1.00 91.12 321 MET A C 1
ATOM 2483 O O . MET A 1 321 ? 15.770 -5.423 -11.344 1.00 91.12 321 MET A O 1
ATOM 2487 N N . GLY A 1 322 ? 15.851 -3.434 -12.366 1.00 93.00 322 GLY A N 1
ATOM 2488 C CA . GLY A 1 322 ? 14.624 -3.655 -13.146 1.00 93.00 322 GLY A CA 1
ATOM 2489 C C . GLY A 1 322 ? 14.652 -4.933 -13.990 1.00 93.00 322 GLY A C 1
ATOM 2490 O O . GLY A 1 322 ? 13.677 -5.671 -14.007 1.00 93.00 322 GLY A O 1
ATOM 2491 N N . GLN A 1 323 ? 15.794 -5.260 -14.606 1.00 92.88 323 GLN A N 1
ATOM 2492 C CA . GLN A 1 323 ? 15.955 -6.510 -15.363 1.00 92.88 323 GLN A CA 1
ATOM 2493 C C . GLN A 1 323 ? 15.880 -7.763 -14.482 1.00 92.88 323 GLN A C 1
ATOM 2495 O O . GLN A 1 323 ? 15.329 -8.777 -14.901 1.00 92.88 323 GLN A O 1
ATOM 2500 N N . ILE A 1 324 ? 16.445 -7.723 -13.270 1.00 92.19 324 ILE A N 1
ATOM 2501 C CA . ILE A 1 324 ? 16.318 -8.839 -12.325 1.00 92.19 324 ILE A CA 1
ATOM 2502 C C . ILE A 1 324 ? 14.886 -8.955 -11.805 1.00 92.19 324 ILE A C 1
ATOM 2504 O O . ILE A 1 324 ? 14.421 -10.079 -11.649 1.00 92.19 324 ILE A O 1
ATOM 2508 N N . TYR A 1 325 ? 14.186 -7.840 -11.581 1.00 93.81 325 TYR A N 1
ATOM 2509 C CA . TYR A 1 325 ? 12.769 -7.868 -11.218 1.00 93.81 325 TYR A CA 1
ATOM 2510 C C . TYR A 1 325 ? 11.923 -8.542 -12.301 1.00 93.81 325 TYR A C 1
ATOM 2512 O O . TYR A 1 325 ? 11.209 -9.484 -11.992 1.00 93.81 325 TYR A O 1
ATOM 2520 N N . ASP A 1 326 ? 12.054 -8.116 -13.558 1.00 91.44 326 ASP A N 1
ATOM 2521 C CA . ASP A 1 326 ? 11.321 -8.683 -14.702 1.00 91.44 326 ASP A CA 1
ATOM 2522 C C . ASP A 1 326 ? 11.572 -10.199 -14.844 1.00 91.44 326 ASP A C 1
ATOM 2524 O O . ASP A 1 326 ? 10.65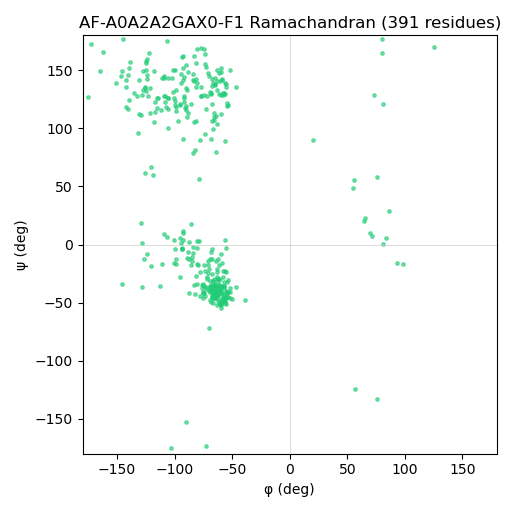0 -11.016 -14.903 1.00 91.44 326 ASP A O 1
ATOM 2528 N N . LEU A 1 327 ? 12.842 -10.620 -14.753 1.00 91.06 327 LEU A N 1
ATOM 2529 C CA . LEU A 1 327 ? 13.192 -12.044 -14.723 1.00 91.06 327 LEU A CA 1
ATOM 2530 C C . LEU A 1 327 ? 12.587 -12.776 -13.518 1.00 91.06 327 LEU A C 1
ATOM 2532 O O . LEU A 1 327 ? 12.201 -13.941 -13.640 1.00 91.06 327 LEU A O 1
ATOM 2536 N N . ALA A 1 328 ? 12.557 -12.133 -12.350 1.00 92.06 328 ALA A N 1
ATOM 2537 C CA . ALA A 1 328 ? 12.022 -12.704 -11.126 1.00 92.06 328 ALA A CA 1
ATOM 2538 C C . ALA A 1 328 ? 10.505 -12.916 -11.236 1.00 92.06 328 ALA A C 1
ATOM 2540 O O . ALA A 1 328 ? 10.018 -14.024 -11.005 1.00 92.06 328 ALA A O 1
ATOM 2541 N N . GLU A 1 329 ? 9.779 -11.889 -11.652 1.00 92.81 329 GLU A N 1
ATOM 2542 C CA . GLU A 1 329 ? 8.333 -11.910 -11.848 1.00 92.81 329 GLU A CA 1
ATOM 2543 C C . GLU A 1 329 ? 7.929 -12.986 -12.867 1.00 92.81 329 GLU A C 1
ATOM 2545 O O . GLU A 1 329 ? 7.125 -13.873 -12.570 1.00 92.81 329 GLU A O 1
ATOM 2550 N N . SER A 1 330 ? 8.586 -13.001 -14.029 1.00 89.81 330 SER A N 1
ATOM 2551 C CA . SER A 1 330 ? 8.278 -13.915 -15.134 1.00 89.81 330 SER A CA 1
ATOM 2552 C C . SER A 1 330 ? 8.589 -15.388 -14.846 1.00 89.81 330 SER A C 1
ATOM 2554 O O . SER A 1 330 ? 8.026 -16.288 -15.481 1.00 89.81 330 SER A O 1
ATOM 2556 N N . HIS A 1 331 ? 9.530 -15.678 -13.941 1.00 89.75 331 HIS A N 1
ATOM 2557 C CA . HIS A 1 331 ? 10.076 -17.032 -13.802 1.00 89.75 331 HIS A CA 1
ATOM 2558 C C . HIS A 1 331 ? 10.028 -17.625 -12.402 1.00 89.75 331 HIS A C 1
ATOM 2560 O O . HIS A 1 331 ? 10.275 -18.829 -12.279 1.00 89.75 331 HIS A O 1
ATOM 2566 N N . LEU A 1 332 ? 9.746 -16.849 -11.356 1.00 91.56 332 LEU A N 1
ATOM 2567 C CA . LEU A 1 332 ? 9.809 -17.355 -9.983 1.00 91.56 332 LEU A CA 1
ATOM 2568 C C . LEU A 1 332 ? 8.459 -17.718 -9.387 1.00 91.56 332 LEU A C 1
ATOM 2570 O O . LEU A 1 332 ? 8.430 -18.477 -8.421 1.00 91.56 332 LEU A O 1
ATOM 2574 N N . ILE A 1 333 ? 7.353 -17.276 -9.983 1.00 92.75 333 ILE A N 1
ATOM 2575 C CA . ILE A 1 333 ? 6.011 -17.673 -9.549 1.00 92.75 333 ILE A CA 1
ATOM 2576 C C . ILE A 1 333 ? 5.880 -19.208 -9.562 1.00 92.75 333 ILE A C 1
ATOM 2578 O O . ILE A 1 333 ? 6.218 -19.889 -10.533 1.00 92.75 333 ILE A O 1
ATOM 2582 N N . GLY A 1 334 ? 5.398 -19.762 -8.451 1.00 92.00 334 GLY A N 1
ATOM 2583 C CA . GLY A 1 334 ? 5.259 -21.197 -8.201 1.00 92.00 334 GLY A CA 1
ATOM 2584 C C . GLY A 1 334 ? 6.544 -21.903 -7.752 1.00 92.00 334 GLY A C 1
ATOM 2585 O O . GLY A 1 334 ? 6.511 -23.116 -7.535 1.00 92.00 334 GLY A O 1
ATOM 2586 N N . LYS A 1 335 ? 7.670 -21.190 -7.613 1.00 91.81 335 LYS A N 1
ATOM 2587 C CA . LYS A 1 335 ? 8.924 -21.739 -7.073 1.00 91.81 335 LYS A CA 1
ATOM 2588 C C . LYS A 1 335 ? 9.035 -21.524 -5.567 1.00 91.81 335 LYS A C 1
ATOM 2590 O O . LYS A 1 335 ? 8.364 -20.678 -4.986 1.00 91.81 335 LYS A O 1
ATOM 2595 N N . HIS A 1 336 ? 9.922 -22.288 -4.950 1.00 87.69 336 HIS A N 1
ATOM 2596 C CA . HIS A 1 336 ? 10.295 -22.202 -3.546 1.00 87.69 336 HIS A CA 1
ATOM 2597 C C . HIS A 1 336 ? 11.773 -21.861 -3.418 1.00 87.69 336 HIS A C 1
ATOM 2599 O O . HI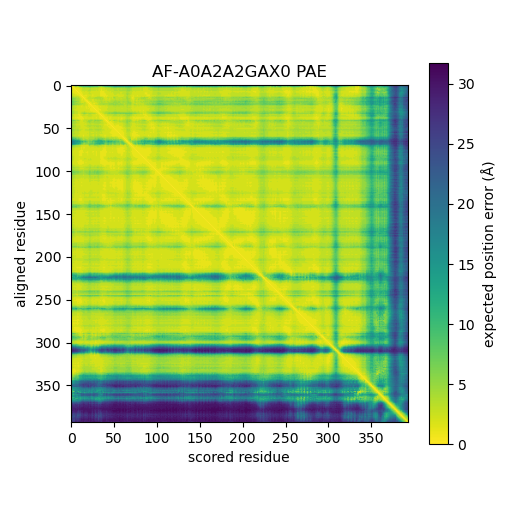S A 1 336 ? 12.574 -22.280 -4.257 1.00 87.69 336 HIS A O 1
ATOM 2605 N N . VAL A 1 337 ? 12.124 -21.156 -2.349 1.00 84.56 337 VAL A N 1
ATOM 2606 C CA . VAL A 1 337 ? 13.518 -20.931 -1.956 1.00 84.56 337 VAL A CA 1
ATOM 2607 C C . VAL A 1 337 ? 14.160 -22.252 -1.541 1.00 84.56 337 VAL A C 1
ATOM 2609 O O . VAL A 1 337 ? 13.501 -23.090 -0.922 1.00 84.56 337 VAL A O 1
ATOM 2612 N N . ILE A 1 338 ? 15.415 -22.458 -1.945 1.00 80.75 338 ILE A N 1
ATOM 2613 C CA . ILE A 1 338 ? 16.249 -23.590 -1.528 1.00 80.75 338 ILE A CA 1
ATOM 2614 C C . ILE A 1 338 ? 17.559 -23.085 -0.936 1.00 80.75 338 ILE A C 1
ATOM 2616 O O . ILE A 1 338 ? 18.024 -22.004 -1.293 1.00 80.75 338 ILE A O 1
ATOM 2620 N N . ASP A 1 339 ? 18.171 -23.910 -0.091 1.00 76.00 339 ASP A N 1
ATOM 2621 C CA . ASP A 1 339 ? 19.485 -23.629 0.472 1.00 76.00 339 ASP A CA 1
ATOM 2622 C C . ASP A 1 339 ? 20.541 -23.470 -0.632 1.00 76.00 339 ASP A C 1
ATOM 2624 O O . ASP A 1 339 ? 20.595 -24.252 -1.588 1.00 76.00 339 ASP A O 1
ATOM 2628 N N . ASP A 1 340 ? 21.461 -22.521 -0.452 1.00 70.81 340 ASP A N 1
ATOM 2629 C CA . ASP A 1 340 ? 22.591 -22.292 -1.363 1.00 70.81 340 ASP A CA 1
ATOM 2630 C C . ASP A 1 340 ? 23.383 -23.580 -1.630 1.00 70.81 340 ASP A C 1
ATOM 2632 O O . ASP A 1 340 ? 23.797 -23.851 -2.757 1.00 70.81 340 ASP A O 1
ATOM 2636 N N . SER A 1 341 ? 23.545 -24.429 -0.607 1.00 70.25 341 SER A N 1
ATOM 2637 C CA . SER A 1 341 ? 24.249 -25.707 -0.747 1.00 70.25 341 SER A CA 1
ATOM 2638 C C . SER A 1 341 ? 23.574 -26.666 -1.732 1.00 70.25 341 SER A C 1
ATOM 2640 O O . SER A 1 341 ? 24.273 -27.421 -2.409 1.00 70.25 341 SER A O 1
ATOM 2642 N N . ASP A 1 342 ? 22.248 -26.587 -1.870 1.00 72.81 342 ASP A N 1
ATOM 2643 C CA . ASP A 1 342 ? 21.477 -27.341 -2.857 1.00 72.81 342 ASP A CA 1
ATOM 2644 C C . ASP A 1 342 ? 21.496 -26.643 -4.226 1.00 72.81 342 ASP A C 1
ATOM 2646 O O . ASP A 1 342 ? 21.570 -27.304 -5.267 1.00 72.81 342 ASP A O 1
ATOM 2650 N N . ALA A 1 343 ? 21.502 -25.307 -4.239 1.00 70.81 343 ALA A N 1
ATOM 2651 C CA . ALA A 1 343 ? 21.542 -24.486 -5.448 1.00 70.81 343 ALA A CA 1
ATOM 2652 C C . ALA A 1 343 ? 22.827 -24.672 -6.273 1.00 70.81 343 ALA A C 1
ATOM 2654 O O . ALA A 1 343 ? 22.808 -24.507 -7.498 1.00 70.81 343 ALA A O 1
ATOM 2655 N N . VAL A 1 344 ? 23.939 -25.026 -5.617 1.00 68.06 344 VAL A N 1
ATOM 2656 C CA . VAL A 1 344 ? 25.258 -25.212 -6.250 1.00 68.06 344 VAL A CA 1
ATOM 2657 C C . VAL A 1 344 ? 25.565 -26.651 -6.662 1.00 68.06 344 VAL A C 1
ATOM 2659 O O . VAL A 1 344 ? 26.596 -26.905 -7.303 1.00 68.06 344 VAL A O 1
ATOM 2662 N N . VAL A 1 345 ? 24.682 -27.609 -6.357 1.00 63.59 345 VAL A N 1
ATOM 2663 C CA . VAL A 1 345 ? 24.897 -29.026 -6.681 1.00 63.59 345 VAL A CA 1
ATOM 2664 C C . VAL A 1 345 ? 25.056 -29.208 -8.193 1.00 63.59 345 VAL A C 1
ATOM 2666 O O . VAL A 1 345 ? 24.135 -29.042 -8.990 1.00 63.59 345 VAL A O 1
ATOM 2669 N N . GLY A 1 346 ? 26.267 -29.589 -8.606 1.00 57.12 346 GLY A N 1
ATOM 2670 C CA . GLY A 1 346 ? 26.606 -29.831 -10.009 1.00 57.12 346 GLY A CA 1
ATOM 2671 C C . GLY A 1 346 ? 26.983 -28.587 -10.822 1.00 57.12 346 GLY A C 1
ATOM 2672 O O . GLY A 1 346 ? 27.202 -28.732 -12.026 1.00 57.12 346 GLY A O 1
ATOM 2673 N N . LEU A 1 347 ? 27.098 -27.405 -10.201 1.00 60.19 347 LEU A N 1
ATOM 2674 C CA . LEU A 1 347 ? 27.623 -26.187 -10.840 1.00 60.19 347 LEU A CA 1
ATOM 2675 C C . LEU A 1 347 ? 29.149 -26.038 -10.693 1.00 60.19 347 LEU A C 1
ATOM 2677 O O . LEU A 1 347 ? 29.754 -25.223 -11.384 1.00 60.19 347 LEU A O 1
ATOM 2681 N N . GLY A 1 348 ? 29.788 -26.847 -9.836 1.00 55.53 348 GLY A N 1
ATOM 2682 C CA . GLY A 1 348 ? 31.246 -26.835 -9.645 1.00 55.53 348 GLY A CA 1
ATOM 2683 C C . GLY A 1 348 ? 31.779 -25.527 -9.050 1.00 55.53 348 GLY A C 1
ATOM 2684 O O . GLY A 1 348 ? 32.944 -25.190 -9.258 1.00 55.53 348 GLY A O 1
ATOM 2685 N N . VAL A 1 349 ? 30.919 -24.782 -8.354 1.00 57.62 349 VAL A N 1
ATOM 2686 C CA . VAL A 1 349 ? 31.255 -23.493 -7.750 1.00 57.62 349 VAL A CA 1
ATOM 2687 C C . VAL A 1 349 ? 31.963 -23.741 -6.411 1.00 57.62 349 VAL A C 1
ATOM 2689 O O . VAL A 1 349 ? 31.525 -24.616 -5.665 1.00 57.62 349 VAL A O 1
ATOM 2692 N N . PRO A 1 350 ? 33.067 -23.034 -6.102 1.00 54.91 350 PRO A N 1
ATOM 2693 C CA . PRO A 1 350 ? 33.719 -23.139 -4.798 1.00 54.91 350 PRO A CA 1
ATOM 2694 C C . PRO A 1 350 ? 32.768 -22.738 -3.662 1.00 54.91 350 PRO A C 1
ATOM 2696 O O . PRO A 1 350 ? 31.997 -21.799 -3.836 1.00 54.91 350 PRO A O 1
ATOM 2699 N N . ASP A 1 351 ? 32.917 -23.351 -2.482 1.00 51.50 351 ASP A N 1
ATOM 2700 C CA . ASP A 1 351 ? 32.114 -23.130 -1.256 1.00 51.50 351 ASP A CA 1
ATOM 2701 C C . ASP A 1 351 ? 32.072 -21.669 -0.727 1.00 51.50 351 ASP A C 1
ATOM 2703 O O . ASP A 1 351 ? 31.553 -21.408 0.352 1.00 51.50 351 ASP A O 1
ATOM 2707 N N . GLN A 1 352 ? 32.676 -20.708 -1.435 1.00 47.47 352 GLN A N 1
ATOM 2708 C CA . GLN A 1 352 ? 32.819 -19.299 -1.044 1.00 47.47 352 GLN A CA 1
ATOM 2709 C C . GLN A 1 352 ? 31.909 -18.348 -1.837 1.00 47.47 352 GLN A C 1
ATOM 2711 O O . GLN A 1 352 ? 32.065 -17.132 -1.726 1.00 47.47 352 GLN A O 1
ATOM 2716 N N . VAL A 1 353 ? 31.008 -18.876 -2.668 1.00 52.22 353 VAL A N 1
ATOM 2717 C CA . VAL A 1 353 ? 30.069 -18.079 -3.464 1.00 52.22 353 VAL A CA 1
ATOM 2718 C C . VAL A 1 353 ? 28.651 -18.375 -2.998 1.00 52.22 353 VAL A C 1
ATOM 2720 O O . VAL A 1 353 ? 28.190 -19.505 -3.141 1.00 52.22 353 VAL A O 1
ATOM 2723 N N . ASN A 1 354 ? 27.967 -17.351 -2.487 1.00 54.78 354 ASN A N 1
ATOM 2724 C CA . ASN A 1 354 ? 26.535 -17.431 -2.215 1.00 54.78 354 ASN A CA 1
ATOM 2725 C C . ASN A 1 354 ? 25.784 -17.421 -3.550 1.00 54.78 354 ASN A C 1
ATOM 2727 O O . ASN A 1 354 ? 26.025 -16.558 -4.403 1.00 54.78 354 ASN A O 1
ATOM 2731 N N . ILE A 1 355 ? 24.911 -18.402 -3.750 1.00 59.25 355 ILE A N 1
ATOM 2732 C CA . ILE A 1 355 ? 24.114 -18.566 -4.970 1.00 59.25 355 ILE A CA 1
ATOM 2733 C C . ILE A 1 355 ? 22.677 -18.807 -4.530 1.00 59.25 355 ILE A C 1
ATOM 2735 O O . ILE A 1 355 ? 22.314 -19.963 -4.301 1.00 59.25 355 ILE A O 1
ATOM 2739 N N . PRO A 1 356 ? 21.849 -17.746 -4.483 1.00 60.28 356 PRO A N 1
ATOM 2740 C CA . PRO A 1 356 ? 20.428 -17.900 -4.239 1.00 60.28 356 PRO A CA 1
ATOM 2741 C C . PRO A 1 356 ? 19.816 -18.883 -5.242 1.00 60.28 356 PRO A C 1
ATOM 2743 O O . PRO A 1 356 ? 19.902 -18.693 -6.466 1.00 60.28 356 PRO A O 1
ATOM 2746 N N . GLY A 1 357 ? 19.214 -19.948 -4.718 1.00 56.84 357 GLY A N 1
ATOM 2747 C CA . GLY A 1 357 ? 18.534 -20.973 -5.498 1.00 56.84 357 GLY A CA 1
ATOM 2748 C C . GLY A 1 357 ? 17.026 -20.941 -5.301 1.00 56.84 357 GLY A C 1
ATOM 2749 O O . GLY A 1 357 ? 16.524 -20.725 -4.200 1.00 56.84 357 GLY A O 1
ATOM 2750 N N . LEU A 1 358 ? 16.290 -21.217 -6.377 1.00 70.00 358 LEU A N 1
ATOM 2751 C CA . LEU A 1 358 ? 14.836 -21.354 -6.370 1.00 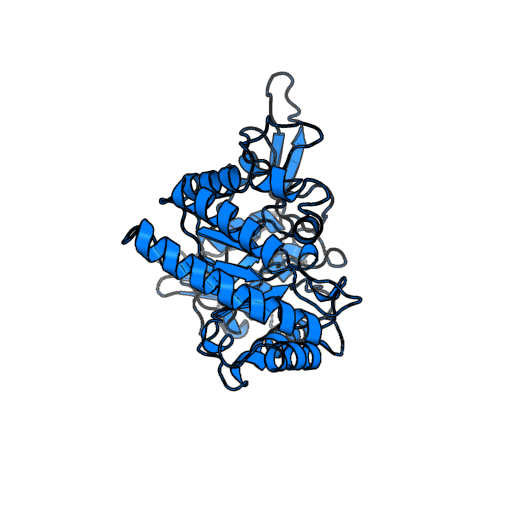70.00 358 LEU A CA 1
ATOM 2752 C C . LEU A 1 358 ? 14.429 -22.590 -7.182 1.00 70.00 358 LEU A C 1
ATOM 2754 O O . LEU A 1 358 ? 14.853 -22.760 -8.327 1.00 70.00 358 LEU A O 1
ATOM 2758 N N . THR A 1 359 ? 13.578 -23.457 -6.634 1.00 62.56 359 THR A N 1
ATOM 2759 C CA . THR A 1 359 ? 13.162 -24.714 -7.284 1.00 62.56 359 THR A CA 1
ATOM 2760 C C . THR A 1 359 ? 11.648 -24.846 -7.413 1.00 62.56 359 THR A C 1
ATOM 2762 O O . THR A 1 359 ? 10.893 -24.341 -6.590 1.00 62.56 359 THR A O 1
ATOM 2765 N N . GLY A 1 360 ? 11.187 -25.544 -8.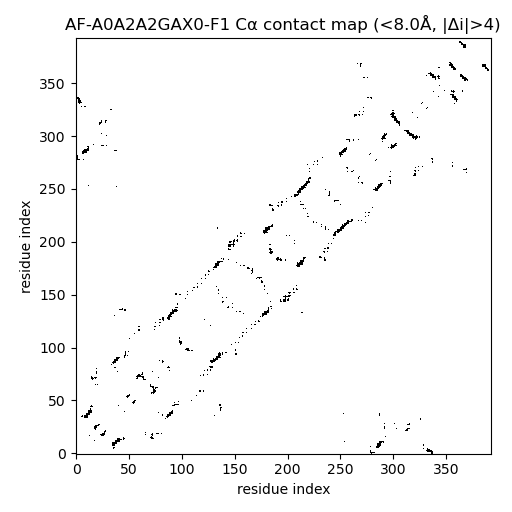448 1.00 56.12 360 GLY A N 1
ATOM 2766 C CA . GLY A 1 360 ? 9.782 -25.889 -8.665 1.00 56.12 360 GLY A CA 1
ATOM 2767 C C . GLY A 1 360 ? 9.639 -27.271 -9.301 1.00 56.12 360 GLY A C 1
ATOM 2768 O O . GLY A 1 360 ? 10.625 -27.914 -9.656 1.00 56.12 360 GLY A O 1
ATOM 2769 N N . THR A 1 361 ? 8.400 -27.729 -9.487 1.00 54.47 361 THR A N 1
ATOM 2770 C CA . THR A 1 361 ? 8.084 -29.097 -9.953 1.00 54.47 361 THR A CA 1
ATOM 2771 C C . THR A 1 361 ? 8.692 -29.469 -11.311 1.00 54.47 361 THR A C 1
ATOM 2773 O O . THR A 1 361 ? 8.874 -30.654 -11.582 1.00 54.47 361 THR A O 1
ATOM 2776 N N . ALA A 1 362 ? 9.027 -28.483 -12.150 1.00 44.81 362 ALA A N 1
ATOM 2777 C CA . ALA A 1 362 ? 9.558 -28.690 -13.499 1.00 44.81 362 ALA A CA 1
ATOM 2778 C C . ALA A 1 362 ? 10.917 -28.014 -13.778 1.00 44.81 362 ALA A C 1
ATOM 2780 O O . ALA A 1 362 ? 11.488 -28.244 -14.843 1.00 44.81 362 ALA A O 1
ATOM 2781 N N . SER A 1 363 ? 11.446 -27.170 -12.882 1.00 58.91 363 SER A N 1
ATOM 2782 C CA . SER A 1 363 ? 12.710 -26.453 -13.130 1.00 58.91 363 SER A CA 1
ATOM 2783 C C . SER A 1 363 ? 13.331 -25.847 -11.869 1.00 58.91 363 SER A C 1
ATOM 2785 O O . SER A 1 363 ? 12.621 -25.389 -10.973 1.00 58.91 363 SER A O 1
ATOM 2787 N N . ALA A 1 364 ? 14.664 -25.766 -11.851 1.00 57.66 364 ALA A N 1
ATOM 2788 C CA . ALA A 1 364 ? 15.448 -25.014 -10.873 1.00 57.66 364 ALA A CA 1
ATOM 2789 C C . ALA A 1 364 ? 16.084 -23.785 -11.541 1.00 57.66 364 ALA A C 1
ATOM 2791 O O . ALA A 1 364 ? 16.485 -23.858 -12.704 1.00 57.66 364 ALA A O 1
ATOM 2792 N N . SER A 1 365 ? 16.151 -22.680 -10.804 1.00 65.44 365 SER A N 1
ATOM 2793 C CA . SER A 1 365 ? 16.783 -21.421 -11.193 1.00 65.44 365 SER A CA 1
ATOM 2794 C C . SER A 1 365 ? 17.810 -21.050 -10.127 1.00 65.44 365 SER A C 1
ATOM 2796 O O . SER A 1 365 ? 17.485 -21.060 -8.943 1.00 65.44 365 SER A O 1
ATOM 2798 N N . SER A 1 366 ? 19.024 -20.698 -10.540 1.00 56.66 366 SER A N 1
ATOM 2799 C CA . SER A 1 366 ? 20.079 -20.231 -9.635 1.00 56.66 366 SER A CA 1
ATOM 2800 C C . SER A 1 366 ? 20.591 -18.878 -10.118 1.00 56.66 366 SER A C 1
ATOM 2802 O O . SER A 1 366 ? 20.845 -18.713 -11.316 1.00 56.66 366 SER A O 1
ATOM 2804 N N . PHE A 1 367 ? 20.754 -17.920 -9.206 1.00 59.47 367 PHE A N 1
ATOM 2805 C CA . PHE A 1 367 ? 21.310 -16.599 -9.501 1.00 59.47 367 PHE A CA 1
ATOM 2806 C C . PHE A 1 367 ? 22.737 -16.516 -8.961 1.00 59.47 367 PHE A C 1
ATOM 2808 O O . PHE A 1 367 ? 22.961 -16.614 -7.763 1.00 59.47 367 PHE A O 1
ATOM 2815 N N . CYS A 1 368 ? 23.725 -16.340 -9.838 1.00 54.00 368 CYS A N 1
ATOM 2816 C CA . CYS A 1 368 ? 25.111 -16.143 -9.412 1.00 54.00 368 CYS A CA 1
ATOM 2817 C C . CYS A 1 368 ? 25.369 -14.645 -9.207 1.00 54.00 368 CYS A C 1
ATOM 2819 O O . CYS A 1 368 ? 25.381 -13.889 -10.181 1.00 54.00 368 CYS A O 1
ATOM 2821 N N . THR A 1 369 ? 25.544 -14.215 -7.955 1.00 51.34 369 THR A N 1
ATOM 2822 C CA . THR A 1 369 ? 25.604 -12.791 -7.574 1.00 51.34 369 THR A CA 1
ATOM 2823 C C . THR A 1 369 ? 27.025 -12.254 -7.378 1.00 51.34 369 THR A C 1
ATOM 2825 O O . THR A 1 369 ? 27.205 -11.053 -7.194 1.00 51.34 369 THR A O 1
ATOM 2828 N N . THR A 1 370 ? 28.071 -13.082 -7.481 1.00 45.19 370 THR A N 1
ATOM 2829 C CA . THR A 1 370 ? 29.457 -12.607 -7.325 1.00 45.19 370 THR A CA 1
ATOM 2830 C C . THR A 1 370 ? 30.099 -12.155 -8.634 1.00 45.19 370 THR A C 1
ATOM 2832 O O . THR A 1 370 ? 30.397 -12.966 -9.512 1.00 45.19 370 THR A O 1
ATOM 2835 N N . ALA A 1 371 ? 30.482 -10.878 -8.694 1.00 35.75 371 ALA A N 1
ATOM 2836 C CA . ALA A 1 371 ? 31.477 -10.355 -9.628 1.00 35.75 371 ALA A CA 1
ATOM 2837 C C . ALA A 1 371 ? 32.909 -10.676 -9.150 1.00 35.75 371 ALA A C 1
ATOM 2839 O O . ALA A 1 371 ? 33.736 -9.786 -8.959 1.00 35.75 371 ALA A O 1
ATOM 2840 N N . THR A 1 372 ? 33.238 -11.947 -8.917 1.00 31.89 372 THR A N 1
ATOM 2841 C CA . THR A 1 372 ? 34.650 -12.337 -8.801 1.00 31.89 372 THR A CA 1
ATOM 2842 C C . THR A 1 372 ? 35.124 -12.744 -10.181 1.00 31.89 372 THR A C 1
ATOM 2844 O O . THR A 1 372 ? 34.492 -13.566 -10.838 1.00 31.89 372 THR A O 1
ATOM 2847 N N . THR A 1 373 ? 36.231 -12.159 -10.638 1.00 30.88 373 THR A N 1
ATOM 2848 C CA . THR A 1 373 ? 36.907 -12.547 -11.879 1.00 30.88 373 THR A CA 1
ATOM 2849 C C . THR A 1 373 ? 37.256 -14.036 -11.815 1.00 30.88 373 THR A C 1
ATOM 2851 O O . THR A 1 373 ? 38.330 -14.418 -11.355 1.00 30.88 373 THR A O 1
ATOM 2854 N N . LEU A 1 374 ? 36.347 -14.900 -12.261 1.00 29.52 374 LEU A N 1
ATOM 2855 C CA . LEU A 1 374 ? 36.662 -16.275 -12.597 1.00 29.52 374 LEU A CA 1
ATOM 2856 C C . LEU A 1 374 ? 37.570 -16.177 -13.815 1.00 29.52 374 LEU A C 1
ATOM 2858 O O . LEU A 1 374 ? 37.123 -15.931 -14.935 1.00 29.52 374 LEU A O 1
ATOM 2862 N N . ALA A 1 375 ? 38.874 -16.293 -13.573 1.00 27.48 375 ALA A N 1
ATOM 2863 C CA . ALA A 1 375 ? 39.861 -16.486 -14.616 1.00 27.48 375 ALA A CA 1
ATOM 2864 C C . ALA A 1 375 ? 39.585 -17.841 -15.282 1.00 27.48 375 ALA A C 1
ATOM 2866 O O . ALA A 1 375 ? 40.220 -18.849 -14.980 1.00 27.48 375 ALA A O 1
ATOM 2867 N N . LEU A 1 376 ? 38.597 -17.876 -16.175 1.00 31.78 376 LEU A N 1
ATOM 2868 C CA . LEU A 1 376 ? 38.465 -18.948 -17.143 1.00 31.78 376 LEU A CA 1
ATOM 2869 C C . LEU A 1 376 ? 39.680 -18.869 -18.080 1.00 31.78 376 LEU A C 1
ATOM 2871 O O . LEU A 1 376 ? 40.087 -17.765 -18.464 1.00 31.78 376 LEU A O 1
ATOM 2875 N N . PRO A 1 377 ? 40.295 -20.005 -18.448 1.00 29.53 377 PRO A N 1
ATOM 2876 C CA . PRO A 1 377 ? 41.413 -20.003 -19.372 1.00 29.53 377 PRO A CA 1
ATOM 2877 C C . PRO A 1 377 ? 40.948 -19.468 -20.732 1.00 29.53 377 PRO A C 1
ATOM 2879 O O . PRO A 1 377 ? 40.246 -20.140 -21.478 1.00 29.53 377 PRO A O 1
ATOM 2882 N N . SER A 1 378 ? 41.328 -18.216 -20.995 1.00 35.03 378 SER A N 1
ATOM 2883 C CA . SER A 1 378 ? 41.391 -17.509 -22.277 1.00 35.03 378 SER A CA 1
ATOM 2884 C C . SER A 1 378 ? 40.544 -18.090 -23.416 1.00 35.03 378 SER A C 1
ATOM 2886 O O . SER A 1 378 ? 41.044 -18.877 -24.214 1.00 35.03 378 SER A O 1
ATOM 2888 N N . THR A 1 379 ? 39.293 -17.646 -23.543 1.00 32.66 379 THR A N 1
ATOM 2889 C CA . THR A 1 379 ? 38.666 -17.211 -24.809 1.00 32.66 379 THR A CA 1
ATOM 2890 C C . THR A 1 379 ? 37.258 -16.668 -24.513 1.00 32.66 379 THR A C 1
ATOM 2892 O 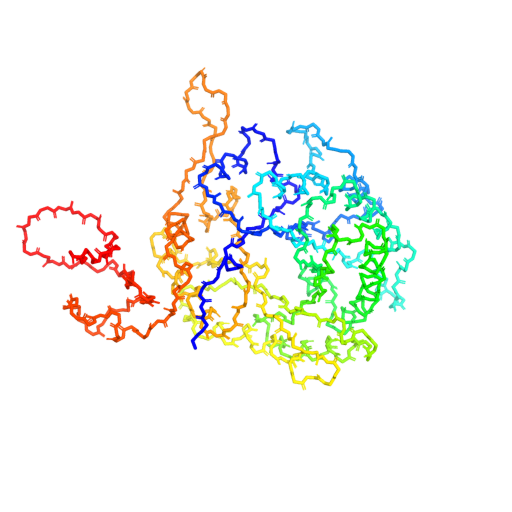O . THR A 1 379 ? 36.454 -17.357 -23.904 1.00 32.66 379 THR A O 1
ATOM 2895 N N . PHE A 1 380 ? 36.987 -15.439 -24.979 1.00 26.00 380 PHE A N 1
ATOM 2896 C CA . PHE A 1 380 ? 35.752 -14.630 -24.866 1.00 26.00 380 PHE A CA 1
ATOM 2897 C C . PHE A 1 380 ? 35.502 -13.851 -23.552 1.00 26.00 380 PHE A C 1
ATOM 2899 O O . PHE A 1 380 ? 35.362 -14.453 -22.492 1.00 26.00 380 PHE A O 1
ATOM 2906 N N . PRO A 1 381 ? 35.362 -12.506 -23.607 1.00 25.66 381 PRO A N 1
ATOM 2907 C CA . PRO A 1 381 ? 34.731 -11.740 -22.543 1.00 25.66 381 PRO A CA 1
ATOM 2908 C C . PRO A 1 381 ? 33.211 -11.799 -22.750 1.00 25.66 381 PRO A C 1
ATOM 2910 O O . PRO A 1 381 ? 32.682 -11.162 -23.659 1.00 25.66 381 PRO A O 1
ATOM 2913 N N . ILE A 1 382 ? 32.507 -12.583 -21.935 1.00 26.44 382 ILE A N 1
ATOM 2914 C CA . ILE A 1 382 ? 31.040 -12.571 -21.867 1.00 26.44 382 ILE A CA 1
ATOM 2915 C C . ILE A 1 382 ? 30.664 -12.226 -20.429 1.00 26.44 382 ILE A C 1
ATOM 2917 O O . ILE A 1 382 ? 30.924 -12.996 -19.506 1.00 26.44 382 ILE A O 1
ATOM 2921 N N . TRP A 1 383 ? 30.057 -11.055 -20.248 1.00 27.67 383 TRP A N 1
ATOM 2922 C CA . TRP A 1 383 ? 29.297 -10.738 -19.045 1.00 27.67 383 TRP A CA 1
ATOM 2923 C C . TRP A 1 383 ? 28.081 -11.664 -19.034 1.00 27.67 383 TRP A C 1
ATOM 2925 O O . TRP A 1 383 ? 27.197 -11.518 -19.874 1.00 27.67 383 TRP A O 1
ATOM 2935 N N . THR A 1 384 ? 28.078 -12.665 -18.155 1.00 29.05 384 THR A N 1
ATOM 2936 C CA . THR A 1 384 ? 27.001 -13.658 -18.088 1.00 29.05 384 THR A CA 1
ATOM 2937 C C . THR A 1 384 ? 26.335 -13.558 -16.722 1.00 29.05 384 THR A C 1
ATOM 2939 O O . THR A 1 384 ? 26.893 -14.024 -15.734 1.00 29.05 384 THR A O 1
ATOM 2942 N N . VAL A 1 385 ? 25.132 -12.983 -16.668 1.00 31.50 385 VAL A N 1
ATOM 2943 C CA . VAL A 1 385 ? 24.142 -13.382 -15.659 1.00 31.50 385 VAL A CA 1
ATOM 2944 C C . VAL A 1 385 ? 23.637 -14.739 -16.135 1.00 31.50 385 VAL A C 1
ATOM 2946 O O . VAL A 1 385 ? 22.828 -14.828 -17.055 1.00 31.50 385 VAL A O 1
ATOM 2949 N N . ALA A 1 386 ? 24.226 -15.818 -15.626 1.00 29.28 386 ALA A N 1
ATOM 2950 C CA . ALA A 1 386 ? 23.859 -17.163 -16.044 1.00 29.28 386 ALA A CA 1
ATOM 2951 C C . ALA A 1 386 ? 22.613 -17.622 -15.276 1.00 29.28 386 ALA A C 1
ATOM 2953 O O . ALA A 1 386 ? 22.723 -18.379 -14.317 1.00 29.28 386 ALA A O 1
ATOM 2954 N N . ALA A 1 387 ? 21.426 -17.209 -15.726 1.00 29.50 387 ALA A N 1
ATOM 2955 C CA . ALA A 1 387 ? 20.209 -17.968 -15.458 1.00 29.50 387 ALA A CA 1
ATOM 2956 C C . ALA A 1 387 ? 20.314 -19.277 -16.256 1.00 29.50 387 ALA A C 1
ATOM 2958 O O . ALA A 1 387 ? 19.991 -19.338 -17.443 1.00 29.50 387 ALA A O 1
ATOM 2959 N N . THR A 1 388 ? 20.872 -20.326 -15.652 1.00 26.25 388 THR A N 1
ATOM 2960 C CA . THR A 1 388 ? 20.936 -21.637 -16.306 1.00 26.25 388 THR A CA 1
ATOM 2961 C C . THR A 1 388 ? 19.572 -22.309 -16.204 1.00 26.25 388 THR A C 1
ATOM 2963 O O . THR A 1 388 ? 19.301 -23.067 -15.280 1.00 26.25 388 THR A O 1
ATOM 2966 N N . SER A 1 389 ? 18.707 -22.074 -17.192 1.00 24.09 389 SER A N 1
ATOM 2967 C CA . SER A 1 389 ? 17.624 -23.009 -17.485 1.00 24.09 389 SER A CA 1
ATOM 2968 C C . SER A 1 389 ? 18.259 -24.293 -18.025 1.00 24.09 389 SER A C 1
ATOM 2970 O O . SER A 1 389 ? 18.793 -24.347 -19.136 1.00 24.09 389 SER A O 1
ATOM 2972 N N . ARG A 1 390 ? 18.277 -25.361 -17.221 1.00 22.56 390 ARG A N 1
ATOM 2973 C CA . ARG A 1 390 ? 18.593 -26.683 -17.769 1.00 22.56 390 ARG A CA 1
ATOM 2974 C C . ARG A 1 390 ? 17.470 -27.078 -18.724 1.00 22.56 390 ARG A C 1
ATOM 2976 O O . ARG A 1 390 ? 16.368 -27.395 -18.293 1.00 22.56 390 ARG A O 1
ATOM 2983 N N . PHE A 1 391 ? 17.787 -27.099 -20.016 1.00 24.33 391 PHE A N 1
ATOM 2984 C CA . PHE A 1 391 ? 17.088 -27.921 -20.996 1.00 24.33 391 PHE A CA 1
ATOM 2985 C C . PHE A 1 391 ? 17.104 -29.375 -20.510 1.00 24.33 391 PHE A C 1
ATOM 2987 O O . PHE A 1 391 ? 18.174 -29.969 -20.355 1.00 24.33 391 PHE A O 1
ATOM 2994 N N . ILE A 1 392 ? 15.927 -29.952 -20.292 1.00 23.66 392 ILE A N 1
ATOM 2995 C CA . ILE A 1 392 ? 15.743 -31.402 -20.287 1.00 23.66 392 ILE A CA 1
ATOM 2996 C C . ILE A 1 392 ? 14.976 -31.730 -21.570 1.00 23.66 392 ILE A C 1
ATOM 2998 O O . ILE A 1 392 ? 13.994 -31.066 -21.896 1.00 23.66 392 ILE A O 1
ATOM 3002 N N . THR A 1 393 ? 15.525 -32.679 -22.328 1.00 29.34 393 THR A N 1
ATOM 3003 C CA . THR A 1 393 ? 14.936 -33.256 -23.546 1.00 29.34 393 THR A CA 1
ATOM 3004 C C . THR A 1 393 ? 13.793 -34.195 -23.212 1.00 29.34 393 THR A C 1
ATOM 3006 O O . THR A 1 393 ? 13.850 -34.809 -22.122 1.00 29.34 393 THR A O 1
#

Nearest PDB structures (foldseek):
  1vbu-assembly2_B  TM=5.163E-01  e=1.638E-05  Thermotoga maritima
  7x87-assembly1_A  TM=5.003E-01  e=2.651E-05  Ignavibacterium album
  7x87-assembly1_B  TM=4.888E-01  e=3.373E-05  Ignavibacterium album
  7vkx-assembly1_A  TM=4.867E-01  e=3.582E-05  Ignavibacterium album JCM 16511
  7vkz-assembly1_A  TM=4.495E-01  e=3.176E-05  Ignavibacterium album JCM 16511

Foldseek 3Di:
DFADALQAFAAEAAFQQDDLDPQAPNNQLCVVDAHQEYEPNDDPVQQVQAVVVCRLVLQLDPQDDPPPPPGTCHPLSVQVSCLVRVHAYEYEHHQNRQADPVVLDGNPVRVVVSLVSVLVSCLVRLQHHHQAYEYHDPCVVPHALLSQLLSLLSVLVSLVVSLVVCCVRSPPSDDRHAYEYEFAALPDPCRQVSLVSSLVNRDLVSQCRHAEYEYAAAAALVPDLVVRLVSRCSRRCSSVPDPNHDHYAYEHQEDAHHLPHDAFLLRQLSRVVNSQSNSQVRHPHYYYDAAADCVGRRYQWDWDADPDPPDRHIDIDGTNNVVSSRVCSVPRGQKHWDAQVVLCVPVPDPPPWRWTWIDHPQWIWIFGRDPDPPCDPDDDDDPDRDRDTDDDD

InterPro domains:
  IPR017853 Glycoside hydrolase superfamily [SSF51445] (26-293)

Mean predicted aligned error: 7.9 Å